Protein 3AAG (pdb70)

Structure (mmCIF, N/CA/C/O backbone):
data_3AAG
#
_entry.id   3AAG
#
_cell.length_a   115.258
_cell.length_b   115.258
_cell.length_c   88.883
_cell.angle_alpha   90.00
_cell.angle_beta   90.00
_cell.angle_gamma   120.00
#
_symmetry.space_group_name_H-M   'P 64'
#
loop_
_entity.id
_entity.type
_entity.pdbx_description
1 polymer 'General glycosylation pathway protein'
2 non-polymer 'CALCIUM ION'
#
loop_
_atom_site.group_PDB
_atom_site.id
_atom_site.type_symbol
_atom_site.label_atom_id
_atom_site.label_alt_id
_atom_site.label_comp_id
_atom_site.label_asym_id
_atom_site.label_entity_id
_atom_site.label_seq_id
_atom_site.pdbx_PDB_ins_code
_atom_site.Cartn_x
_atom_site.Cartn_y
_atom_site.Cartn_z
_atom_site.occupancy
_atom_site.B_iso_or_equiv
_atom_site.auth_seq_id
_atom_site.auth_comp_id
_atom_site.auth_asym_id
_atom_site.auth_atom_id
_atom_site.pdbx_PDB_model_num
ATOM 1 N N . ASN A 1 14 ? -37.520 37.565 20.096 1.00 14.20 436 ASN A N 1
ATOM 2 C CA . ASN A 1 14 ? -38.791 37.102 20.721 1.00 14.14 436 ASN A CA 1
ATOM 3 C C . ASN A 1 14 ? -39.630 36.273 19.753 1.00 14.00 436 ASN A C 1
ATOM 4 O O . ASN A 1 14 ? -40.040 36.758 18.699 1.00 13.84 436 ASN A O 1
ATOM 9 N N . GLU A 1 15 ? -39.879 35.020 20.123 1.00 13.86 437 GLU A N 1
ATOM 10 C CA . GLU A 1 15 ? -40.504 34.055 19.224 1.00 13.68 437 GLU A CA 1
ATOM 11 C C . GLU A 1 15 ? -41.891 34.518 18.790 1.00 13.33 437 GLU A C 1
ATOM 12 O O . GLU A 1 15 ? -42.199 34.559 17.598 1.00 13.31 437 GLU A O 1
ATOM 18 N N . ALA A 1 16 ? -42.726 34.864 19.764 1.00 12.89 438 ALA A N 1
ATOM 19 C CA . ALA A 1 16 ? -44.078 35.325 19.482 1.00 12.51 438 ALA A CA 1
ATOM 20 C C . ALA A 1 16 ? -44.076 36.380 18.379 1.00 12.25 438 ALA A C 1
ATOM 21 O O . ALA A 1 16 ? -44.918 36.356 17.480 1.00 12.28 438 ALA A O 1
ATOM 23 N N . SER A 1 17 ? -43.126 37.303 18.448 1.00 11.85 439 SER A N 1
ATOM 24 C CA . SER A 1 17 ? -43.051 38.382 17.474 1.00 11.54 439 SER A CA 1
ATOM 25 C C . SER A 1 17 ? -42.754 37.838 16.081 1.00 11.26 439 SER A C 1
ATOM 26 O O . SER A 1 17 ? -43.409 38.207 15.106 1.00 11.35 439 SER A O 1
ATOM 29 N N . LEU A 1 18 ? -41.765 36.955 15.995 1.00 10.81 440 LEU A N 1
ATOM 30 C CA . LEU A 1 18 ? -41.351 36.400 14.716 1.00 10.42 440 LEU A CA 1
ATOM 31 C C . LEU A 1 18 ? -42.453 35.543 14.093 1.00 10.24 440 LEU A C 1
ATOM 32 O O . LEU A 1 18 ? -42.682 35.590 12.884 1.00 10.15 440 LEU A O 1
ATOM 37 N N . LEU A 1 19 ? -43.137 34.764 14.925 1.00 9.98 441 LEU A N 1
ATOM 38 C CA . LEU A 1 19 ? -44.216 33.908 14.451 1.00 9.75 441 LEU A CA 1
ATOM 39 C C . LEU A 1 19 ? -45.503 34.696 14.216 1.00 9.81 441 LEU A C 1
ATOM 40 O O . LEU A 1 19 ? -46.377 34.265 13.463 1.00 9.79 441 LEU A O 1
ATOM 45 N N . ASN A 1 20 ? -45.614 35.852 14.863 1.00 9.83 442 ASN A N 1
ATOM 46 C CA . ASN A 1 20 ? -46.685 36.795 14.561 1.00 9.77 442 ASN A CA 1
ATOM 47 C C . ASN A 1 20 ? -46.422 37.524 13.249 1.00 9.69 442 ASN A C 1
ATOM 48 O O . ASN A 1 20 ? -47.348 37.873 12.516 1.00 9.84 442 ASN A O 1
ATOM 53 N N . GLN A 1 21 ? -45.147 37.754 12.963 1.00 9.46 443 GLN A N 1
ATOM 54 C CA . GLN A 1 21 ? -44.729 38.186 11.640 1.00 9.17 443 GLN A CA 1
ATOM 55 C C . GLN A 1 21 ? -45.119 37.136 10.606 1.00 8.91 443 GLN A C 1
ATOM 56 O O . GLN A 1 21 ? -45.517 37.464 9.488 1.00 8.92 443 GLN A O 1
ATOM 62 N N . LEU A 1 22 ? -45.004 35.870 10.989 1.00 8.64 444 LEU A N 1
ATOM 63 C CA . LEU A 1 22 ? -45.325 34.777 10.083 1.00 8.41 444 LEU A CA 1
ATOM 64 C C . LEU A 1 22 ? -46.804 34.794 9.728 1.00 8.24 444 LEU A C 1
ATOM 65 O O . LEU A 1 22 ? -47.179 34.516 8.590 1.00 8.31 444 LEU A O 1
ATOM 81 N N . ASN A 1 24 ? -48.836 37.259 9.301 1.00 7.05 446 ASN A N 1
ATOM 82 C CA . ASN A 1 24 ? -49.167 38.248 8.287 1.00 6.73 446 ASN A CA 1
ATOM 83 C C . ASN A 1 24 ? -48.571 37.907 6.928 1.00 6.40 446 ASN A C 1
ATOM 84 O O . ASN A 1 24 ? -49.195 38.137 5.892 1.00 6.72 446 ASN A O 1
ATOM 89 N N . ILE A 1 25 ? -47.362 37.356 6.935 1.00 5.76 447 ILE A N 1
ATOM 90 C CA . ILE A 1 25 ? -46.684 36.998 5.695 1.00 5.12 447 ILE A CA 1
ATOM 91 C C . ILE A 1 25 ? -47.412 35.860 4.986 1.00 4.72 447 ILE A C 1
ATOM 92 O O . ILE A 1 25 ? -47.580 35.888 3.766 1.00 4.86 447 ILE A O 1
ATOM 97 N N . ALA A 1 26 ? -47.853 34.870 5.758 1.00 4.08 448 ALA A N 1
ATOM 98 C CA . ALA A 1 26 ? -48.372 33.622 5.204 1.00 3.49 448 ALA A CA 1
ATOM 99 C C . ALA A 1 26 ? -49.897 33.530 5.284 1.00 3.17 448 ALA A C 1
ATOM 100 O O . ALA A 1 26 ? -50.568 34.491 5.656 1.00 3.15 448 ALA A O 1
ATOM 102 N N . ASN A 1 27 ? -50.432 32.363 4.934 1.00 2.78 449 ASN A N 1
ATOM 103 C CA . ASN A 1 27 ? -51.877 32.162 4.828 1.00 2.31 449 ASN A CA 1
ATOM 104 C C . ASN A 1 27 ? -52.370 31.033 5.732 1.00 2.12 449 ASN A C 1
ATOM 105 O O . ASN A 1 27 ? -51.612 30.125 6.074 1.00 2.00 449 ASN A O 1
ATOM 110 N N . ARG A 1 28 ? -53.647 31.088 6.099 1.00 2.00 450 ARG A N 1
ATOM 111 C CA . ARG A 1 28 ? -54.234 30.095 6.994 1.00 2.00 450 ARG A CA 1
ATOM 112 C C . ARG A 1 28 ? -54.095 28.675 6.454 1.00 2.00 450 ARG A C 1
ATOM 113 O O . ARG A 1 28 ? -54.072 27.716 7.221 1.00 2.02 450 ARG A O 1
ATOM 121 N N . GLU A 1 29 ? -54.007 28.543 5.135 1.00 2.00 451 GLU A N 1
ATOM 122 C CA . GLU A 1 29 ? -53.951 27.229 4.496 1.00 2.00 451 GLU A CA 1
ATOM 123 C C . GLU A 1 29 ? -52.519 26.702 4.435 1.00 2.00 451 GLU A C 1
ATOM 124 O O . GLU A 1 29 ? -52.291 25.504 4.251 1.00 2.00 451 GLU A O 1
ATOM 130 N N . ASP A 1 30 ? -51.556 27.603 4.587 1.00 2.00 452 ASP A N 1
ATOM 131 C CA . ASP A 1 30 ? -50.154 27.244 4.441 1.00 2.00 452 ASP A CA 1
ATOM 132 C C . ASP A 1 30 ? -49.709 26.304 5.555 1.00 2.00 452 ASP A C 1
ATOM 133 O O . ASP A 1 30 ? -50.310 26.266 6.628 1.00 2.00 452 ASP A O 1
ATOM 138 N N . TYR A 1 31 ? -48.655 25.542 5.286 1.00 2.00 453 TYR A N 1
ATOM 139 C CA . TYR A 1 31 ? -48.009 24.737 6.309 1.00 2.00 453 TYR A CA 1
ATOM 140 C C . TYR A 1 31 ? -46.717 25.400 6.754 1.00 2.00 453 TYR A C 1
ATOM 141 O O . TYR A 1 31 ? -46.047 26.069 5.968 1.00 2.00 453 TYR A O 1
ATOM 150 N N . VAL A 1 32 ? -46.373 25.207 8.021 1.00 2.00 454 VAL A N 1
ATOM 151 C CA . VAL A 1 32 ? -45.012 25.407 8.475 1.00 2.00 454 VAL A CA 1
ATOM 152 C C . VAL A 1 32 ? -44.407 24.049 8.787 1.00 2.00 454 VAL A C 1
ATOM 153 O O . VAL A 1 32 ? -44.936 23.303 9.608 1.00 2.00 454 VAL A O 1
ATOM 157 N N . VAL A 1 33 ? -43.309 23.723 8.116 1.00 2.00 455 VAL A N 1
ATOM 158 C CA . VAL A 1 33 ? -42.571 22.505 8.417 1.00 2.00 455 VAL A CA 1
ATOM 159 C C . VAL A 1 33 ? -41.536 22.770 9.500 1.00 2.00 455 VAL A C 1
ATOM 160 O O . VAL A 1 33 ? -40.718 23.680 9.378 1.00 2.00 455 VAL A O 1
ATOM 164 N N . THR A 1 34 ? -41.581 21.974 10.562 1.00 2.00 456 THR A N 1
ATOM 165 C CA . THR A 1 34 ? -40.696 22.170 11.702 1.00 2.00 456 THR A CA 1
ATOM 166 C C . THR A 1 34 ? -40.844 21.032 12.705 1.00 2.00 456 THR A C 1
ATOM 167 O O . THR A 1 34 ? -41.702 20.168 12.553 1.00 2.00 456 THR A O 1
ATOM 171 N N . TRP A 1 35 ? -40.002 21.037 13.731 1.00 2.00 457 TRP A N 1
ATOM 172 C CA . TRP A 1 35 ? -40.028 19.988 14.740 1.00 2.00 457 TRP A CA 1
ATOM 173 C C . TRP A 1 35 ? -41.250 20.140 15.640 1.00 2.00 457 TRP A C 1
ATOM 174 O O . TRP A 1 35 ? -41.766 21.243 15.810 1.00 2.00 457 TRP A O 1
ATOM 185 N N . TRP A 1 36 ? -41.714 19.035 16.216 1.00 2.00 458 TRP A N 1
ATOM 186 C CA . TRP A 1 36 ? -43.005 19.026 16.906 1.00 2.00 458 TRP A CA 1
ATOM 187 C C . TRP A 1 36 ? -43.017 19.853 18.190 1.00 2.08 458 TRP A C 1
ATOM 188 O O . TRP A 1 36 ? -44.071 20.311 18.628 1.00 2.14 458 TRP A O 1
ATOM 199 N N . ASP A 1 37 ? -41.845 20.041 18.789 1.00 2.29 459 ASP A N 1
ATOM 200 C CA . ASP A 1 37 ? -41.723 20.864 19.990 1.00 2.58 459 ASP A CA 1
ATOM 201 C C . ASP A 1 37 ? -42.220 22.286 19.754 1.00 2.38 459 ASP A C 1
ATOM 202 O O . ASP A 1 37 ? -42.520 23.011 20.699 1.00 2.42 459 ASP A O 1
ATOM 207 N N . TYR A 1 38 ? -42.304 22.684 18.490 1.00 2.18 460 TYR A N 1
ATOM 208 C CA . TYR A 1 38 ? -42.728 24.036 18.153 1.00 2.07 460 TYR A CA 1
ATOM 209 C C . TYR A 1 38 ? -44.071 24.013 17.436 1.00 2.00 460 TYR A C 1
ATOM 210 O O . TYR A 1 38 ? -44.597 25.054 17.043 1.00 2.00 460 TYR A O 1
ATOM 219 N N . GLY A 1 39 ? -44.623 22.816 17.274 1.00 2.00 461 GLY A N 1
ATOM 220 C CA . GLY A 1 39 ? -45.909 22.653 16.610 1.00 2.00 461 GLY A CA 1
ATOM 221 C C . GLY A 1 39 ? -46.970 23.593 17.150 1.00 2.00 461 GLY A C 1
ATOM 222 O O . GLY A 1 39 ? -47.621 24.310 16.392 1.00 2.00 461 GLY A O 1
ATOM 223 N N . TYR A 1 40 ? -47.149 23.593 18.466 1.00 2.00 462 TYR A N 1
ATOM 224 C CA . TYR A 1 40 ? -48.202 24.393 19.076 1.00 2.00 462 TYR A CA 1
ATOM 225 C C . TYR A 1 40 ? -47.933 25.893 18.988 1.00 2.00 462 TYR A C 1
ATOM 226 O O . TYR A 1 40 ? -48.783 26.649 18.517 1.00 2.00 462 TYR A O 1
ATOM 235 N N . PRO A 1 41 ? -46.746 26.332 19.432 1.00 2.00 463 PRO A N 1
ATOM 236 C CA . PRO A 1 41 ? -46.411 27.744 19.306 1.00 2.00 463 PRO A CA 1
ATOM 237 C C . PRO A 1 41 ? -46.703 28.267 17.903 1.00 2.00 463 PRO A C 1
ATOM 238 O O . PRO A 1 41 ? -47.331 29.316 17.751 1.00 2.00 463 PRO A O 1
ATOM 242 N N . VAL A 1 42 ? -46.255 27.538 16.887 1.00 2.00 464 VAL A N 1
ATOM 243 C CA . VAL A 1 42 ? -46.408 27.994 15.508 1.00 2.00 464 VAL A CA 1
ATOM 244 C C . VAL A 1 42 ? -47.877 28.107 15.104 1.00 2.00 464 VAL A C 1
ATOM 245 O O . VAL A 1 42 ? -48.287 29.094 14.491 1.00 2.00 464 VAL A O 1
ATOM 249 N N . ARG A 1 43 ? -48.668 27.097 15.450 1.00 2.00 465 ARG A N 1
ATOM 250 C CA . ARG A 1 43 ? -50.083 27.103 15.105 1.00 2.00 465 ARG A CA 1
ATOM 251 C C . ARG A 1 43 ? -50.811 28.228 15.820 1.00 2.00 465 ARG A C 1
ATOM 252 O O . ARG A 1 43 ? -51.756 28.804 15.282 1.00 2.00 465 ARG A O 1
ATOM 260 N N . TYR A 1 44 ? -50.370 28.544 17.034 1.00 2.00 466 TYR A N 1
ATOM 261 C CA . TYR A 1 44 ? -51.008 29.600 17.804 1.00 2.00 466 TYR A CA 1
ATOM 262 C C . TYR A 1 44 ? -50.648 30.984 17.282 1.00 2.00 466 TYR A C 1
ATOM 263 O O . TYR A 1 44 ? -51.523 31.822 17.081 1.00 2.00 466 TYR A O 1
ATOM 272 N N . TYR A 1 45 ? -49.358 31.219 17.068 1.00 2.00 467 TYR A N 1
ATOM 273 C CA . TYR A 1 45 ? -48.873 32.546 16.697 1.00 2.04 467 TYR A CA 1
ATOM 274 C C . TYR A 1 45 ? -49.108 32.849 15.219 1.00 2.00 467 TYR A C 1
ATOM 275 O O . TYR A 1 45 ? -49.364 33.992 14.848 1.00 2.03 467 TYR A O 1
ATOM 284 N N . SER A 1 46 ? -49.013 31.824 14.379 1.00 2.00 468 SER A N 1
ATOM 285 C CA . SER A 1 46 ? -49.021 32.023 12.934 1.00 2.00 468 SER A CA 1
ATOM 286 C C . SER A 1 46 ? -50.374 31.681 12.320 1.00 2.13 468 SER A C 1
ATOM 287 O O . SER A 1 46 ? -50.715 32.165 11.241 1.00 2.14 468 SER A O 1
ATOM 290 N N . ASP A 1 47 ? -51.141 30.842 13.010 1.00 2.23 469 ASP A N 1
ATOM 291 C CA . ASP A 1 47 ? -52.426 30.386 12.500 1.00 2.25 469 ASP A CA 1
ATOM 292 C C . ASP A 1 47 ? -52.252 29.666 11.164 1.00 2.18 469 ASP A C 1
ATOM 293 O O . ASP A 1 47 ? -52.924 29.987 10.182 1.00 2.22 469 ASP A O 1
ATOM 298 N N . VAL A 1 48 ? -51.343 28.694 11.135 1.00 2.00 470 VAL A N 1
ATOM 299 C CA . VAL A 1 48 ? -51.142 27.856 9.953 1.00 2.00 470 VAL A CA 1
ATOM 300 C C . VAL A 1 48 ? -51.129 26.378 10.335 1.00 2.00 470 VAL A C 1
ATOM 301 O O . VAL A 1 48 ? -51.085 26.037 11.517 1.00 2.00 470 VAL A O 1
ATOM 316 N N . THR A 1 50 ? -49.572 22.448 10.478 1.00 2.00 472 THR A N 1
ATOM 317 C CA . THR A 1 50 ? -48.258 21.856 10.713 1.00 2.16 472 THR A CA 1
ATOM 318 C C . THR A 1 50 ? -48.279 20.347 10.489 1.00 2.36 472 THR A C 1
ATOM 319 O O . THR A 1 50 ? -49.343 19.748 10.367 1.00 2.28 472 THR A O 1
ATOM 323 N N . LEU A 1 51 ? -47.096 19.741 10.432 1.00 2.96 473 LEU A N 1
ATOM 324 C CA . LEU A 1 51 ? -46.978 18.298 10.226 1.00 3.39 473 LEU A CA 1
ATOM 325 C C . LEU A 1 51 ? -47.012 17.539 11.549 1.00 3.87 473 LEU A C 1
ATOM 326 O O . LEU A 1 51 ? -47.425 16.381 11.598 1.00 3.87 473 LEU A O 1
ATOM 331 N N . VAL A 1 52 ? -46.575 18.196 12.618 1.00 4.54 474 VAL A N 1
ATOM 332 C CA . VAL A 1 52 ? -46.511 17.562 13.930 1.00 5.27 474 VAL A CA 1
ATOM 333 C C . VAL A 1 52 ? -46.657 18.567 15.067 1.00 5.83 474 VAL A C 1
ATOM 334 O O . VAL A 1 52 ? -46.639 19.781 14.853 1.00 5.97 474 VAL A O 1
ATOM 338 N N . ASP A 1 53 ? -46.794 18.046 16.281 1.00 6.40 475 ASP A N 1
ATOM 339 C CA . ASP A 1 53 ? -46.963 18.877 17.464 1.00 6.90 475 ASP A CA 1
ATOM 340 C C . ASP A 1 53 ? -47.128 17.982 18.686 1.00 7.19 475 ASP A C 1
ATOM 341 O O . ASP A 1 53 ? -47.186 16.759 18.562 1.00 7.22 475 ASP A O 1
ATOM 346 N N . GLY A 1 54 ? -47.201 18.592 19.864 1.00 7.53 476 GLY A N 1
ATOM 347 C CA . GLY A 1 54 ? -47.348 17.839 21.104 1.00 7.98 476 GLY A CA 1
ATOM 348 C C . GLY A 1 54 ? -48.313 16.675 20.975 1.00 8.35 476 GLY A C 1
ATOM 349 O O . GLY A 1 54 ? -48.099 15.612 21.560 1.00 8.39 476 GLY A O 1
ATOM 350 N N . GLY A 1 55 ? -49.379 16.874 20.206 1.00 8.67 477 GLY A N 1
ATOM 351 C CA . GLY A 1 55 ? -50.456 15.893 20.117 1.00 9.14 477 GLY A CA 1
ATOM 352 C C . GLY A 1 55 ? -50.273 14.895 18.988 1.00 9.49 477 GLY A C 1
ATOM 353 O O . GLY A 1 55 ? -51.009 13.910 18.893 1.00 9.49 477 GLY A O 1
ATOM 365 N N . HIS A 1 57 ? -46.899 13.348 17.242 1.00 10.25 479 HIS A N 1
ATOM 366 C CA . HIS A 1 57 ? -45.483 13.147 16.954 1.00 10.43 479 HIS A CA 1
ATOM 367 C C . HIS A 1 57 ? -45.039 11.713 17.234 1.00 10.54 479 HIS A C 1
ATOM 368 O O . HIS A 1 57 ? -44.071 11.478 17.959 1.00 10.61 479 HIS A O 1
ATOM 375 N N . LEU A 1 58 ? -45.755 10.756 16.652 1.00 10.61 480 LEU A N 1
ATOM 376 C CA . LEU A 1 58 ? -45.280 9.380 16.581 1.00 10.61 480 LEU A CA 1
ATOM 377 C C . LEU A 1 58 ? -44.144 9.252 15.573 1.00 10.67 480 LEU A C 1
ATOM 378 O O . LEU A 1 58 ? -43.955 10.121 14.722 1.00 10.70 480 LEU A O 1
ATOM 383 N N . GLY A 1 59 ? -43.387 8.165 15.671 1.00 10.74 481 GLY A N 1
ATOM 384 C CA . GLY A 1 59 ? -42.306 7.903 14.728 1.00 10.63 481 GLY A CA 1
ATOM 385 C C . GLY A 1 59 ? -42.698 8.224 13.299 1.00 10.61 481 GLY A C 1
ATOM 386 O O . GLY A 1 59 ? -42.063 9.049 12.641 1.00 10.65 481 GLY A O 1
ATOM 396 N N . ASP A 1 61 ? -44.919 9.976 12.190 1.00 9.88 483 ASP A N 1
ATOM 397 C CA . ASP A 1 61 ? -45.160 11.410 12.060 1.00 9.41 483 ASP A CA 1
ATOM 398 C C . ASP A 1 61 ? -43.851 12.180 11.919 1.00 9.04 483 ASP A C 1
ATOM 399 O O . ASP A 1 61 ? -43.686 12.982 10.999 1.00 9.05 483 ASP A O 1
ATOM 404 N N . ASN A 1 62 ? -42.924 11.932 12.838 1.00 8.50 484 ASN A N 1
ATOM 405 C CA . ASN A 1 62 ? -41.700 12.719 12.923 1.00 7.90 484 ASN A CA 1
ATOM 406 C C . ASN A 1 62 ? -40.868 12.650 11.649 1.00 7.52 484 ASN A C 1
ATOM 407 O O . ASN A 1 62 ? -40.135 13.585 11.326 1.00 7.53 484 ASN A O 1
ATOM 412 N N . PHE A 1 63 ? -40.992 11.543 10.924 1.00 7.03 485 PHE A N 1
ATOM 413 C CA . PHE A 1 63 ? -40.109 11.268 9.797 1.00 6.42 485 PHE A CA 1
ATOM 414 C C . PHE A 1 63 ? -40.014 12.442 8.828 1.00 6.05 485 PHE A C 1
ATOM 415 O O . PHE A 1 63 ? -38.940 12.740 8.311 1.00 6.04 485 PHE A O 1
ATOM 423 N N . PHE A 1 64 ? -41.141 13.102 8.580 1.00 5.62 486 PHE A N 1
ATOM 424 C CA . PHE A 1 64 ? -41.247 14.038 7.465 1.00 5.21 486 PHE A CA 1
ATOM 425 C C . PHE A 1 64 ? -40.631 15.393 7.781 1.00 5.01 486 PHE A C 1
ATOM 426 O O . PHE A 1 64 ? -39.846 15.920 6.991 1.00 4.92 486 PHE A O 1
ATOM 434 N N . PRO A 1 65 ? -40.982 15.967 8.941 1.00 4.80 487 PRO A N 1
ATOM 435 C CA . PRO A 1 65 ? -40.307 17.185 9.382 1.00 4.56 487 PRO A CA 1
ATOM 436 C C . PRO A 1 65 ? -38.811 16.926 9.490 1.00 4.25 487 PRO A C 1
ATOM 437 O O . PRO A 1 65 ? -38.002 17.749 9.060 1.00 4.04 487 PRO A O 1
ATOM 441 N N . SER A 1 66 ? -38.460 15.776 10.056 1.00 4.01 488 SER A N 1
ATOM 442 C CA . SER A 1 66 ? -37.069 15.426 10.300 1.00 3.99 488 SER A CA 1
ATOM 443 C C . SER A 1 66 ? -36.291 15.331 8.993 1.00 4.02 488 SER A C 1
ATOM 444 O O . SER A 1 66 ? -35.178 15.843 8.886 1.00 3.99 488 SER A O 1
ATOM 447 N N . PHE A 1 67 ? -36.886 14.676 8.001 1.00 4.05 489 PHE A N 1
ATOM 448 C CA . PHE A 1 67 ? -36.248 14.519 6.701 1.00 4.09 489 PHE A CA 1
ATOM 449 C C . PHE A 1 67 ? -35.943 15.872 6.073 1.00 4.22 489 PHE A C 1
ATOM 450 O O . PHE A 1 67 ? -34.809 16.141 5.685 1.00 4.32 489 PHE A O 1
ATOM 458 N N . ALA A 1 68 ? -36.959 16.722 5.975 1.00 4.39 490 ALA A N 1
ATOM 459 C CA . ALA A 1 68 ? -36.798 18.028 5.344 1.00 4.73 490 ALA A CA 1
ATOM 460 C C . ALA A 1 68 ? -36.016 18.998 6.232 1.00 4.92 490 ALA A C 1
ATOM 461 O O . ALA A 1 68 ? -35.939 20.195 5.943 1.00 4.91 490 ALA A O 1
ATOM 463 N N . LEU A 1 69 ? -35.436 18.474 7.309 1.00 5.17 491 LEU A N 1
ATOM 464 C CA . LEU A 1 69 ? -34.584 19.265 8.197 1.00 5.37 491 LEU A CA 1
ATOM 465 C C . LEU A 1 69 ? -33.179 18.676 8.311 1.00 5.64 491 LEU A C 1
ATOM 466 O O . LEU A 1 69 ? -32.235 19.370 8.682 1.00 5.61 491 LEU A O 1
ATOM 471 N N . SER A 1 70 ? -33.048 17.391 7.999 1.00 6.07 492 SER A N 1
ATOM 472 C CA . SER A 1 70 ? -31.796 16.676 8.212 1.00 6.53 492 SER A CA 1
ATOM 473 C C . SER A 1 70 ? -31.080 16.407 6.895 1.00 6.91 492 SER A C 1
ATOM 474 O O . SER A 1 70 ? -29.851 16.430 6.831 1.00 7.10 492 SER A O 1
ATOM 488 N N . ASP A 1 72 ? -30.187 16.871 2.674 1.00 8.19 494 ASP A N 1
ATOM 489 C CA . ASP A 1 72 ? -29.665 17.984 1.898 1.00 8.47 494 ASP A CA 1
ATOM 490 C C . ASP A 1 72 ? -30.792 18.908 1.458 1.00 8.54 494 ASP A C 1
ATOM 491 O O . ASP A 1 72 ? -31.952 18.502 1.407 1.00 8.53 494 ASP A O 1
ATOM 496 N N . GLU A 1 73 ? -30.442 20.150 1.142 1.00 8.74 495 GLU A N 1
ATOM 497 C CA . GLU A 1 73 ? -31.425 21.174 0.814 1.00 8.97 495 GLU A CA 1
ATOM 498 C C . GLU A 1 73 ? -32.431 20.692 -0.229 1.00 9.06 495 GLU A C 1
ATOM 499 O O . GLU A 1 73 ? -33.641 20.779 -0.024 1.00 9.06 495 GLU A O 1
ATOM 505 N N . GLN A 1 74 ? -31.922 20.186 -1.348 1.00 9.19 496 GLN A N 1
ATOM 506 C CA . GLN A 1 74 ? -32.771 19.789 -2.463 1.00 9.39 496 GLN A CA 1
ATOM 507 C C . GLN A 1 74 ? -33.707 18.656 -2.059 1.00 9.42 496 GLN A C 1
ATOM 508 O O . GLN A 1 74 ? -34.891 18.666 -2.395 1.00 9.50 496 GLN A O 1
ATOM 514 N N . ALA A 1 75 ? -33.171 17.681 -1.335 1.00 9.46 497 ALA A N 1
ATOM 515 C CA . ALA A 1 75 ? -33.980 16.585 -0.817 1.00 9.58 497 ALA A CA 1
ATOM 516 C C . ALA A 1 75 ? -35.063 17.100 0.128 1.00 9.69 497 ALA A C 1
ATOM 517 O O . ALA A 1 75 ? -36.179 16.574 0.160 1.00 9.86 497 ALA A O 1
ATOM 519 N N . ALA A 1 76 ? -34.729 18.130 0.898 1.00 9.61 498 ALA A N 1
ATOM 520 C CA . ALA A 1 76 ? -35.660 18.681 1.871 1.00 9.59 498 ALA A CA 1
ATOM 521 C C . ALA A 1 76 ? -36.708 19.544 1.184 1.00 9.58 498 ALA A C 1
ATOM 522 O O . ALA A 1 76 ? -37.867 19.571 1.593 1.00 9.60 498 ALA A O 1
ATOM 524 N N . ALA A 1 77 ? -36.295 20.247 0.135 1.00 9.63 499 ALA A N 1
ATOM 525 C CA . ALA A 1 77 ? -37.224 21.042 -0.655 1.00 9.85 499 ALA A CA 1
ATOM 526 C C . ALA A 1 77 ? -38.337 20.162 -1.211 1.00 10.01 499 ALA A C 1
ATOM 527 O O . ALA A 1 77 ? -39.511 20.529 -1.174 1.00 10.02 499 ALA A O 1
ATOM 529 N N . ASN A 1 78 ? -37.960 18.994 -1.721 1.00 10.21 500 ASN A N 1
ATOM 530 C CA . ASN A 1 78 ? -38.915 18.089 -2.346 1.00 10.45 500 ASN A CA 1
ATOM 531 C C . ASN A 1 78 ? -39.849 17.415 -1.345 1.00 10.63 500 ASN A C 1
ATOM 532 O O . ASN A 1 78 ? -41.064 17.381 -1.547 1.00 10.63 500 ASN A O 1
ATOM 545 N N . ALA A 1 80 ? -40.599 18.466 1.632 1.00 10.44 502 ALA A N 1
ATOM 546 C CA . ALA A 1 80 ? -41.466 19.525 2.121 1.00 10.17 502 ALA A CA 1
ATOM 547 C C . ALA A 1 80 ? -42.745 19.561 1.295 1.00 9.99 502 ALA A C 1
ATOM 548 O O . ALA A 1 80 ? -43.850 19.535 1.839 1.00 10.01 502 ALA A O 1
ATOM 550 N N . ARG A 1 81 ? -42.587 19.609 -0.024 1.00 9.66 503 ARG A N 1
ATOM 551 C CA . ARG A 1 81 ? -43.727 19.657 -0.927 1.00 9.43 503 ARG A CA 1
ATOM 552 C C . ARG A 1 81 ? -44.526 18.360 -0.893 1.00 9.52 503 ARG A C 1
ATOM 553 O O . ARG A 1 81 ? -45.754 18.381 -0.830 1.00 9.66 503 ARG A O 1
ATOM 561 N N . LEU A 1 82 ? -43.827 17.231 -0.935 1.00 9.47 504 LEU A N 1
ATOM 562 C CA . LEU A 1 82 ? -44.492 15.935 -0.976 1.00 9.45 504 LEU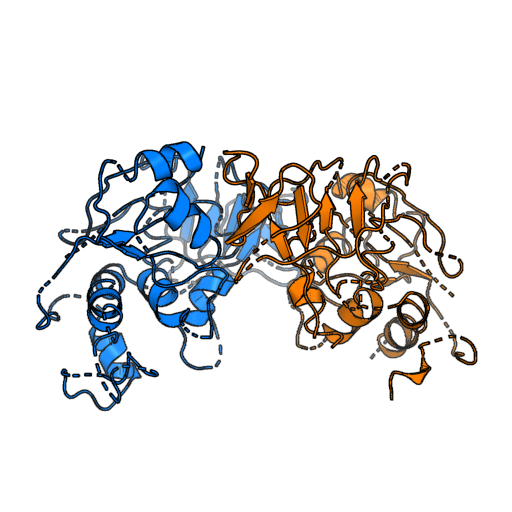 A CA 1
ATOM 563 C C . LEU A 1 82 ? -45.273 15.663 0.305 1.00 9.53 504 LEU A C 1
ATOM 564 O O . LEU A 1 82 ? -46.464 15.357 0.260 1.00 9.55 504 LEU A O 1
ATOM 569 N N . SER A 1 83 ? -44.602 15.778 1.446 1.00 9.62 505 SER A N 1
ATOM 570 C CA . SER A 1 83 ? -45.226 15.451 2.722 1.00 9.83 505 SER A CA 1
ATOM 571 C C . SER A 1 83 ? -46.437 16.339 2.995 1.00 10.03 505 SER A C 1
ATOM 572 O O . SER A 1 83 ? -47.477 15.864 3.454 1.00 9.94 505 SER A O 1
ATOM 575 N N . VAL A 1 84 ? -46.298 17.630 2.707 1.00 10.33 506 VAL A N 1
ATOM 576 C CA . VAL A 1 84 ? -47.396 18.571 2.882 1.00 10.65 506 VAL A CA 1
ATOM 577 C C . VAL A 1 84 ? -48.577 18.207 1.993 1.00 11.10 506 VAL A C 1
ATOM 578 O O . VAL A 1 84 ? -49.720 18.173 2.446 1.00 11.06 506 VAL A O 1
ATOM 582 N N . GLU A 1 85 ? -48.297 17.934 0.723 1.00 11.70 507 GLU A N 1
ATOM 583 C CA . GLU A 1 85 ? -49.354 17.683 -0.247 1.00 12.37 507 GLU A CA 1
ATOM 584 C C . GLU A 1 85 ? -50.074 16.368 0.034 1.00 13.02 507 GLU A C 1
ATOM 585 O O . GLU A 1 85 ? -51.278 16.246 -0.201 1.00 13.08 507 GLU A O 1
ATOM 591 N N . TYR A 1 86 ? -49.334 15.388 0.542 1.00 13.80 508 TYR A N 1
ATOM 592 C CA . TYR A 1 86 ? -49.879 14.055 0.758 1.00 14.67 508 TYR A CA 1
ATOM 593 C C . TYR A 1 86 ? -50.578 13.935 2.104 1.00 15.41 508 TYR A C 1
ATOM 594 O O . TYR A 1 86 ? -51.514 13.152 2.256 1.00 15.52 508 TYR A O 1
ATOM 603 N N . THR A 1 87 ? -50.121 14.710 3.081 1.00 16.47 509 THR A N 1
ATOM 604 C CA . THR A 1 87 ? -50.821 14.802 4.356 1.00 17.52 509 THR A CA 1
ATOM 605 C C . THR A 1 87 ? -52.173 15.482 4.169 1.00 18.31 509 THR A C 1
ATOM 606 O O . THR A 1 87 ? -53.203 14.968 4.600 1.00 18.36 509 THR A O 1
ATOM 610 N N . GLU A 1 88 ? -52.160 16.638 3.516 1.00 19.36 510 GLU A N 1
ATOM 611 C CA . GLU A 1 88 ? -53.391 17.330 3.167 1.00 20.44 510 GLU A CA 1
ATOM 612 C C . GLU A 1 88 ? -54.371 16.374 2.496 1.00 21.24 510 GLU A C 1
ATOM 613 O O . GLU A 1 88 ? -55.507 16.216 2.945 1.00 21.45 510 GLU A O 1
ATOM 630 N N . SER A 1 90 ? -54.392 13.291 2.525 1.00 24.42 512 SER A N 1
ATOM 631 C CA . SER A 1 90 ? -54.659 12.126 3.360 1.00 25.06 512 SER A CA 1
ATOM 632 C C . SER A 1 90 ? -55.867 12.352 4.259 1.00 25.56 512 SER A C 1
ATOM 633 O O . SER A 1 90 ? -56.048 11.654 5.258 1.00 25.63 512 SER A O 1
ATOM 636 N N . PHE A 1 91 ? -56.692 13.332 3.901 1.00 26.20 513 PHE A N 1
ATOM 637 C CA . PHE A 1 91 ? -57.890 13.644 4.675 1.00 26.81 513 PHE A CA 1
ATOM 638 C C . PHE A 1 91 ? -59.155 13.549 3.825 1.00 27.11 513 PHE A C 1
ATOM 639 O O . PHE A 1 91 ? -60.184 14.130 4.169 1.00 27.10 513 PHE A O 1
ATOM 647 N N . TYR A 1 92 ? -59.071 12.822 2.715 1.00 27.51 514 TYR A N 1
ATOM 648 C CA . TYR A 1 92 ? -60.230 12.612 1.851 1.00 27.89 514 TYR A CA 1
ATOM 649 C C . TYR A 1 92 ? -60.425 11.132 1.531 1.00 27.89 514 TYR A C 1
ATOM 650 O O . TYR A 1 92 ? -59.907 10.261 2.231 1.00 27.94 514 TYR A O 1
ATOM 659 N N . ASP A 1 97 ? -57.808 5.199 2.285 1.00 38.42 519 ASP A N 1
ATOM 660 C CA . ASP A 1 97 ? -57.172 3.912 2.027 1.00 38.44 519 ASP A CA 1
ATOM 661 C C . ASP A 1 97 ? -55.725 3.900 2.513 1.00 38.34 519 ASP A C 1
ATOM 662 O O . ASP A 1 97 ? -55.452 4.162 3.685 1.00 38.30 519 ASP A O 1
ATOM 667 N N . ILE A 1 98 ? -54.802 3.590 1.607 1.00 38.21 520 ILE A N 1
ATOM 668 C CA . ILE A 1 98 ? -53.379 3.630 1.921 1.00 38.09 520 ILE A CA 1
ATOM 669 C C . ILE A 1 98 ? -52.971 5.029 2.365 1.00 38.04 520 ILE A C 1
ATOM 670 O O . ILE A 1 98 ? -52.290 5.197 3.378 1.00 37.99 520 ILE A O 1
ATOM 675 N N . LEU A 1 99 ? -53.397 6.029 1.601 1.00 37.95 521 LEU A N 1
ATOM 676 C CA . LEU A 1 99 ? -53.082 7.423 1.899 1.00 37.85 521 LEU A CA 1
ATOM 677 C C . LEU A 1 99 ? -53.318 7.747 3.371 1.00 37.74 521 LEU A C 1
ATOM 678 O O . LEU A 1 99 ? -52.665 8.623 3.938 1.00 37.73 521 LEU A O 1
ATOM 692 N N . SER A 1 101 ? -52.712 6.527 7.049 1.00 37.10 523 SER A N 1
ATOM 693 C CA . SER A 1 101 ? -51.771 5.656 7.745 1.00 36.83 523 SER A CA 1
ATOM 694 C C . SER A 1 101 ? -50.777 5.024 6.774 1.00 36.57 523 SER A C 1
ATOM 695 O O . SER A 1 101 ? -51.054 3.988 6.169 1.00 36.52 523 SER A O 1
ATOM 698 N N . ASP A 1 102 ? -49.619 5.661 6.635 1.00 36.23 524 ASP A N 1
ATOM 699 C CA . ASP A 1 102 ? -48.584 5.219 5.705 1.00 35.87 524 ASP A CA 1
ATOM 700 C C . ASP A 1 102 ? -48.550 6.084 4.448 1.00 35.56 524 ASP A C 1
ATOM 701 O O . ASP A 1 102 ? -48.850 5.619 3.349 1.00 35.45 524 ASP A O 1
ATOM 706 N N . ILE A 1 103 ? -48.172 7.345 4.626 1.00 35.21 525 ILE A N 1
ATOM 707 C CA . ILE A 1 103 ? -48.231 8.330 3.556 1.00 34.79 525 ILE A CA 1
ATOM 708 C C . ILE A 1 103 ? -47.018 8.222 2.637 1.00 34.52 525 ILE A C 1
ATOM 709 O O . ILE A 1 103 ? -47.049 8.684 1.496 1.00 34.38 525 ILE A O 1
ATOM 714 N N . LEU A 1 104 ? -45.951 7.607 3.138 1.00 34.22 526 LEU A N 1
ATOM 715 C CA . LEU A 1 104 ? -44.732 7.442 2.354 1.00 33.96 526 LEU A CA 1
ATOM 716 C C . LEU A 1 104 ? -44.909 6.384 1.269 1.00 33.81 526 LEU A C 1
ATOM 717 O O . LEU A 1 104 ? -44.385 6.520 0.165 1.00 33.69 526 LEU A O 1
ATOM 722 N N . GLN A 1 105 ? -45.651 5.330 1.591 1.00 33.73 527 GLN A N 1
ATOM 723 C CA . GLN A 1 105 ? -45.981 4.303 0.613 1.00 33.69 527 GLN A CA 1
ATOM 724 C C . GLN A 1 105 ? -46.827 4.882 -0.516 1.00 33.57 527 GLN A C 1
ATOM 725 O O . GLN A 1 105 ? -46.558 4.644 -1.691 1.00 33.54 527 GLN A O 1
ATOM 731 N N . ALA A 1 106 ? -47.849 5.648 -0.150 1.00 33.50 528 ALA A N 1
ATOM 732 C CA . ALA A 1 106 ? -48.697 6.306 -1.135 1.00 33.54 528 ALA A CA 1
ATOM 733 C C . ALA A 1 106 ? -47.869 7.015 -2.202 1.00 33.57 528 ALA A C 1
ATOM 734 O O . ALA A 1 106 ? -48.043 6.775 -3.395 1.00 33.68 528 ALA A O 1
ATOM 761 N N . ASP A 1 110 ? -47.181 6.395 -6.513 1.00 31.54 532 ASP A N 1
ATOM 762 C CA . ASP A 1 110 ? -47.321 7.454 -7.505 1.00 31.11 532 ASP A CA 1
ATOM 763 C C . ASP A 1 110 ? -45.970 7.812 -8.116 1.00 30.82 532 ASP A C 1
ATOM 764 O O . ASP A 1 110 ? -45.858 8.772 -8.879 1.00 30.84 532 ASP A O 1
ATOM 769 N N . TYR A 1 111 ? -44.947 7.039 -7.770 1.00 30.40 533 TYR A N 1
ATOM 770 C CA . TYR A 1 111 ? -43.639 7.170 -8.399 1.00 29.97 533 TYR A CA 1
ATOM 771 C C . TYR A 1 111 ? -43.079 5.795 -8.745 1.00 29.73 533 TYR A C 1
ATOM 772 O O . TYR A 1 111 ? -41.904 5.657 -9.083 1.00 29.74 533 TYR A O 1
ATOM 781 N N . ASN A 1 112 ? -43.936 4.781 -8.657 1.00 29.39 534 ASN A N 1
ATOM 782 C CA . ASN A 1 112 ? -43.572 3.420 -9.038 1.00 29.02 534 ASN A CA 1
ATOM 783 C C . ASN A 1 112 ? -42.203 3.002 -8.517 1.00 28.73 534 ASN A C 1
ATOM 784 O O . ASN A 1 112 ? -41.451 2.312 -9.205 1.00 28.75 534 ASN A O 1
ATOM 789 N N . GLN A 1 113 ? -41.885 3.424 -7.299 1.00 28.31 535 GLN A N 1
ATOM 790 C CA . GLN A 1 113 ? -40.667 2.988 -6.634 1.00 27.92 535 GLN A CA 1
ATOM 791 C C . GLN A 1 113 ? -40.991 1.937 -5.578 1.00 27.74 535 GLN A C 1
ATOM 792 O O . GLN A 1 113 ? -41.808 2.170 -4.687 1.00 27.86 535 GLN A O 1
ATOM 798 N N . SER A 1 114 ? -40.351 0.778 -5.685 1.00 27.42 536 SER A N 1
ATOM 799 C CA . SER A 1 114 ? -40.636 -0.336 -4.789 1.00 27.05 536 SER A CA 1
ATOM 800 C C . SER A 1 114 ? -39.672 -0.354 -3.609 1.00 26.85 536 SER A C 1
ATOM 801 O O . SER A 1 114 ? -39.931 -1.001 -2.595 1.00 26.80 536 SER A O 1
ATOM 804 N N . ASN A 1 115 ? -38.558 0.360 -3.750 1.00 26.59 537 ASN A N 1
ATOM 805 C CA . ASN A 1 115 ? -37.514 0.359 -2.732 1.00 26.35 537 ASN A CA 1
ATOM 806 C C . ASN A 1 115 ? -37.430 1.686 -1.981 1.00 26.12 537 ASN A C 1
ATOM 807 O O . ASN A 1 115 ? -37.054 2.711 -2.549 1.00 26.08 537 ASN A O 1
ATOM 812 N N . VAL A 1 116 ? -37.783 1.656 -0.700 1.00 25.82 538 VAL A N 1
ATOM 813 C CA . VAL A 1 116 ? -37.853 2.872 0.105 1.00 25.60 538 VAL A CA 1
ATOM 814 C C . VAL A 1 116 ? -36.559 3.677 0.034 1.00 25.40 538 VAL A C 1
ATOM 815 O O . VAL A 1 116 ? -36.586 4.904 -0.060 1.00 25.39 538 VAL A O 1
ATOM 819 N N . ASP A 1 117 ? -35.429 2.978 0.082 1.00 25.10 539 ASP A N 1
ATOM 820 C CA . ASP A 1 117 ? -34.130 3.625 0.225 1.00 24.85 539 ASP A CA 1
ATOM 821 C C . ASP A 1 117 ? -33.734 4.386 -1.039 1.00 24.57 539 ASP A C 1
ATOM 822 O O . ASP A 1 117 ? -33.034 5.395 -0.973 1.00 24.60 539 ASP A O 1
ATOM 827 N N . LEU A 1 118 ? -34.184 3.898 -2.190 1.00 24.22 540 LEU A N 1
ATOM 828 C CA . LEU A 1 118 ? -33.766 4.462 -3.469 1.00 23.89 540 LEU A CA 1
ATOM 829 C C . LEU A 1 118 ? -34.635 5.647 -3.878 1.00 23.59 540 LEU A C 1
ATOM 830 O O . LEU A 1 118 ? -34.148 6.619 -4.455 1.00 23.48 540 LEU A O 1
ATOM 835 N N . PHE A 1 119 ? -35.926 5.559 -3.576 1.00 23.27 541 PHE A N 1
ATOM 836 C CA . PHE A 1 119 ? -36.820 6.696 -3.742 1.00 22.94 541 PHE A CA 1
ATOM 837 C C . PHE A 1 119 ? -36.348 7.872 -2.896 1.00 22.77 541 PHE A C 1
ATOM 838 O O . PHE A 1 119 ? -36.294 9.008 -3.368 1.00 22.72 541 PHE A O 1
ATOM 846 N N . LEU A 1 120 ? -36.002 7.591 -1.644 1.00 22.53 542 LEU A N 1
ATOM 847 C CA . LEU A 1 120 ? -35.549 8.630 -0.730 1.00 22.42 542 LEU A CA 1
ATOM 848 C C . LEU A 1 120 ? -34.235 9.250 -1.188 1.00 22.49 542 LEU A C 1
ATOM 849 O O . LEU A 1 120 ? -34.070 10.469 -1.147 1.00 22.50 542 LEU A O 1
ATOM 854 N N . ALA A 1 121 ? -33.304 8.410 -1.626 1.00 22.64 543 ALA A N 1
ATOM 855 C CA . ALA A 1 121 ? -32.109 8.890 -2.311 1.00 22.82 543 ALA A CA 1
ATOM 856 C C . ALA A 1 121 ? -32.494 9.591 -3.607 1.00 22.97 543 ALA A C 1
ATOM 857 O O . ALA A 1 121 ? -31.800 10.496 -4.071 1.00 22.85 543 ALA A O 1
ATOM 859 N N . SER A 1 122 ? -33.611 9.163 -4.184 1.00 23.31 544 SER A N 1
ATOM 860 C CA . SER A 1 122 ? -34.129 9.764 -5.404 1.00 23.72 544 SER A CA 1
ATOM 861 C C . SER A 1 122 ? -34.287 11.274 -5.256 1.00 23.89 544 SER A C 1
ATOM 862 O O . SER A 1 122 ? -34.103 12.024 -6.214 1.00 23.87 544 SER A O 1
ATOM 865 N N . LEU A 1 123 ? -34.623 11.711 -4.047 1.00 24.24 545 LEU A N 1
ATOM 866 C CA . LEU A 1 123 ? -35.108 13.071 -3.827 1.00 24.55 545 LEU A CA 1
ATOM 867 C C . LEU A 1 123 ? -33.992 14.106 -3.916 1.00 24.84 545 LEU A C 1
ATOM 868 O O . LEU A 1 123 ? -34.243 15.280 -4.190 1.00 24.79 545 LEU A O 1
ATOM 873 N N . SER A 1 124 ? -32.760 13.667 -3.683 1.00 25.23 546 SER A N 1
ATOM 874 C CA . SER A 1 124 ? -31.623 14.578 -3.656 1.00 25.68 546 SER A CA 1
ATOM 875 C C . SER A 1 124 ? -31.268 15.073 -5.053 1.00 26.12 546 SER A C 1
ATOM 876 O O . SER A 1 124 ? -30.566 16.072 -5.205 1.00 26.15 546 SER A O 1
ATOM 888 N N . PRO A 1 126 ? -31.470 16.881 -8.554 1.00 28.04 548 PRO A N 1
ATOM 889 C CA . PRO A 1 126 ? -32.070 18.051 -9.190 1.00 28.35 548 PRO A CA 1
ATOM 890 C C . PRO A 1 126 ? -33.066 17.663 -10.277 1.00 28.65 548 PRO A C 1
ATOM 891 O O . PRO A 1 126 ? -33.903 18.478 -10.668 1.00 28.76 548 PRO A O 1
ATOM 895 N N . ASP A 1 127 ? -32.973 16.426 -10.756 1.00 28.93 549 ASP A N 1
ATOM 896 C CA . ASP A 1 127 ? -33.907 15.913 -11.754 1.00 29.17 549 ASP A CA 1
ATOM 897 C C . ASP A 1 127 ? -34.990 15.044 -11.118 1.00 29.23 549 ASP A C 1
ATOM 898 O O . ASP A 1 127 ? -35.101 13.856 -11.424 1.00 29.32 549 ASP A O 1
ATOM 903 N N . PHE A 1 128 ? -35.788 15.639 -10.236 1.00 29.21 550 PHE A N 1
ATOM 904 C CA . PHE A 1 128 ? -36.923 14.936 -9.649 1.00 29.17 550 PHE A CA 1
ATOM 905 C C . PHE A 1 128 ? -38.239 15.647 -9.940 1.00 29.16 550 PHE A C 1
ATOM 906 O O . PHE A 1 128 ? -38.411 16.819 -9.605 1.00 29.13 550 PHE A O 1
ATOM 919 N N . ILE A 1 130 ? -41.952 16.756 -9.583 1.00 28.82 552 ILE A N 1
ATOM 920 C CA . ILE A 1 130 ? -43.107 16.911 -8.709 1.00 28.69 552 ILE A CA 1
ATOM 921 C C . ILE A 1 130 ? -44.399 16.873 -9.518 1.00 28.55 552 ILE A C 1
ATOM 922 O O . ILE A 1 130 ? -44.833 17.891 -10.059 1.00 28.59 552 ILE A O 1
ATOM 927 N N . ASP A 1 131 ? -45.008 15.694 -9.602 1.00 28.30 553 ASP A N 1
ATOM 928 C CA . ASP A 1 131 ? -46.273 15.531 -10.313 1.00 27.96 553 ASP A CA 1
ATOM 929 C C . ASP A 1 131 ? -47.408 16.225 -9.569 1.00 27.61 553 ASP A C 1
ATOM 930 O O . ASP A 1 131 ? -48.115 17.061 -10.131 1.00 27.61 553 ASP A O 1
ATOM 935 N N . THR A 1 132 ? -47.574 15.871 -8.300 1.00 27.11 554 THR A N 1
ATOM 936 C CA . THR A 1 132 ? -48.631 16.440 -7.474 1.00 26.56 554 THR A CA 1
ATOM 937 C C . THR A 1 132 ? -48.640 17.963 -7.561 1.00 26.00 554 THR A C 1
ATOM 938 O O . THR A 1 132 ? -47.599 18.606 -7.415 1.00 26.04 554 THR A O 1
ATOM 942 N N . PRO A 1 133 ? -49.825 18.543 -7.803 1.00 25.35 555 PRO A N 1
ATOM 943 C CA . PRO A 1 133 ? -50.019 19.986 -7.938 1.00 24.75 555 PRO A CA 1
ATOM 944 C C . PRO A 1 133 ? -49.710 20.734 -6.645 1.00 24.09 555 PRO A C 1
ATOM 945 O O . PRO A 1 133 ? -49.813 20.162 -5.559 1.00 24.08 555 PRO A O 1
ATOM 960 N N . THR A 1 135 ? -50.764 23.303 -3.881 1.00 20.30 557 THR A N 1
ATOM 961 C CA . THR A 1 135 ? -52.089 23.639 -3.374 1.00 19.15 557 THR A CA 1
ATOM 962 C C . THR A 1 135 ? -52.030 24.678 -2.258 1.00 18.25 557 THR A C 1
ATOM 963 O O . THR A 1 135 ? -53.064 25.121 -1.758 1.00 18.11 557 THR A O 1
ATOM 967 N N . ARG A 1 136 ? -50.818 25.064 -1.874 1.00 17.12 558 ARG A N 1
ATOM 968 C CA . ARG A 1 136 ? -50.625 25.951 -0.734 1.00 16.05 558 ARG A CA 1
ATOM 969 C C . ARG A 1 136 ? -49.159 26.332 -0.578 1.00 15.31 558 ARG A C 1
ATOM 970 O O . ARG A 1 136 ? -48.276 25.670 -1.121 1.00 15.27 558 ARG A O 1
ATOM 978 N N . ASP A 1 137 ? -48.904 27.399 0.171 1.00 14.35 559 ASP A N 1
ATOM 979 C CA . ASP A 1 137 ? -47.538 27.800 0.481 1.00 13.54 559 ASP A CA 1
ATOM 980 C C . ASP A 1 137 ? -46.956 26.967 1.619 1.00 12.88 559 ASP A C 1
ATOM 981 O O . ASP A 1 137 ? -47.691 26.423 2.442 1.00 12.74 559 ASP A O 1
ATOM 986 N N . ILE A 1 138 ? -45.630 26.871 1.654 1.00 12.11 560 ILE A N 1
ATOM 987 C CA . ILE A 1 138 ? -44.933 26.123 2.693 1.00 11.38 560 ILE A CA 1
ATOM 988 C C . ILE A 1 138 ? -43.753 26.930 3.223 1.00 11.00 560 ILE A C 1
ATOM 989 O O . ILE A 1 138 ? -43.044 27.585 2.458 1.00 10.88 560 ILE A O 1
ATOM 994 N N . TYR A 1 139 ? -43.545 26.877 4.535 1.00 10.51 561 TYR A N 1
ATOM 995 C CA . TYR A 1 139 ? -42.423 27.568 5.158 1.00 9.98 561 TYR A CA 1
ATOM 996 C C . TYR A 1 139 ? -41.625 26.627 6.052 1.00 9.91 561 TYR A C 1
ATOM 997 O O . TYR A 1 139 ? -42.193 25.779 6.739 1.00 9.83 561 TYR A O 1
ATOM 1006 N N . LEU A 1 140 ? -40.305 26.784 6.038 1.00 9.81 562 LEU A N 1
ATOM 1007 C CA . LEU A 1 140 ? -39.446 26.126 7.011 1.00 9.73 562 LEU A CA 1
ATOM 1008 C C . LEU A 1 140 ? -39.162 27.051 8.184 1.00 9.69 562 LEU A C 1
ATOM 1009 O O . LEU A 1 140 ? -38.798 28.213 7.997 1.00 9.73 562 LEU A O 1
ATOM 1014 N N . TYR A 1 141 ? -39.328 26.527 9.392 1.00 9.69 563 TYR A N 1
ATOM 1015 C CA . TYR A 1 141 ? -38.966 27.252 10.603 1.00 9.64 563 TYR A CA 1
ATOM 1016 C C . TYR A 1 141 ? -37.798 26.557 11.292 1.00 9.69 563 TYR A C 1
ATOM 1017 O O . TYR A 1 141 ? -37.895 25.393 11.669 1.00 9.61 563 TYR A O 1
ATOM 1034 N N . PRO A 1 143 ? -35.281 27.397 14.376 1.00 9.88 565 PRO A N 1
ATOM 1035 C CA . PRO A 1 143 ? -34.775 28.191 15.490 1.00 9.84 565 PRO A CA 1
ATOM 1036 C C . PRO A 1 143 ? -33.379 27.753 15.920 1.00 9.73 565 PRO A C 1
ATOM 1037 O O . PRO A 1 143 ? -33.032 26.581 15.798 1.00 9.75 565 PRO A O 1
ATOM 1041 N N . ALA A 1 144 ? -32.587 28.693 16.422 1.00 9.75 566 ALA A N 1
ATOM 1042 C CA . ALA A 1 144 ? -31.298 28.365 17.018 1.00 9.73 566 ALA A CA 1
ATOM 1043 C C . ALA A 1 144 ? -31.429 27.235 18.039 1.00 9.79 566 ALA A C 1
ATOM 1044 O O . ALA A 1 144 ? -30.722 26.231 17.961 1.00 9.90 566 ALA A O 1
ATOM 1046 N N . ARG A 1 145 ? -32.339 27.402 18.992 1.00 9.83 567 ARG A N 1
ATOM 1047 C CA . ARG A 1 145 ? -32.416 26.507 20.141 1.00 9.95 567 ARG A CA 1
ATOM 1048 C C . ARG A 1 145 ? -32.561 25.041 19.747 1.00 10.00 567 ARG A C 1
ATOM 1049 O O . ARG A 1 145 ? -32.386 24.152 20.580 1.00 10.04 567 ARG A O 1
ATOM 1065 N N . SER A 1 147 ? -30.677 23.313 17.795 1.00 9.34 569 SER A N 1
ATOM 1066 C CA . SER A 1 147 ? -29.364 22.681 17.884 1.00 9.06 569 SER A CA 1
ATOM 1067 C C . SER A 1 147 ? -29.265 21.741 19.087 1.00 8.83 569 SER A C 1
ATOM 1068 O O . SER A 1 147 ? -28.711 20.648 18.986 1.00 8.85 569 SER A O 1
ATOM 1071 N N . LEU A 1 148 ? -29.806 22.169 20.224 1.00 8.50 570 LEU A N 1
ATOM 1072 C CA . LEU A 1 148 ? -29.690 21.394 21.455 1.00 8.24 570 LEU A CA 1
ATOM 1073 C C . LEU A 1 148 ? -30.433 20.066 21.372 1.00 8.16 570 LEU A C 1
ATOM 1074 O O . LEU A 1 148 ? -30.235 19.188 22.210 1.00 8.21 570 LEU A O 1
ATOM 1079 N N . ILE A 1 149 ? -31.292 19.925 20.367 1.00 8.07 571 ILE A N 1
ATOM 1080 C CA . ILE A 1 149 ? -32.122 18.729 20.238 1.00 7.87 571 ILE A CA 1
ATOM 1081 C C . ILE A 1 149 ? -32.011 18.107 18.852 1.00 7.89 571 ILE A C 1
ATOM 1082 O O . ILE A 1 149 ? -32.628 17.079 18.576 1.00 7.88 571 ILE A O 1
ATOM 1087 N N . PHE A 1 150 ? -31.223 18.733 17.984 1.00 7.99 572 PHE A N 1
ATOM 1088 C CA . PHE A 1 150 ? -31.170 18.339 16.580 1.00 8.22 572 PHE A CA 1
ATOM 1089 C C . PHE A 1 150 ? -30.746 16.884 16.407 1.00 8.32 572 PHE A C 1
ATOM 1090 O O . PHE A 1 150 ? -31.172 16.210 15.468 1.00 8.35 572 PHE A O 1
ATOM 1098 N N . SER A 1 151 ? -29.906 16.402 17.314 1.00 8.51 573 SER A N 1
ATOM 1099 C CA . SER A 1 151 ? -29.510 15.002 17.312 1.00 8.77 573 SER A CA 1
ATOM 1100 C C . SER A 1 151 ? -30.737 14.100 17.303 1.00 8.97 573 SER A C 1
ATOM 1101 O O . SER A 1 151 ? -30.813 13.141 16.533 1.00 9.08 573 SER A O 1
ATOM 1104 N N . THR A 1 152 ? -31.697 14.413 18.167 1.00 9.16 574 THR A N 1
ATOM 1105 C CA . THR A 1 152 ? -32.932 13.648 18.245 1.00 9.34 574 THR A CA 1
ATOM 1106 C C . THR A 1 152 ? -33.804 13.889 17.022 1.00 9.61 574 THR A C 1
ATOM 1107 O O . THR A 1 152 ? -34.466 12.974 16.533 1.00 9.72 574 THR A O 1
ATOM 1111 N N . VAL A 1 153 ? -33.802 15.122 16.528 1.00 9.90 575 VAL A N 1
ATOM 1112 C CA . VAL A 1 153 ? -34.560 15.459 15.330 1.00 10.22 575 VAL A CA 1
ATOM 1113 C C . VAL A 1 153 ? -34.130 14.585 14.156 1.00 10.58 575 VAL A C 1
ATOM 1114 O O . VAL A 1 153 ? -34.957 13.935 13.517 1.00 10.55 575 VAL A O 1
ATOM 1118 N N . ALA A 1 154 ? -32.829 14.569 13.883 1.00 11.11 576 ALA A N 1
ATOM 1119 C CA . ALA A 1 154 ? -32.296 13.874 12.717 1.00 11.71 576 ALA A CA 1
ATOM 1120 C C . ALA A 1 154 ? -32.447 12.361 12.828 1.00 12.12 576 ALA A C 1
ATOM 1121 O O . ALA A 1 154 ? -32.533 11.664 11.819 1.00 12.15 576 ALA A O 1
ATOM 1123 N N . SER A 1 155 ? -32.472 11.855 14.057 1.00 12.68 577 SER A N 1
ATOM 1124 C CA . SER A 1 155 ? -32.602 10.420 14.279 1.00 13.24 577 SER A CA 1
ATOM 1125 C C . SER A 1 155 ? -33.863 9.874 13.612 1.00 13.75 577 SER A C 1
ATOM 1126 O O . SER A 1 155 ? -33.923 8.703 13.239 1.00 13.92 577 SER A O 1
ATOM 1129 N N . PHE A 1 156 ? -34.866 10.729 13.453 1.00 14.37 578 PHE A N 1
ATOM 1130 C CA . PHE A 1 156 ? -36.153 10.293 12.926 1.00 15.01 578 PHE A CA 1
ATOM 1131 C C . PHE A 1 156 ? -36.193 10.294 11.402 1.00 15.66 578 PHE A C 1
ATOM 1132 O O . PHE A 1 156 ? -37.151 9.809 10.800 1.00 15.75 578 PHE A O 1
ATOM 1140 N N . SER A 1 157 ? -35.153 10.840 10.780 1.00 16.46 579 SER A N 1
ATOM 1141 C CA . SER A 1 157 ? -35.030 10.782 9.330 1.00 17.35 579 SER A CA 1
ATOM 1142 C C . SER A 1 157 ? -34.419 9.456 8.896 1.00 17.90 579 SER A C 1
ATOM 1143 O O . SER A 1 157 ? -34.280 9.186 7.703 1.00 18.02 579 SER A O 1
ATOM 1146 N N . PHE A 1 158 ? -34.062 8.628 9.874 1.00 18.61 580 PHE A N 1
ATOM 1147 C CA . PHE A 1 158 ? -33.640 7.254 9.608 1.00 19.28 580 PHE A CA 1
ATOM 1148 C C . PHE A 1 158 ? -34.776 6.261 9.844 1.00 19.66 580 PHE A C 1
ATOM 1149 O O . PHE A 1 158 ? -35.365 6.219 10.925 1.00 19.77 580 PHE A O 1
ATOM 1157 N N . ILE A 1 159 ? -35.076 5.456 8.831 1.00 20.14 581 ILE A N 1
ATOM 1158 C CA . ILE A 1 159 ? -36.046 4.378 8.976 1.00 20.59 581 ILE A CA 1
ATOM 1159 C C . ILE A 1 159 ? -35.570 3.337 9.987 1.00 20.90 581 ILE A C 1
ATOM 1160 O O . ILE A 1 159 ? -34.487 2.767 9.845 1.00 20.95 581 ILE A O 1
ATOM 1165 N N . ASN A 1 160 ? -36.387 3.098 11.008 1.00 21.23 582 ASN A N 1
ATOM 1166 C CA . ASN A 1 160 ? -36.050 2.138 12.055 1.00 21.45 582 ASN A CA 1
ATOM 1167 C C . ASN A 1 160 ? -37.307 1.487 12.627 1.00 21.55 582 ASN A C 1
ATOM 1168 O O . ASN A 1 160 ? -38.001 2.079 13.455 1.00 21.71 582 ASN A O 1
ATOM 1175 N N . PRO A 1 169 ? -25.195 5.216 12.347 1.00 35.14 591 PRO A N 1
ATOM 1176 C CA . PRO A 1 169 ? -25.304 6.364 13.240 1.00 34.96 591 PRO A CA 1
ATOM 1177 C C . PRO A 1 169 ? -24.856 7.668 12.586 1.00 34.70 591 PRO A C 1
ATOM 1178 O O . PRO A 1 169 ? -24.162 7.651 11.570 1.00 34.70 591 PRO A O 1
ATOM 1182 N N . PHE A 1 170 ? -25.260 8.787 13.177 1.00 34.38 592 PHE A N 1
ATOM 1183 C CA . PHE A 1 170 ? -24.743 10.098 12.803 1.00 34.01 592 PHE A CA 1
ATOM 1184 C C . PHE A 1 170 ? -24.076 10.733 14.019 1.00 33.70 592 PHE A C 1
ATOM 1185 O O . PHE A 1 170 ? -23.948 10.096 15.063 1.00 33.69 592 PHE A O 1
ATOM 1193 N N . THR A 1 171 ? -23.656 11.986 13.887 1.00 33.30 593 THR A N 1
ATOM 1194 C CA . THR A 1 171 ? -23.080 12.707 15.017 1.00 32.90 593 THR A CA 1
ATOM 1195 C C . THR A 1 171 ? -23.414 14.194 14.997 1.00 32.63 593 THR A C 1
ATOM 1196 O O . THR A 1 171 ? -23.027 14.920 14.080 1.00 32.62 593 THR A O 1
ATOM 1200 N N . PHE A 1 172 ? -24.136 14.638 16.020 1.00 32.21 594 PHE A N 1
ATOM 1201 C CA . PHE A 1 172 ? -24.400 16.055 16.226 1.00 31.86 594 PHE A CA 1
ATOM 1202 C C . PHE A 1 172 ? -24.376 16.353 17.719 1.00 31.99 594 PHE A C 1
ATOM 1203 O O . PHE A 1 172 ? -25.422 16.429 18.363 1.00 31.97 594 PHE A O 1
ATOM 1211 N N . SER A 1 173 ? -23.175 16.508 18.266 1.00 32.10 595 SER A N 1
ATOM 1212 C CA . SER A 1 173 ? -23.016 16.735 19.696 1.00 32.23 595 SER A CA 1
ATOM 1213 C C . SER A 1 173 ? -22.663 18.189 19.976 1.00 32.42 595 SER A C 1
ATOM 1214 O O . SER A 1 173 ? -21.620 18.679 19.543 1.00 32.48 595 SER A O 1
ATOM 1217 N N . THR A 1 174 ? -23.540 18.877 20.697 1.00 32.66 596 THR A N 1
ATOM 1218 C CA . THR A 1 174 ? -23.269 20.243 21.121 1.00 32.97 596 THR A CA 1
ATOM 1219 C C . THR A 1 174 ? -22.795 20.266 22.568 1.00 33.20 596 THR A C 1
ATOM 1220 O O . THR A 1 174 ? -23.118 19.372 23.349 1.00 33.17 596 THR A O 1
ATOM 1224 N N . ALA A 1 175 ? -22.023 21.289 22.922 1.00 33.59 597 ALA A N 1
ATOM 1225 C CA . ALA A 1 175 ? -21.391 21.341 24.234 1.00 33.97 597 ALA A CA 1
ATOM 1226 C C . ALA A 1 175 ? -20.924 22.745 24.598 1.00 34.28 597 ALA A C 1
ATOM 1227 O O . ALA A 1 175 ? -20.653 23.571 23.725 1.00 34.28 597 ALA A O 1
ATOM 1229 N N . TYR A 1 176 ? -20.835 23.003 25.899 1.00 34.71 598 TYR A N 1
ATOM 1230 C CA . TYR A 1 176 ? -20.251 24.235 26.413 1.00 35.15 598 TYR A CA 1
ATOM 1231 C C . TYR A 1 176 ? -18.974 23.912 27.181 1.00 35.55 598 TYR A C 1
ATOM 1232 O O . TYR A 1 176 ? -18.818 22.803 27.691 1.00 35.61 598 TYR A O 1
ATOM 1241 N N . PRO A 1 177 ? -18.051 24.882 27.263 1.00 35.98 599 PRO A N 1
ATOM 1242 C CA . PRO A 1 177 ? -16.800 24.695 27.995 1.00 36.31 599 PRO A CA 1
ATOM 1243 C C . PRO A 1 177 ? -17.033 24.530 29.494 1.00 36.71 599 PRO A C 1
ATOM 1244 O O . PRO A 1 177 ? -17.749 25.328 30.103 1.00 36.75 599 PRO A O 1
ATOM 1248 N N . LEU A 1 178 ? -16.431 23.499 30.079 1.00 37.16 600 LEU A N 1
ATOM 1249 C CA . LEU A 1 178 ? -16.383 23.358 31.530 1.00 37.64 600 LEU A CA 1
ATOM 1250 C C . LEU A 1 178 ? -15.188 24.114 32.106 1.00 37.94 600 LEU A C 1
ATOM 1251 O O . LEU A 1 178 ? -15.322 24.875 33.066 1.00 37.94 600 LEU A O 1
ATOM 1256 N N . ASP A 1 179 ? -14.019 23.894 31.512 1.00 38.33 601 ASP A N 1
ATOM 1257 C CA . ASP A 1 179 ? -12.820 24.654 31.845 1.00 38.77 601 ASP A CA 1
ATOM 1258 C C . ASP A 1 179 ? -11.957 24.825 30.600 1.00 39.02 601 ASP A C 1
ATOM 1259 O O . ASP A 1 179 ? -12.225 24.217 29.565 1.00 39.01 601 A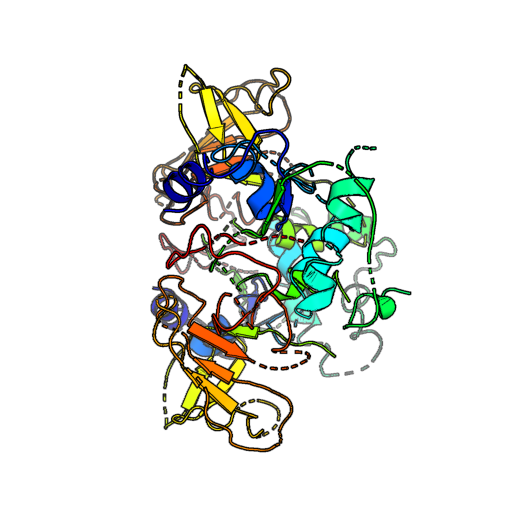SP A O 1
ATOM 1264 N N . VAL A 1 180 ? -10.920 25.650 30.705 1.00 39.38 602 VAL A N 1
ATOM 1265 C CA . VAL A 1 180 ? -10.010 25.871 29.587 1.00 39.71 602 VAL A CA 1
ATOM 1266 C C . VAL A 1 180 ? -8.550 25.688 29.994 1.00 39.97 602 VAL A C 1
ATOM 1267 O O . VAL A 1 180 ? -7.654 26.298 29.412 1.00 40.06 602 VAL A O 1
ATOM 1282 N N . ASN A 1 182 ? -4.853 24.728 30.400 1.00 40.72 604 ASN A N 1
ATOM 1283 C CA . ASN A 1 182 ? -3.847 24.336 29.418 1.00 40.83 604 ASN A CA 1
ATOM 1284 C C . ASN A 1 182 ? -4.207 24.794 28.009 1.00 40.89 604 ASN A C 1
ATOM 1285 O O . ASN A 1 182 ? -4.998 25.721 27.831 1.00 40.89 604 ASN A O 1
ATOM 1290 N N . GLY A 1 183 ? -3.621 24.139 27.012 1.00 40.92 605 GLY A N 1
ATOM 1291 C CA . GLY A 1 183 ? -3.924 24.438 25.618 1.00 40.93 605 GLY A CA 1
ATOM 1292 C C . GLY A 1 183 ? -5.103 23.643 25.092 1.00 40.89 605 GLY A C 1
ATOM 1293 O O . GLY A 1 183 ? -5.204 23.386 23.892 1.00 40.84 605 GLY A O 1
ATOM 1294 N N . GLU A 1 184 ? -5.998 23.251 25.994 1.00 40.86 606 GLU A N 1
ATOM 1295 C CA . GLU A 1 184 ? -7.161 22.455 25.618 1.00 40.91 606 GLU A CA 1
ATOM 1296 C C . GLU A 1 184 ? -8.450 22.994 26.238 1.00 40.82 606 GLU A C 1
ATOM 1297 O O . GLU A 1 184 ? -8.413 23.838 27.136 1.00 40.86 606 GLU A O 1
ATOM 1303 N N . ILE A 1 185 ? -9.586 22.501 25.752 1.00 40.60 607 ILE A N 1
ATOM 1304 C CA . ILE A 1 185 ? -10.887 22.934 26.251 1.00 40.36 607 ILE A CA 1
ATOM 1305 C C . ILE A 1 185 ? -11.723 21.750 26.730 1.00 40.26 607 ILE A C 1
ATOM 1306 O O . ILE A 1 185 ? -12.040 20.848 25.954 1.00 40.26 607 ILE A O 1
ATOM 1311 N N . TYR A 1 186 ? -12.078 21.761 28.010 1.00 40.13 608 TYR A N 1
ATOM 1312 C CA . TYR A 1 186 ? -12.906 20.708 28.587 1.00 40.03 608 TYR A CA 1
ATOM 1313 C C . TYR A 1 186 ? -14.372 20.895 28.210 1.00 39.99 608 TYR A C 1
ATOM 1314 O O . TYR A 1 186 ? -15.136 21.522 28.945 1.00 39.97 608 TYR A O 1
ATOM 1317 N N . LEU A 1 187 ? -14.757 20.348 27.061 1.00 39.89 609 LEU A N 1
ATOM 1318 C CA . LEU A 1 187 ? -16.124 20.483 26.569 1.00 39.80 609 LEU A CA 1
ATOM 1319 C C . LEU A 1 187 ? -17.104 19.669 27.407 1.00 39.87 609 LEU A C 1
ATOM 1320 O O . LEU A 1 187 ? -16.729 18.677 28.033 1.00 39.87 609 LEU A O 1
ATOM 1325 N N . SER A 1 188 ? -18.363 20.095 27.413 1.00 39.93 610 SER A N 1
ATOM 1326 C CA . SER A 1 188 ? -19.366 19.519 28.302 1.00 40.04 610 SER A CA 1
ATOM 1327 C C . SER A 1 188 ? -19.792 18.124 27.855 1.00 40.21 610 SER A C 1
ATOM 1328 O O . SER A 1 188 ? -20.403 17.380 28.620 1.00 40.21 610 SER A O 1
ATOM 1331 N N . ASN A 1 189 ? -19.471 17.778 26.613 1.00 40.46 611 ASN A N 1
ATOM 1332 C CA . ASN A 1 189 ? -19.835 16.475 26.064 1.00 40.71 611 ASN A CA 1
ATOM 1333 C C . ASN A 1 189 ? -18.743 15.432 26.277 1.00 40.93 611 ASN A C 1
ATOM 1334 O O . ASN A 1 189 ? -18.654 14.454 25.536 1.00 40.91 611 ASN A O 1
ATOM 1339 N N . GLY A 1 190 ? -17.914 15.648 27.293 1.00 41.21 612 GLY A N 1
ATOM 1340 C CA . GLY A 1 190 ? -16.852 14.707 27.631 1.00 41.53 612 GLY A CA 1
ATOM 1341 C C . GLY A 1 190 ? -15.684 14.783 26.668 1.00 41.78 612 GLY A C 1
ATOM 1342 O O . GLY A 1 190 ? -14.755 13.976 26.737 1.00 41.81 612 GLY A O 1
ATOM 1343 N N . VAL A 1 191 ? -15.731 15.759 25.767 1.00 42.02 613 VAL A N 1
ATOM 1344 C CA . VAL A 1 191 ? -14.693 15.923 24.757 1.00 42.31 613 VAL A CA 1
ATOM 1345 C C . VAL A 1 191 ? -13.641 16.931 25.204 1.00 42.60 613 VAL A C 1
ATOM 1346 O O . VAL A 1 191 ? -13.951 17.899 25.898 1.00 42.65 613 VAL A O 1
ATOM 1350 N N . VAL A 1 192 ? -12.396 16.698 24.801 1.00 42.98 614 VAL A N 1
ATOM 1351 C CA . VAL A 1 192 ? -11.327 17.662 25.027 1.00 43.34 614 VAL A CA 1
ATOM 1352 C C . VAL A 1 192 ? -10.797 18.213 23.709 1.00 43.67 614 VAL A C 1
ATOM 1353 O O . VAL A 1 192 ? -10.160 17.497 22.936 1.00 43.66 614 VAL A O 1
ATOM 1357 N N . LEU A 1 193 ? -11.066 19.491 23.460 1.00 44.16 615 LEU A N 1
ATOM 1358 C CA . LEU A 1 193 ? -10.722 20.118 22.189 1.00 44.70 615 LEU A CA 1
ATOM 1359 C C . LEU A 1 193 ? -9.461 20.967 22.317 1.00 45.20 615 LEU A C 1
ATOM 1360 O O . LEU A 1 193 ? -9.239 21.618 23.339 1.00 45.17 615 LEU A O 1
ATOM 1365 N N . SER A 1 194 ? -8.636 20.953 21.276 1.00 45.85 616 SER A N 1
ATOM 1366 C CA . SER A 1 194 ? -7.463 21.816 21.218 1.00 46.53 616 SER A CA 1
ATOM 1367 C C . SER A 1 194 ? -7.860 23.245 20.860 1.00 47.07 616 SER A C 1
ATOM 1368 O O . SER A 1 194 ? -8.866 23.468 20.186 1.00 47.11 616 SER A O 1
ATOM 1371 N N . ASP A 1 195 ? -7.065 24.208 21.315 1.00 47.75 617 ASP A N 1
ATOM 1372 C CA . ASP A 1 195 ? -7.401 25.618 21.157 1.00 48.45 617 ASP A CA 1
ATOM 1373 C C . ASP A 1 195 ? -7.252 26.083 19.712 1.00 48.96 617 ASP A C 1
ATOM 1374 O O . ASP A 1 195 ? -7.847 27.083 19.308 1.00 49.02 617 ASP A O 1
ATOM 1379 N N . ASP A 1 196 ? -6.455 25.355 18.935 1.00 49.62 618 ASP A N 1
ATOM 1380 C CA . ASP A 1 196 ? -6.345 25.615 17.505 1.00 50.26 618 ASP A CA 1
ATOM 1381 C C . ASP A 1 196 ? -7.485 24.954 16.736 1.00 50.70 618 ASP A C 1
ATOM 1382 O O . ASP A 1 196 ? -7.626 25.146 15.529 1.00 50.77 618 ASP A O 1
ATOM 1387 N N . PHE A 1 197 ? -8.296 24.175 17.447 1.00 51.25 619 PHE A N 1
ATOM 1388 C CA . PHE A 1 197 ? -9.505 23.591 16.875 1.00 51.80 619 PHE A CA 1
ATOM 1389 C C . PHE A 1 197 ? -9.186 22.601 15.760 1.00 52.24 619 PHE A C 1
ATOM 1390 O O . PHE A 1 197 ? -9.796 22.644 14.691 1.00 52.25 619 PHE A O 1
ATOM 1398 N N . ARG A 1 198 ? -8.233 21.710 16.014 1.00 52.79 620 ARG A N 1
ATOM 1399 C CA . ARG A 1 198 ? -7.767 20.788 14.986 1.00 53.32 620 ARG A CA 1
ATOM 1400 C C . ARG A 1 198 ? -7.689 19.349 15.484 1.00 53.71 620 ARG A C 1
ATOM 1401 O O . ARG A 1 198 ? -7.301 18.449 14.740 1.00 53.73 620 ARG A O 1
ATOM 1409 N N . SER A 1 199 ? -8.062 19.133 16.741 1.00 54.24 621 SER A N 1
ATOM 1410 C CA . SER A 1 199 ? -8.071 17.786 17.298 1.00 54.81 621 SER A CA 1
ATOM 1411 C C . SER A 1 199 ? -8.835 17.681 18.613 1.00 55.21 621 SER A C 1
ATOM 1412 O O . SER A 1 199 ? -9.090 18.682 19.282 1.00 55.23 621 SER A O 1
ATOM 1415 N N . PHE A 1 200 ? -9.194 16.452 18.968 1.00 55.75 622 PHE A N 1
ATOM 1416 C CA . PHE A 1 200 ? -9.806 16.152 20.257 1.00 56.30 622 PHE A CA 1
ATOM 1417 C C . PHE A 1 200 ? -9.539 14.688 20.593 1.00 56.70 622 PHE A C 1
ATOM 1418 O O . PHE A 1 200 ? -9.059 13.932 19.748 1.00 56.75 622 PHE A O 1
ATOM 1435 N N . ILE A 1 202 ? -11.316 13.113 23.905 1.00 58.30 624 ILE A N 1
ATOM 1436 C CA . ILE A 1 202 ? -12.331 12.604 24.820 1.00 58.58 624 ILE A CA 1
ATOM 1437 C C . ILE A 1 202 ? -11.699 11.742 25.909 1.00 58.74 624 ILE A C 1
ATOM 1438 O O . ILE A 1 202 ? -12.283 10.749 26.346 1.00 58.76 624 ILE A O 1
ATOM 1443 N N . GLY A 1 203 ? -10.502 12.127 26.341 1.00 58.91 625 GLY A N 1
ATOM 1444 C CA . GLY A 1 203 ? -9.791 11.395 27.382 1.00 59.05 625 GLY A CA 1
ATOM 1445 C C . GLY A 1 203 ? -9.021 10.206 26.840 1.00 59.15 625 GLY A C 1
ATOM 1446 O O . GLY A 1 203 ? -8.718 9.264 27.573 1.00 59.15 625 GLY A O 1
ATOM 1447 N N . ASP A 1 204 ? -8.702 10.250 25.550 1.00 59.21 626 ASP A N 1
ATOM 1448 C CA . ASP A 1 204 ? -7.973 9.163 24.906 1.00 59.22 626 ASP A CA 1
ATOM 1449 C C . ASP A 1 204 ? -6.837 9.678 24.028 1.00 59.15 626 ASP A C 1
ATOM 1450 O O . ASP A 1 204 ? -5.717 9.879 24.501 1.00 59.14 626 ASP A O 1
ATOM 1455 N N . ASN A 1 205 ? -7.129 9.886 22.747 1.00 59.02 627 ASN A N 1
ATOM 1456 C CA . ASN A 1 205 ? -6.087 10.176 21.767 1.00 58.84 627 ASN A CA 1
ATOM 1457 C C . ASN A 1 205 ? -6.549 11.085 20.632 1.00 58.64 627 ASN A C 1
ATOM 1458 O O . ASN A 1 205 ? -7.747 11.262 20.411 1.00 58.60 627 ASN A O 1
ATOM 1463 N N . VAL A 1 206 ? -5.584 11.652 19.914 1.00 58.38 628 VAL A N 1
ATOM 1464 C CA . VAL A 1 206 ? -5.848 12.740 18.978 1.00 58.07 628 VAL A CA 1
ATOM 1465 C C . VAL A 1 206 ? -6.533 12.244 17.709 1.00 57.78 628 VAL A C 1
ATOM 1466 O O . VAL A 1 206 ? -6.164 11.206 17.157 1.00 57.76 628 VAL A O 1
ATOM 1470 N N . VAL A 1 207 ? -7.528 12.995 17.251 1.00 57.37 629 VAL A N 1
ATOM 1471 C CA . VAL A 1 207 ? -8.174 12.720 15.973 1.00 56.95 629 VAL A CA 1
ATOM 1472 C C . VAL A 1 207 ? -8.517 14.018 15.248 1.00 56.61 629 VAL A C 1
ATOM 1473 O O . VAL A 1 207 ? -9.455 14.720 15.624 1.00 56.62 629 VAL A O 1
ATOM 1477 N N . SER A 1 208 ? -7.750 14.332 14.210 1.00 56.12 630 SER A N 1
ATOM 1478 C CA . SER A 1 208 ? -7.906 15.594 13.498 1.00 55.62 630 SER A CA 1
ATOM 1479 C C . SER A 1 208 ? -9.348 15.808 13.053 1.00 55.23 630 SER A C 1
ATOM 1480 O O . SER A 1 208 ? -9.970 14.912 12.481 1.00 55.22 630 SER A O 1
ATOM 1483 N N . VAL A 1 209 ? -9.874 16.998 13.320 1.00 54.68 631 VAL A N 1
ATOM 1484 C CA . VAL A 1 209 ? -11.169 17.403 12.787 1.00 54.10 631 VAL A CA 1
ATOM 1485 C C . VAL A 1 209 ? -11.055 17.717 11.300 1.00 53.66 631 VAL A C 1
ATOM 1486 O O . VAL A 1 209 ? -10.019 18.193 10.837 1.00 53.64 631 VAL A O 1
ATOM 1490 N N . ASN A 1 210 ? -12.122 17.450 10.555 1.00 53.08 632 ASN A N 1
ATOM 1491 C CA . ASN A 1 210 ? -12.117 17.68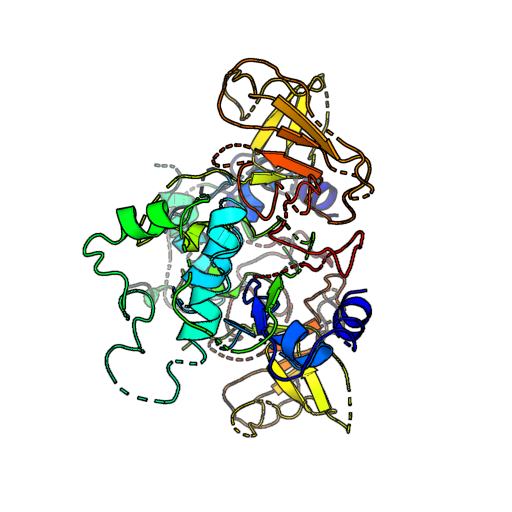1 9.115 1.00 52.51 632 ASN A CA 1
ATOM 1492 C C . ASN A 1 210 ? -11.853 19.140 8.760 1.00 52.13 632 ASN A C 1
ATOM 1493 O O . ASN A 1 210 ? -10.941 19.445 7.990 1.00 52.11 632 ASN A O 1
ATOM 1498 N N . SER A 1 211 ? -12.655 20.037 9.325 1.00 51.59 633 SER A N 1
ATOM 1499 C CA . SER A 1 211 ? -12.458 21.470 9.137 1.00 51.04 633 SER A CA 1
ATOM 1500 C C . SER A 1 211 ? -12.861 22.248 10.386 1.00 50.65 633 SER A C 1
ATOM 1501 O O . SER A 1 211 ? -13.501 21.705 11.287 1.00 50.61 633 SER A O 1
ATOM 1504 N N . ILE A 1 212 ? -12.484 23.522 10.435 1.00 50.12 634 ILE A N 1
ATOM 1505 C CA . ILE A 1 212 ? -12.895 24.397 11.526 1.00 49.59 634 ILE A CA 1
ATOM 1506 C C . ILE A 1 212 ? -13.908 25.433 11.050 1.00 49.19 634 ILE A C 1
ATOM 1507 O O . ILE A 1 212 ? -13.738 26.044 9.996 1.00 49.14 634 ILE A O 1
ATOM 1512 N N . VAL A 1 213 ? -14.965 25.623 11.834 1.00 48.71 635 VAL A N 1
ATOM 1513 C CA . VAL A 1 213 ? -16.051 26.517 11.454 1.00 48.22 635 VAL A CA 1
ATOM 1514 C C . VAL A 1 213 ? -16.531 27.335 12.648 1.00 47.95 635 VAL A C 1
ATOM 1515 O O . VAL A 1 213 ? -17.051 26.786 13.619 1.00 47.89 635 VAL A O 1
ATOM 1519 N N . GLU A 1 214 ? -16.357 28.650 12.566 1.00 47.60 636 GLU A N 1
ATOM 1520 C CA . GLU A 1 214 ? -16.759 29.544 13.647 1.00 47.29 636 GLU A CA 1
ATOM 1521 C C . GLU A 1 214 ? -17.824 30.534 13.186 1.00 47.01 636 GLU A C 1
ATOM 1522 O O . GLU A 1 214 ? -17.681 31.176 12.146 1.00 46.92 636 GLU A O 1
ATOM 1525 N N . ILE A 1 215 ? -18.891 30.653 13.970 1.00 46.73 637 ILE A N 1
ATOM 1526 C CA . ILE A 1 215 ? -20.006 31.528 13.625 1.00 46.46 637 ILE A CA 1
ATOM 1527 C C . ILE A 1 215 ? -19.900 32.867 14.346 1.00 46.28 637 ILE A C 1
ATOM 1528 O O . ILE A 1 215 ? -20.299 32.990 15.504 1.00 46.25 637 ILE A O 1
ATOM 1533 N N . ASN A 1 216 ? -19.361 33.866 13.654 1.00 46.08 638 ASN A N 1
ATOM 1534 C CA . ASN A 1 216 ? -19.228 35.207 14.215 1.00 45.89 638 ASN A CA 1
ATOM 1535 C C . ASN A 1 216 ? -20.571 35.927 14.299 1.00 45.82 638 ASN A C 1
ATOM 1536 O O . ASN A 1 216 ? -20.843 36.648 15.260 1.00 45.78 638 ASN A O 1
ATOM 1541 N N . SER A 1 217 ? -21.404 35.729 13.284 1.00 45.72 639 SER A N 1
ATOM 1542 C CA . SER A 1 217 ? -22.766 36.248 13.295 1.00 45.65 639 SER A CA 1
ATOM 1543 C C . SER A 1 217 ? -23.672 35.412 12.398 1.00 45.61 639 SER A C 1
ATOM 1544 O O . SER A 1 217 ? -23.380 35.213 11.218 1.00 45.64 639 SER A O 1
ATOM 1547 N N . ILE A 1 218 ? -24.771 34.923 12.962 1.00 45.50 640 ILE A N 1
ATOM 1548 C CA . ILE A 1 218 ? -25.733 34.142 12.196 1.00 45.42 640 ILE A CA 1
ATOM 1549 C C . ILE A 1 218 ? -26.556 35.037 11.275 1.00 45.43 640 ILE A C 1
ATOM 1550 O O . ILE A 1 218 ? -26.461 34.937 10.051 1.00 45.42 640 ILE A O 1
ATOM 1566 N N . GLN A 1 220 ? -26.052 37.683 10.173 1.00 45.61 642 GLN A N 1
ATOM 1567 C CA . GLN A 1 220 ? -25.100 37.969 9.108 1.00 45.67 642 GLN A CA 1
ATOM 1568 C C . GLN A 1 220 ? -24.440 36.681 8.627 1.00 45.77 642 GLN A C 1
ATOM 1569 O O . GLN A 1 220 ? -24.457 35.666 9.325 1.00 45.71 642 GLN A O 1
ATOM 1575 N N . GLY A 1 221 ? -23.863 36.725 7.431 1.00 45.91 643 GLY A N 1
ATOM 1576 C CA . GLY A 1 221 ? -23.101 35.597 6.909 1.00 46.08 643 GLY A CA 1
ATOM 1577 C C . GLY A 1 221 ? -21.684 35.562 7.451 1.00 46.18 643 GLY A C 1
ATOM 1578 O O . GLY A 1 221 ? -20.732 35.303 6.714 1.00 46.21 643 GLY A O 1
ATOM 1579 N N . GLU A 1 222 ? -21.546 35.827 8.746 1.00 46.24 644 GLU A N 1
ATOM 1580 C CA . GLU A 1 222 ? -20.233 35.939 9.367 1.00 46.28 644 GLU A CA 1
ATOM 1581 C C . GLU A 1 222 ? -19.717 34.583 9.838 1.00 46.29 644 GLU A C 1
ATOM 1582 O O . GLU A 1 222 ? -20.022 34.139 10.944 1.00 46.25 644 GLU A O 1
ATOM 1588 N N . TYR A 1 223 ? -18.933 33.931 8.984 1.00 46.33 645 TYR A N 1
ATOM 1589 C CA . TYR A 1 223 ? -18.314 32.655 9.321 1.00 46.38 645 TYR A CA 1
ATOM 1590 C C . TYR A 1 223 ? -17.131 32.373 8.400 1.00 46.43 645 TYR A C 1
ATOM 1591 O O . TYR A 1 223 ? -16.875 33.125 7.459 1.00 46.44 645 TYR A O 1
ATOM 1606 N N . ILE A 1 225 ? -14.623 28.666 7.089 1.00 46.58 647 ILE A N 1
ATOM 1607 C CA . ILE A 1 225 ? -14.197 27.281 7.245 1.00 46.62 647 ILE A CA 1
ATOM 1608 C C . ILE A 1 225 ? -12.747 27.102 6.809 1.00 46.63 647 ILE A C 1
ATOM 1609 O O . ILE A 1 225 ? -12.345 27.575 5.746 1.00 46.64 647 ILE A O 1
ATOM 1614 N N . THR A 1 226 ? -11.965 26.418 7.637 1.00 46.61 648 THR A N 1
ATOM 1615 C CA . THR A 1 226 ? -10.569 26.147 7.319 1.00 46.57 648 THR A CA 1
ATOM 1616 C C . THR A 1 226 ? -10.331 24.653 7.120 1.00 46.47 648 THR A C 1
ATOM 1617 O O . THR A 1 226 ? -10.318 23.887 8.084 1.00 46.47 648 THR A O 1
ATOM 1621 N N . PRO A 1 227 ? -10.146 24.236 5.859 1.00 46.36 649 PRO A N 1
ATOM 1622 C CA . PRO A 1 227 ? -9.859 22.844 5.523 1.00 46.23 649 PRO A CA 1
ATOM 1623 C C . PRO A 1 227 ? -8.616 22.334 6.245 1.00 46.05 649 PRO A C 1
ATOM 1624 O O . PRO A 1 227 ? -7.554 22.950 6.160 1.00 46.04 649 PRO A O 1
ATOM 1628 N N . ILE A 1 228 ? -8.754 21.214 6.948 1.00 45.81 650 ILE A N 1
ATOM 1629 C CA . ILE A 1 228 ? -7.677 20.696 7.784 1.00 45.53 650 ILE A CA 1
ATOM 1630 C C . ILE A 1 228 ? -7.668 19.171 7.807 1.00 45.28 650 ILE A C 1
ATOM 1631 O O . ILE A 1 228 ? -7.970 18.555 8.829 1.00 45.28 650 ILE A O 1
ATOM 1636 N N . ASP A 1 229 ? -7.316 18.568 6.676 1.00 44.92 651 ASP A N 1
ATOM 1637 C CA . ASP A 1 229 ? -7.278 17.115 6.564 1.00 44.53 651 ASP A CA 1
ATOM 1638 C C . ASP A 1 229 ? -8.609 16.564 6.062 1.00 44.17 651 ASP A C 1
ATOM 1639 O O . ASP A 1 229 ? -9.644 16.729 6.707 1.00 44.07 651 ASP A O 1
ATOM 1644 N N . ASP A 1 230 ? -8.572 15.907 4.907 1.00 43.74 652 ASP A N 1
ATOM 1645 C CA . ASP A 1 230 ? -9.785 15.459 4.234 1.00 43.32 652 ASP A CA 1
ATOM 1646 C C . ASP A 1 230 ? -10.325 14.161 4.827 1.00 42.96 652 ASP A C 1
ATOM 1647 O O . ASP A 1 230 ? -11.525 14.030 5.064 1.00 43.00 652 ASP A O 1
ATOM 1658 N N . ALA A 1 232 ? -10.529 13.124 7.472 1.00 40.90 654 ALA A N 1
ATOM 1659 C CA . ALA A 1 232 ? -11.108 13.311 8.798 1.00 40.27 654 ALA A CA 1
ATOM 1660 C C . ALA A 1 232 ? -12.623 13.485 8.723 1.00 39.78 654 ALA A C 1
ATOM 1661 O O . ALA A 1 232 ? -13.146 14.071 7.775 1.00 39.68 654 ALA A O 1
ATOM 1663 N N . GLN A 1 233 ? -13.324 12.973 9.730 1.00 39.11 655 GLN A N 1
ATOM 1664 C CA . GLN A 1 233 ? -14.781 12.918 9.696 1.00 38.42 655 GLN A CA 1
ATOM 1665 C C . GLN A 1 233 ? -15.425 14.116 10.387 1.00 37.80 655 GLN A C 1
ATOM 1666 O O . GLN A 1 233 ? -16.008 14.980 9.732 1.00 37.78 655 GLN A O 1
ATOM 1672 N N . PHE A 1 234 ? -15.320 14.164 11.711 1.00 36.97 656 PHE A N 1
ATOM 1673 C CA . PHE A 1 234 ? -16.031 15.166 12.498 1.00 36.17 656 PHE A CA 1
ATOM 1674 C C . PHE A 1 234 ? -15.634 16.586 12.102 1.00 35.50 656 PHE A C 1
ATOM 1675 O O . PHE A 1 234 ? -14.450 16.902 11.993 1.00 35.45 656 PHE A O 1
ATOM 1683 N N . TYR A 1 235 ? -16.632 17.437 11.889 1.00 34.70 657 TYR A N 1
ATOM 1684 C CA . TYR A 1 235 ? -16.413 18.878 11.822 1.00 33.86 657 TYR A CA 1
ATOM 1685 C C . TYR A 1 235 ? -16.481 19.489 13.217 1.00 33.39 657 TYR A C 1
ATOM 1686 O O . TYR A 1 235 ? -17.006 18.878 14.147 1.00 33.35 657 TYR A O 1
ATOM 1695 N N . ILE A 1 236 ? -15.954 20.700 13.355 1.00 32.77 658 ILE A N 1
ATOM 1696 C CA . ILE A 1 236 ? -16.016 21.419 14.621 1.00 32.17 658 ILE A CA 1
ATOM 1697 C C . ILE A 1 236 ? -16.603 22.814 14.430 1.00 31.73 658 ILE A C 1
ATOM 1698 O O . ILE A 1 236 ? -16.169 23.568 13.560 1.00 31.68 658 ILE A O 1
ATOM 1703 N N . PHE A 1 237 ? -17.596 23.148 15.247 1.00 31.19 659 PHE A N 1
ATOM 1704 C CA . PHE A 1 237 ? -18.277 24.432 15.143 1.00 30.68 659 PHE A CA 1
ATOM 1705 C C . PHE A 1 237 ? -18.042 25.271 16.393 1.00 30.40 659 PHE A C 1
ATOM 1706 O O . PHE A 1 237 ? -18.218 24.794 17.514 1.00 30.33 659 PHE A O 1
ATOM 1714 N N . TYR A 1 238 ? -17.645 26.523 16.194 1.00 30.07 660 TYR A N 1
ATOM 1715 C CA . TYR A 1 238 ? -17.480 27.458 17.300 1.00 29.84 660 TYR A CA 1
ATOM 1716 C C . TYR A 1 238 ? -18.511 28.578 17.224 1.00 29.69 660 TYR A C 1
ATOM 1717 O O . TYR A 1 238 ? -18.494 29.387 16.296 1.00 29.63 660 TYR A O 1
ATOM 1726 N N . LEU A 1 239 ? -19.409 28.619 18.203 1.00 29.56 661 LEU A N 1
ATOM 1727 C CA . LEU A 1 239 ? -20.491 29.599 18.212 1.00 29.43 661 LEU A CA 1
ATOM 1728 C C . LEU A 1 239 ? -20.125 30.824 19.046 1.00 29.36 661 LEU A C 1
ATOM 1729 O O . LEU A 1 239 ? -20.636 31.013 20.150 1.00 29.25 661 LEU A O 1
ATOM 1745 N N . ASP A 1 241 ? -20.866 33.586 19.535 1.00 29.17 663 ASP A N 1
ATOM 1746 C CA . ASP A 1 241 ? -21.884 34.453 20.115 1.00 29.13 663 ASP A CA 1
ATOM 1747 C C . ASP A 1 241 ? -23.204 33.730 20.358 1.00 29.05 663 ASP A C 1
ATOM 1748 O O . ASP A 1 241 ? -24.275 34.320 20.226 1.00 29.08 663 ASP A O 1
ATOM 1753 N N . SER A 1 242 ? -23.123 32.454 20.718 1.00 28.97 664 SER A N 1
ATOM 1754 C CA . SER A 1 242 ? -24.311 31.684 21.065 1.00 28.86 664 SER A CA 1
ATOM 1755 C C . SER A 1 242 ? -25.142 32.399 22.122 1.00 28.81 664 SER A C 1
ATOM 1756 O O . SER A 1 242 ? -24.730 32.513 23.276 1.00 28.79 664 SER A O 1
ATOM 1759 N N . ALA A 1 243 ? -26.316 32.878 21.720 1.00 28.78 665 ALA A N 1
ATOM 1760 C CA . ALA A 1 243 ? -27.311 33.360 22.671 1.00 28.69 665 ALA A CA 1
ATOM 1761 C C . ALA A 1 243 ? -28.041 32.189 23.322 1.00 28.69 665 ALA A C 1
ATOM 1762 O O . ALA A 1 243 ? -28.991 32.381 24.081 1.00 28.67 665 ALA A O 1
ATOM 1764 N N . ILE A 1 244 ? -27.589 30.977 23.018 1.00 28.72 666 ILE A N 1
ATOM 1765 C CA . ILE A 1 244 ? -28.194 29.767 23.562 1.00 28.73 666 ILE A CA 1
ATOM 1766 C C . ILE A 1 244 ? -27.286 29.128 24.605 1.00 28.77 666 ILE A C 1
ATOM 1767 O O . ILE A 1 244 ? -26.205 28.640 24.276 1.00 28.79 666 ILE A O 1
ATOM 1772 N N . PRO A 1 245 ? -27.727 29.130 25.872 1.00 28.82 667 PRO A N 1
ATOM 1773 C CA . PRO A 1 245 ? -26.973 28.530 26.972 1.00 28.82 667 PRO A CA 1
ATOM 1774 C C . PRO A 1 245 ? -26.796 27.024 26.788 1.00 28.75 667 PRO A C 1
ATOM 1775 O O . PRO A 1 245 ? -27.780 26.288 26.697 1.00 28.78 667 PRO A O 1
ATOM 1779 N N . TYR A 1 246 ? -25.544 26.578 26.733 1.00 28.58 668 TYR A N 1
ATOM 1780 C CA . TYR A 1 246 ? -25.235 25.157 26.628 1.00 28.41 668 TYR A CA 1
ATOM 1781 C C . TYR A 1 246 ? -24.860 24.771 25.203 1.00 28.23 668 TYR A C 1
ATOM 1782 O O . TYR A 1 246 ? -24.501 23.623 24.934 1.00 28.28 668 TYR A O 1
ATOM 1791 N N . ALA A 1 247 ? -24.942 25.737 24.294 1.00 27.93 669 ALA A N 1
ATOM 1792 C CA . ALA A 1 247 ? -24.620 25.496 22.894 1.00 27.62 669 ALA A CA 1
ATOM 1793 C C . ALA A 1 247 ? -23.558 26.469 22.399 1.00 27.38 669 ALA A C 1
ATOM 1794 O O . ALA A 1 247 ? -23.857 27.409 21.665 1.00 27.39 669 ALA A O 1
ATOM 1796 N N . GLN A 1 248 ? -22.316 26.236 22.806 1.00 27.08 670 GLN A N 1
ATOM 1797 C CA . GLN A 1 248 ? -21.200 27.065 22.373 1.00 26.82 670 GLN A CA 1
ATOM 1798 C C . GLN A 1 248 ? -20.411 26.382 21.262 1.00 26.60 670 GLN A C 1
ATOM 1799 O O . GLN A 1 248 ? -19.795 27.044 20.426 1.00 26.48 670 GLN A O 1
ATOM 1805 N N . PHE A 1 249 ? -20.436 25.053 21.260 1.00 26.40 671 PHE A N 1
ATOM 1806 C CA . PHE A 1 249 ? -19.708 24.272 20.267 1.00 26.21 671 PHE A CA 1
ATOM 1807 C C . PHE A 1 249 ? -20.578 23.161 19.686 1.00 26.14 671 PHE A C 1
ATOM 1808 O O . PHE A 1 249 ? -21.516 22.694 20.330 1.00 26.09 671 PHE A O 1
ATOM 1816 N N . ILE A 1 250 ? -20.263 22.744 18.464 1.00 26.07 672 ILE A N 1
ATOM 1817 C CA . ILE A 1 250 ? -20.952 21.617 17.842 1.00 26.06 672 ILE A CA 1
ATOM 1818 C C . ILE A 1 250 ? -19.981 20.698 17.107 1.00 26.10 672 ILE A C 1
ATOM 1819 O O . ILE A 1 250 ? -19.276 21.127 16.193 1.00 26.06 672 ILE A O 1
ATOM 1824 N N . LEU A 1 251 ? -19.958 19.432 17.509 1.00 26.13 673 LEU A N 1
ATOM 1825 C CA . LEU A 1 251 ? -19.180 18.417 16.810 1.00 26.19 673 LEU A CA 1
ATOM 1826 C C . LEU A 1 251 ? -20.089 17.525 15.970 1.00 26.27 673 LEU A C 1
ATOM 1827 O O . LEU A 1 251 ? -20.973 16.851 16.500 1.00 26.23 673 LEU A O 1
ATOM 1840 N N . ASP A 1 253 ? -20.653 15.134 12.029 1.00 26.36 675 ASP A N 1
ATOM 1841 C CA . ASP A 1 253 ? -20.066 14.412 10.908 1.00 26.35 675 ASP A CA 1
ATOM 1842 C C . ASP A 1 253 ? -20.436 15.060 9.577 1.00 26.29 675 ASP A C 1
ATOM 1843 O O . ASP A 1 253 ? -21.159 16.057 9.540 1.00 26.34 675 ASP A O 1
ATOM 1859 N N . THR A 1 255 ? -22.350 14.229 7.306 1.00 25.38 677 THR A N 1
ATOM 1860 C CA . THR A 1 255 ? -23.770 14.160 6.979 1.00 24.99 677 THR A CA 1
ATOM 1861 C C . THR A 1 255 ? -24.532 15.330 7.588 1.00 24.76 677 THR A C 1
ATOM 1862 O O . THR A 1 255 ? -25.232 16.059 6.887 1.00 24.73 677 THR A O 1
ATOM 1874 N N . PHE A 1 257 ? -23.299 17.998 8.600 1.00 22.85 679 PHE A N 1
ATOM 1875 C CA . PHE A 1 257 ? -22.776 19.180 7.931 1.00 22.18 679 PHE A CA 1
ATOM 1876 C C . PHE A 1 257 ? -23.553 19.471 6.650 1.00 21.72 679 PHE A C 1
ATOM 1877 O O . PHE A 1 257 ? -23.644 20.618 6.213 1.00 21.58 679 PHE A O 1
ATOM 1885 N N . ASN A 1 258 ? -24.113 18.423 6.056 1.00 21.19 680 ASN A N 1
ATOM 1886 C CA . ASN A 1 258 ? -24.842 18.550 4.799 1.00 20.69 680 ASN A CA 1
ATOM 1887 C C . ASN A 1 258 ? -26.288 18.981 5.007 1.00 20.13 680 ASN A C 1
ATOM 1888 O O . ASN A 1 258 ? -26.896 19.588 4.127 1.00 20.14 680 ASN A O 1
ATOM 1893 N N . SER A 1 259 ? -26.833 18.660 6.175 1.00 19.47 681 SER A N 1
ATOM 1894 C CA . SER A 1 259 ? -28.240 18.913 6.463 1.00 18.77 681 SER A CA 1
ATOM 1895 C C . SER A 1 259 ? -28.665 20.303 6.003 1.00 18.35 681 SER A C 1
ATOM 1896 O O . SER A 1 259 ? -27.847 21.220 5.924 1.00 18.27 681 SER A O 1
ATOM 1899 N N . ALA A 1 260 ? -29.950 20.451 5.700 1.00 17.76 682 ALA A N 1
ATOM 1900 C CA . ALA A 1 260 ? -30.506 21.750 5.348 1.00 17.27 682 ALA A CA 1
ATOM 1901 C C . ALA A 1 260 ? -30.468 22.700 6.541 1.00 16.96 682 ALA A C 1
ATOM 1902 O O . ALA A 1 260 ? -30.379 23.917 6.376 1.00 16.85 682 ALA A O 1
ATOM 1904 N N . TYR A 1 261 ? -30.533 22.137 7.743 1.00 16.55 683 TYR A N 1
ATOM 1905 C CA . TYR A 1 261 ? -30.542 22.937 8.961 1.00 16.28 683 TYR A CA 1
ATOM 1906 C C . TYR A 1 261 ? -29.215 23.659 9.163 1.00 16.30 683 TYR A C 1
ATOM 1907 O O . TYR A 1 261 ? -29.164 24.888 9.215 1.00 16.32 683 TYR A O 1
ATOM 1916 N N . VAL A 1 262 ? -28.141 22.886 9.279 1.00 16.31 684 VAL A N 1
ATOM 1917 C CA . VAL A 1 262 ? -26.805 23.452 9.406 1.00 16.27 684 VAL A CA 1
ATOM 1918 C C . VAL A 1 262 ? -26.503 24.387 8.242 1.00 16.38 684 VAL A C 1
ATOM 1919 O O . VAL A 1 262 ? -26.205 25.564 8.438 1.00 16.47 684 VAL A O 1
ATOM 1923 N N . GLN A 1 263 ? -26.584 23.855 7.027 1.00 16.50 685 GLN A N 1
ATOM 1924 C CA . GLN A 1 263 ? -26.201 24.606 5.838 1.00 16.62 685 GLN A CA 1
ATOM 1925 C C . GLN A 1 263 ? -27.006 25.895 5.704 1.00 16.69 685 GLN A C 1
ATOM 1926 O O . GLN A 1 263 ? -26.480 26.927 5.289 1.00 16.71 685 GLN A O 1
ATOM 1940 N N . PHE A 1 265 ? -29.469 27.397 8.113 1.00 16.28 687 PHE A N 1
ATOM 1941 C CA . PHE A 1 265 ? -29.524 28.273 9.274 1.00 15.96 687 PHE A CA 1
ATOM 1942 C C . PHE A 1 265 ? -28.147 28.798 9.654 1.00 15.87 687 PHE A C 1
ATOM 1943 O O . PHE A 1 265 ? -27.888 29.997 9.566 1.00 15.99 687 PHE A O 1
ATOM 1951 N N . PHE A 1 266 ? -27.269 27.897 10.080 1.00 15.69 688 PHE A N 1
ATOM 1952 C CA . PHE A 1 266 ? -25.958 28.289 10.577 1.00 15.61 688 PHE A CA 1
ATOM 1953 C C . PHE A 1 266 ? -25.097 28.939 9.496 1.00 15.80 688 PHE A C 1
ATOM 1954 O O . PHE A 1 266 ? -24.595 30.048 9.676 1.00 15.81 688 PHE A O 1
ATOM 1962 N N . LEU A 1 267 ? -24.932 28.248 8.373 1.00 16.03 689 LEU A N 1
ATOM 1963 C CA . LEU A 1 267 ? -24.071 28.735 7.299 1.00 16.27 689 LEU A CA 1
ATOM 1964 C C . LEU A 1 267 ? -24.815 29.685 6.367 1.00 16.36 689 LEU A C 1
ATOM 1965 O O . LEU A 1 267 ? -24.224 30.263 5.455 1.00 16.42 689 LEU A O 1
ATOM 1970 N N . GLY A 1 268 ? -26.114 29.840 6.598 1.00 16.44 690 GLY A N 1
ATOM 1971 C CA . GLY A 1 268 ? -26.943 30.685 5.749 1.00 16.58 690 GLY A CA 1
ATOM 1972 C C . GLY A 1 268 ? -26.689 30.461 4.270 1.00 16.70 690 GLY A C 1
ATOM 1973 O O . GLY A 1 268 ? -26.885 31.364 3.457 1.00 16.70 690 GLY A O 1
ATOM 1974 N N . ASN A 1 269 ? -26.250 29.256 3.920 1.00 16.80 691 ASN A N 1
ATOM 1975 C CA . ASN A 1 269 ? -26.094 28.873 2.520 1.00 16.96 691 ASN A CA 1
ATOM 1976 C C . ASN A 1 269 ? -27.309 28.118 1.998 1.00 16.85 691 ASN A C 1
ATOM 1977 O O . ASN A 1 269 ? -27.611 27.016 2.457 1.00 16.89 691 ASN A O 1
ATOM 1982 N N . TYR A 1 270 ? -28.004 28.712 1.034 1.00 16.66 692 TYR A N 1
ATOM 1983 C CA . TYR A 1 270 ? -29.200 28.098 0.478 1.00 16.42 692 TYR A CA 1
ATOM 1984 C C . TYR A 1 270 ? -29.391 28.439 -0.993 1.00 16.45 692 TYR A C 1
ATOM 1985 O O . TYR A 1 270 ? -28.953 29.488 -1.464 1.00 16.40 692 TYR A O 1
ATOM 1994 N N . ASP A 1 271 ? -30.052 27.538 -1.711 1.00 16.43 693 ASP A N 1
ATOM 1995 C CA . ASP A 1 271 ? -30.377 27.752 -3.111 1.00 16.48 693 ASP A CA 1
ATOM 1996 C C . ASP A 1 271 ? -31.598 28.653 -3.233 1.00 16.59 693 ASP A C 1
ATOM 1997 O O . ASP A 1 271 ? -32.658 28.354 -2.684 1.00 16.54 693 ASP A O 1
ATOM 2013 N N . ASN A 1 273 ? -33.248 29.116 -5.755 1.00 16.88 695 ASN A N 1
ATOM 2014 C CA . ASN A 1 273 ? -34.220 28.463 -6.622 1.00 16.82 695 ASN A CA 1
ATOM 2015 C C . ASN A 1 273 ? -34.991 27.392 -5.870 1.00 16.72 695 ASN A C 1
ATOM 2016 O O . ASN A 1 273 ? -35.840 26.706 -6.439 1.00 16.82 695 ASN A O 1
ATOM 2021 N N . LEU A 1 274 ? -34.685 27.251 -4.586 1.00 16.53 696 LEU A N 1
ATOM 2022 C CA . LEU A 1 274 ? -35.385 26.298 -3.738 1.00 16.39 696 LEU A CA 1
ATOM 2023 C C . LEU A 1 274 ? -36.068 26.998 -2.569 1.00 16.34 696 LEU A C 1
ATOM 2024 O O . LEU A 1 274 ? -37.136 26.579 -2.124 1.00 16.36 696 LEU A O 1
ATOM 2029 N N . PHE A 1 275 ? -35.453 28.067 -2.076 1.00 16.27 697 PHE A N 1
ATOM 2030 C CA . PHE A 1 275 ? -35.928 28.719 -0.862 1.00 16.23 697 PHE A CA 1
ATOM 2031 C C . PHE A 1 275 ? -35.823 30.237 -0.926 1.00 16.18 697 PHE A C 1
ATOM 2032 O O . PHE A 1 275 ? -34.927 30.785 -1.564 1.00 16.13 697 PHE A O 1
ATOM 2040 N N . ASP A 1 276 ? -36.752 30.905 -0.251 1.00 16.24 698 ASP A N 1
ATOM 2041 C CA . ASP A 1 276 ? -36.717 32.352 -0.087 1.00 16.24 698 ASP A CA 1
ATOM 2042 C C . ASP A 1 276 ? -36.649 32.683 1.400 1.00 16.07 698 ASP A C 1
ATOM 2043 O O . ASP A 1 276 ? -37.431 32.161 2.194 1.00 16.27 698 ASP A O 1
ATOM 2048 N N . LEU A 1 277 ? -35.709 33.542 1.779 1.00 15.78 699 LEU A N 1
ATOM 2049 C CA . LEU A 1 277 ? -35.560 33.934 3.177 1.00 15.54 699 LEU A CA 1
ATOM 2050 C C . LEU A 1 277 ? -36.531 35.057 3.522 1.00 15.41 699 LEU A C 1
ATOM 2051 O O . LEU A 1 277 ? -36.294 36.213 3.181 1.00 15.52 699 LEU A O 1
ATOM 2056 N N . VAL A 1 278 ? -37.621 34.715 4.201 1.00 15.31 700 VAL A N 1
ATOM 2057 C CA . VAL A 1 278 ? -38.675 35.684 4.477 1.00 15.27 700 VAL A CA 1
ATOM 2058 C C . VAL A 1 278 ? -38.610 36.213 5.906 1.00 15.27 700 VAL A C 1
ATOM 2059 O O . VAL A 1 278 ? -39.307 37.164 6.257 1.00 15.27 700 VAL A O 1
ATOM 2063 N N . ILE A 1 279 ? -37.771 35.594 6.729 1.00 15.28 701 ILE A N 1
ATOM 2064 C CA . ILE A 1 279 ? -37.556 36.066 8.090 1.00 15.45 701 ILE A CA 1
ATOM 2065 C C . ILE A 1 279 ? -36.165 35.696 8.588 1.00 15.67 701 ILE A C 1
ATOM 2066 O O . ILE A 1 279 ? -35.878 34.526 8.838 1.00 15.81 701 ILE A O 1
ATOM 2071 N N . ASN A 1 280 ? -35.303 36.695 8.731 1.00 15.94 702 ASN A N 1
ATOM 2072 C CA . ASN A 1 280 ? -33.983 36.477 9.307 1.00 16.21 702 ASN A CA 1
ATOM 2073 C C . ASN A 1 280 ? -33.899 36.995 10.736 1.00 16.35 702 ASN A C 1
ATOM 2074 O O . ASN A 1 280 ? -34.312 38.116 11.026 1.00 16.48 702 ASN A O 1
ATOM 2079 N N . SER A 1 281 ? -33.366 36.171 11.629 1.00 16.51 703 SER A N 1
ATOM 2080 C CA . SER A 1 281 ? -33.248 36.547 13.030 1.00 16.75 703 SER A CA 1
ATOM 2081 C C . SER A 1 281 ? -32.057 35.858 13.687 1.00 16.91 703 SER A C 1
ATOM 2082 O O . SER A 1 281 ? -31.579 34.831 13.205 1.00 16.98 703 SER A O 1
ATOM 2085 N N . ARG A 1 282 ? -31.576 36.432 14.785 1.00 17.05 704 ARG A N 1
ATOM 2086 C CA . ARG A 1 282 ? -30.562 35.777 15.601 1.00 17.24 704 ARG A CA 1
ATOM 2087 C C . ARG A 1 282 ? -31.095 34.461 16.157 1.00 17.13 704 ARG A C 1
ATOM 2088 O O . ARG A 1 282 ? -30.344 33.504 16.346 1.00 17.14 704 ARG A O 1
ATOM 2096 N N . ASP A 1 283 ? -32.398 34.418 16.413 1.00 16.99 705 ASP A N 1
ATOM 2097 C CA . ASP A 1 283 ? -32.983 33.339 17.197 1.00 16.92 705 ASP A CA 1
ATOM 2098 C C . ASP A 1 283 ? -33.672 32.294 16.327 1.00 16.62 705 ASP A C 1
ATOM 2099 O O . ASP A 1 283 ? -33.954 31.185 16.780 1.00 16.52 705 ASP A O 1
ATOM 2104 N N . ALA A 1 284 ? -33.943 32.649 15.075 1.00 16.31 706 ALA A N 1
ATOM 2105 C CA . ALA A 1 284 ? -34.683 31.762 14.189 1.00 15.94 706 ALA A CA 1
ATOM 2106 C C . ALA A 1 284 ? -34.690 32.258 12.747 1.00 15.66 706 ALA A C 1
ATOM 2107 O O . ALA A 1 284 ? -34.511 33.448 12.486 1.00 15.61 706 ALA A O 1
ATOM 2120 N N . VAL A 1 286 ? -36.887 31.688 8.881 1.00 13.92 708 VAL A N 1
ATOM 2121 C CA . VAL A 1 286 ? -38.029 31.127 8.173 1.00 13.51 708 VAL A CA 1
ATOM 2122 C C . VAL A 1 286 ? -37.821 31.200 6.666 1.00 13.41 708 VAL A C 1
ATOM 2123 O O . VAL A 1 286 ? -37.558 32.271 6.118 1.00 13.32 708 VAL A O 1
ATOM 2127 N N . PHE A 1 287 ? -37.942 30.056 6.000 1.00 13.27 709 PHE A N 1
ATOM 2128 C CA . PHE A 1 287 ? -37.779 29.993 4.552 1.00 13.25 709 PHE A CA 1
ATOM 2129 C C . PHE A 1 287 ? -39.086 29.616 3.861 1.00 13.35 709 PHE A C 1
ATOM 2130 O O . PHE A 1 287 ? -39.845 28.785 4.357 1.00 13.26 709 PHE A O 1
ATOM 2149 N N . LEU A 1 289 ? -40.534 27.662 0.869 1.00 14.65 711 LEU A N 1
ATOM 2150 C CA . LEU A 1 289 ? -40.422 26.742 -0.252 1.00 15.06 711 LEU A CA 1
ATOM 2151 C C . LEU A 1 289 ? -40.933 27.432 -1.514 1.00 15.42 711 LEU A C 1
ATOM 2152 O O . LEU A 1 289 ? -42.000 28.049 -1.510 1.00 15.60 711 LEU A O 1
ATOM 2168 N N . ILE A 1 291 ? -41.315 25.801 -4.394 1.00 16.51 713 ILE A N 1
ATOM 2169 C CA . ILE A 1 291 ? -41.570 24.676 -5.285 1.00 16.66 713 ILE A CA 1
ATOM 2170 C C . ILE A 1 291 ? -42.740 23.827 -4.793 1.00 16.72 713 ILE A C 1
ATOM 2171 O O . ILE A 1 291 ? -43.523 24.256 -3.945 1.00 16.78 713 ILE A O 1
ATOM 2177 N N . ASN B 1 14 ? -24.353 28.880 40.226 1.00 60.85 436 ASN B N 1
ATOM 2178 C CA . ASN B 1 14 ? -24.436 27.887 39.117 1.00 60.89 436 ASN B CA 1
ATOM 2179 C C . ASN B 1 14 ? -24.336 26.451 39.621 1.00 60.88 436 ASN B C 1
ATOM 2180 O O . ASN B 1 14 ? -24.254 26.209 40.825 1.00 60.85 436 ASN B O 1
ATOM 2185 N N . GLU B 1 15 ? -24.345 25.502 38.690 1.00 60.88 437 GLU B N 1
ATOM 2186 C CA . GLU B 1 15 ? -24.116 24.101 39.021 1.00 60.88 437 GLU B CA 1
ATOM 2187 C C . GLU B 1 15 ? -22.625 23.814 39.155 1.00 60.86 437 GLU B C 1
ATOM 2188 O O . GLU B 1 15 ? -22.217 22.951 39.932 1.00 60.89 437 GLU B O 1
ATOM 2190 N N . ALA B 1 16 ? -21.817 24.543 38.393 1.00 60.83 438 ALA B N 1
ATOM 2191 C CA . ALA B 1 16 ? -20.368 24.402 38.460 1.00 60.79 438 ALA B CA 1
ATOM 2192 C C . ALA B 1 16 ? -19.875 24.529 39.897 1.00 60.75 438 ALA B C 1
ATOM 2193 O O . ALA B 1 16 ? -19.304 23.591 40.453 1.00 60.73 438 ALA B O 1
ATOM 2195 N N . SER B 1 17 ? -20.102 25.695 40.491 1.00 60.71 439 SER B N 1
ATOM 2196 C CA . SER B 1 17 ? -19.716 25.937 41.875 1.00 60.67 439 SER B CA 1
ATOM 2197 C C . SER B 1 17 ? -20.454 24.993 42.817 1.00 60.62 439 SER B C 1
ATOM 2198 O O . SER B 1 17 ? -19.876 24.477 43.773 1.00 60.62 439 SER B O 1
ATOM 2201 N N . LEU B 1 18 ? -21.734 24.771 42.540 1.00 60.58 440 LEU B N 1
ATOM 2202 C CA . LEU B 1 18 ? -22.561 23.909 43.375 1.00 60.57 440 LEU B CA 1
ATOM 2203 C C . LEU B 1 18 ? -22.001 22.490 43.436 1.00 60.57 440 LEU B C 1
ATOM 2204 O O . LEU B 1 18 ? -22.111 21.814 44.459 1.00 60.60 440 LEU B O 1
ATOM 2209 N N . LEU B 1 19 ? -21.400 22.046 42.337 1.00 60.52 441 LEU B N 1
ATOM 2210 C CA . LEU B 1 19 ? -20.861 20.693 42.254 1.00 60.47 441 LEU B CA 1
ATOM 2211 C C . LEU B 1 19 ? -19.444 20.613 42.813 1.00 60.47 441 LEU B C 1
ATOM 2212 O O . LEU B 1 19 ? -18.834 19.545 42.829 1.00 60.49 441 LEU B O 1
ATOM 2217 N N . ASN B 1 20 ? -18.926 21.749 43.270 1.00 60.46 442 ASN B N 1
ATOM 2218 C CA . ASN B 1 20 ? -17.668 21.772 44.006 1.00 60.44 442 ASN B CA 1
ATOM 2219 C C . ASN B 1 20 ? -17.881 21.478 45.485 1.00 60.42 442 ASN B C 1
ATOM 2220 O O . ASN B 1 20 ? -17.166 20.672 46.077 1.00 60.42 442 ASN B O 1
ATOM 2225 N N . GLN B 1 21 ? -18.872 22.139 46.074 1.00 60.43 443 GLN B N 1
ATOM 2226 C CA . GLN B 1 21 ? -19.283 21.845 47.440 1.00 60.47 443 GLN B CA 1
ATOM 2227 C C . GLN B 1 21 ? -19.523 20.351 47.616 1.00 60.40 443 GLN B C 1
ATOM 2228 O O . GLN B 1 21 ? -19.189 19.774 48.651 1.00 60.41 443 GLN B O 1
ATOM 2234 N N . LEU B 1 22 ? -20.106 19.731 46.595 1.00 60.34 444 LEU B N 1
ATOM 2235 C CA . LEU B 1 22 ? -20.342 18.293 46.601 1.00 60.23 444 LEU B CA 1
ATOM 2236 C C . LEU B 1 22 ? -19.028 17.524 46.518 1.00 60.16 444 LEU B C 1
ATOM 2237 O O . LEU B 1 22 ? -18.822 16.547 47.239 1.00 60.15 444 LEU B O 1
ATOM 2247 N N . ASN B 1 24 ? -16.578 17.961 47.873 1.00 59.80 446 ASN B N 1
ATOM 2248 C CA . ASN B 1 24 ? -16.074 17.831 49.235 1.00 59.68 446 ASN B CA 1
ATOM 2249 C C . ASN B 1 24 ? -16.916 16.874 50.073 1.00 59.56 446 ASN B C 1
ATOM 2250 O O . ASN B 1 24 ? -16.456 15.798 50.455 1.00 59.60 446 ASN B O 1
ATOM 2255 N N . ILE B 1 25 ? -18.151 17.276 50.354 1.00 59.36 447 ILE B N 1
ATOM 2256 C CA . ILE B 1 25 ? -19.035 16.498 51.215 1.00 59.15 447 ILE B CA 1
ATOM 2257 C C . ILE B 1 25 ? -19.040 15.020 50.831 1.00 58.93 447 ILE B C 1
ATOM 2258 O O . ILE B 1 25 ? -19.380 14.160 51.643 1.00 58.92 447 ILE B O 1
ATOM 2263 N N . ALA B 1 26 ? -18.662 14.732 49.590 1.00 58.62 448 ALA B N 1
ATOM 2264 C CA . ALA B 1 26 ? -18.590 13.356 49.111 1.00 58.30 448 ALA B CA 1
ATOM 2265 C C . ALA B 1 26 ? -17.151 12.960 48.803 1.00 58.06 448 ALA B C 1
ATOM 2266 O O . ALA B 1 26 ? -16.266 13.812 48.723 1.00 58.04 448 ALA B O 1
ATOM 2268 N N . ASN B 1 27 ? -16.923 11.662 48.630 1.00 57.74 449 ASN B N 1
ATOM 2269 C CA . ASN B 1 27 ? -15.586 11.153 48.347 1.00 57.43 449 ASN B CA 1
ATOM 2270 C C . ASN B 1 27 ? -15.510 10.423 47.008 1.00 57.23 449 ASN B C 1
ATOM 2271 O O . ASN B 1 27 ? -16.534 10.062 46.427 1.00 57.21 449 ASN B O 1
ATOM 2276 N N . ARG B 1 28 ? -14.290 10.211 46.523 1.00 56.94 450 ARG B N 1
ATOM 2277 C CA . ARG B 1 28 ? -14.076 9.661 45.188 1.00 56.65 450 ARG B CA 1
ATOM 2278 C C . ARG B 1 28 ? -14.663 8.260 45.045 1.00 56.47 450 ARG B C 1
ATOM 2279 O O . ARG B 1 28 ? -14.783 7.738 43.937 1.00 56.45 450 ARG B O 1
ATOM 2287 N N . GLU B 1 29 ? -15.028 7.656 46.171 1.00 56.21 451 GLU B N 1
ATOM 2288 C CA . GLU B 1 29 ? -15.639 6.331 46.167 1.00 55.92 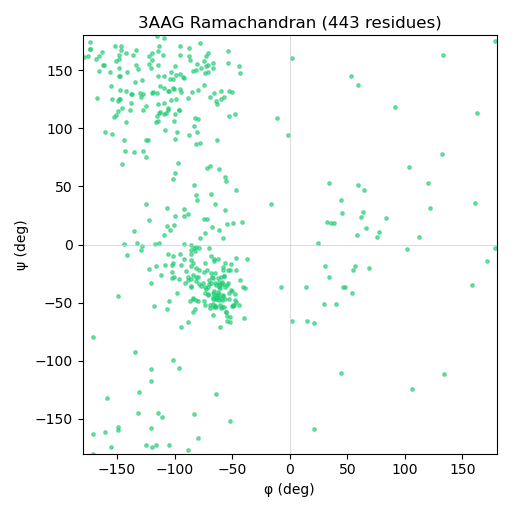451 GLU B CA 1
ATOM 2289 C C . GLU B 1 29 ? -17.153 6.424 46.327 1.00 55.67 451 GLU B C 1
ATOM 2290 O O . GLU B 1 29 ? -17.815 5.438 46.650 1.00 55.63 451 GLU B O 1
ATOM 2292 N N . ASP B 1 30 ? -17.694 7.616 46.096 1.00 55.38 452 ASP B N 1
ATOM 2293 C CA . ASP B 1 30 ? -19.111 7.874 46.334 1.00 55.05 452 ASP B CA 1
ATOM 2294 C C . ASP B 1 30 ? -19.879 8.046 45.027 1.00 54.79 452 ASP B C 1
ATOM 2295 O O . ASP B 1 30 ? -19.353 8.582 44.051 1.00 54.72 452 ASP B O 1
ATOM 2300 N N . TYR B 1 31 ? -21.127 7.587 45.018 1.00 54.47 453 TYR B N 1
ATOM 2301 C CA . TYR B 1 31 ? -21.967 7.665 43.829 1.00 54.14 453 TYR B CA 1
ATOM 2302 C C . TYR B 1 31 ? -22.918 8.852 43.904 1.00 53.84 453 TYR B C 1
ATOM 2303 O O . TYR B 1 31 ? -23.394 9.211 44.981 1.00 53.80 453 TYR B O 1
ATOM 2312 N N . VAL B 1 32 ? -23.189 9.457 42.752 1.00 53.49 454 VAL B N 1
ATOM 2313 C CA . VAL B 1 32 ? -24.222 10.481 42.645 1.00 53.10 454 VAL B CA 1
ATOM 2314 C C . VAL B 1 32 ? -25.196 10.140 41.525 1.00 52.78 454 VAL B C 1
ATOM 2315 O O . VAL B 1 32 ? -25.097 10.677 40.423 1.00 52.80 454 VAL B O 1
ATOM 2319 N N . VAL B 1 33 ? -26.135 9.244 41.813 1.00 52.38 455 VAL B N 1
ATOM 2320 C CA . VAL B 1 33 ? -27.063 8.757 40.799 1.00 52.01 455 VAL B CA 1
ATOM 2321 C C . VAL B 1 33 ? -27.882 9.890 40.186 1.00 51.66 455 VAL B C 1
ATOM 2322 O O . VAL B 1 33 ? -28.537 10.653 40.897 1.00 51.55 455 VAL B O 1
ATOM 2326 N N . THR B 1 34 ? -27.838 9.991 38.862 1.00 51.26 456 THR B N 1
ATOM 2327 C CA . THR B 1 34 ? -28.599 11.005 38.144 1.00 50.87 456 THR B CA 1
ATOM 2328 C C . THR B 1 34 ? -28.489 10.809 36.637 1.00 50.62 456 THR B C 1
ATOM 2329 O O . THR B 1 34 ? -27.656 10.037 36.160 1.00 50.63 456 THR B O 1
ATOM 2333 N N . TRP B 1 35 ? -29.333 11.520 35.896 1.00 50.26 457 TRP B N 1
ATOM 2334 C CA . TRP B 1 35 ? -29.446 11.337 34.452 1.00 49.93 457 TRP B CA 1
ATOM 2335 C C . TRP B 1 35 ? -28.094 11.463 33.753 1.00 49.80 457 TRP B C 1
ATOM 2336 O O . TRP B 1 35 ? -27.174 12.098 34.268 1.00 49.75 457 TRP B O 1
ATOM 2347 N N . TRP B 1 36 ? -27.986 10.859 32.574 1.00 49.66 458 TRP B N 1
ATOM 2348 C CA . TRP B 1 36 ? -26.719 10.795 31.852 1.00 49.59 458 TRP B CA 1
ATOM 2349 C C . TRP B 1 36 ? -26.301 12.161 31.321 1.00 49.58 458 TRP B C 1
ATOM 2350 O O . TRP B 1 36 ? -25.112 12.472 31.254 1.00 49.47 458 TRP B O 1
ATOM 2361 N N . ASP B 1 37 ? -27.284 12.967 30.934 1.00 49.68 459 ASP B N 1
ATOM 2362 C CA . ASP B 1 37 ? -27.027 14.342 30.520 1.00 49.77 459 ASP B CA 1
ATOM 2363 C C . ASP B 1 37 ? -26.252 15.088 31.599 1.00 49.80 459 ASP B C 1
ATOM 2364 O O . ASP B 1 37 ? -25.589 16.087 31.322 1.00 49.76 459 ASP B O 1
ATOM 2369 N N . TYR B 1 38 ? -26.342 14.592 32.829 1.00 49.90 460 TYR B N 1
ATOM 2370 C CA . TYR B 1 38 ? -25.693 15.233 33.967 1.00 50.04 460 TYR B CA 1
ATOM 2371 C C . TYR B 1 38 ? -24.459 14.459 34.421 1.00 50.19 460 TYR B C 1
ATOM 2372 O O . TYR B 1 38 ? -23.700 14.928 35.267 1.00 50.23 460 TYR B O 1
ATOM 2381 N N . GLY B 1 39 ? -24.264 13.274 33.854 1.00 50.37 461 GLY B N 1
ATOM 2382 C CA . GLY B 1 39 ? -23.149 12.418 34.240 1.00 50.59 461 GLY B CA 1
ATOM 2383 C C . GLY B 1 39 ? -21.808 13.120 34.148 1.00 50.79 461 GLY B C 1
ATOM 2384 O O . GLY B 1 39 ? -21.145 13.348 35.160 1.00 50.75 461 GLY B O 1
ATOM 2385 N N . TYR B 1 40 ? -21.409 13.466 32.928 1.00 51.02 462 TYR B N 1
ATOM 2386 C CA . TYR B 1 40 ? -20.044 13.911 32.665 1.00 51.26 462 TYR B CA 1
ATOM 2387 C C . TYR B 1 40 ? -19.651 15.110 33.522 1.00 51.42 462 TYR B C 1
ATOM 2388 O O . TYR B 1 40 ? -18.505 15.216 33.955 1.00 51.46 462 TYR B O 1
ATOM 2397 N N . PRO B 1 41 ? -20.606 16.020 33.767 1.00 51.59 463 PRO B N 1
ATOM 2398 C CA . PRO B 1 41 ? -20.360 17.208 34.581 1.00 51.71 463 PRO B CA 1
ATOM 2399 C C . PRO B 1 41 ? -20.258 16.885 36.069 1.00 51.82 463 PRO B C 1
ATOM 2400 O O . PRO B 1 41 ? -19.290 17.276 36.720 1.00 51.81 463 PRO B O 1
ATOM 2404 N N . VAL B 1 42 ? -21.252 16.179 36.600 1.00 51.99 464 VAL B N 1
ATOM 2405 C CA . VAL B 1 42 ? -21.186 15.686 37.971 1.00 52.19 464 VAL B CA 1
ATOM 2406 C C . VAL B 1 42 ? -19.965 14.795 38.149 1.00 52.37 464 VAL B C 1
ATOM 2407 O O . VAL B 1 42 ? -19.352 14.766 39.217 1.00 52.36 464 VAL B O 1
ATOM 2411 N N . ARG B 1 43 ? -19.619 14.069 37.090 1.00 52.59 465 ARG B N 1
ATOM 2412 C CA . ARG B 1 43 ? -18.422 13.237 37.077 1.00 52.78 465 ARG B CA 1
ATOM 2413 C C . ARG B 1 43 ? -17.195 14.071 36.724 1.00 52.89 465 ARG B C 1
ATOM 2414 O O . ARG B 1 43 ? -16.428 13.716 35.829 1.00 52.94 465 ARG B O 1
ATOM 2422 N N . TYR B 1 44 ? -17.017 15.182 37.432 1.00 53.02 466 TYR B N 1
ATOM 2423 C CA . TYR B 1 44 ? -16.004 16.165 37.072 1.00 53.19 466 TYR B CA 1
ATOM 2424 C C . TYR B 1 44 ? -15.870 17.223 38.164 1.00 53.39 466 TYR B C 1
ATOM 2425 O O . TYR B 1 44 ? -14.949 17.174 38.979 1.00 53.41 466 TYR B O 1
ATOM 2434 N N . TYR B 1 45 ? -16.796 18.176 38.175 1.00 53.66 467 TYR B N 1
ATOM 2435 C CA . TYR B 1 45 ? -16.861 19.164 39.245 1.00 53.89 467 TYR B CA 1
ATOM 2436 C C . TYR B 1 45 ? -16.951 18.478 40.603 1.00 54.16 467 TYR B C 1
ATOM 2437 O O . TYR B 1 45 ? -16.407 18.965 41.594 1.00 54.17 467 TYR B O 1
ATOM 2446 N N . SER B 1 46 ? -17.640 17.342 40.639 1.00 54.54 468 SER B N 1
ATOM 2447 C CA . SER B 1 46 ? -17.721 16.528 41.847 1.00 54.93 468 SER B CA 1
ATOM 2448 C C . SER B 1 46 ? -16.786 15.325 41.761 1.00 55.18 468 SER B C 1
ATOM 2449 O O . SER B 1 46 ? -16.458 14.705 42.773 1.00 55.20 468 SER B O 1
ATOM 2452 N N . ASP B 1 47 ? -16.361 15.003 40.543 1.00 55.50 469 ASP B N 1
ATOM 2453 C CA . ASP B 1 47 ? -15.486 13.861 40.301 1.00 55.81 469 ASP B CA 1
ATOM 2454 C C . ASP B 1 47 ? -15.780 12.700 41.246 1.00 56.03 469 ASP B C 1
ATOM 2455 O O . ASP B 1 47 ? -14.880 12.182 41.908 1.00 56.04 469 ASP B O 1
ATOM 2460 N N . VAL B 1 48 ? -17.045 12.295 41.301 1.00 56.34 470 VAL B N 1
ATOM 2461 C CA . VAL B 1 48 ? -17.429 11.068 41.990 1.00 56.62 470 VAL B CA 1
ATOM 2462 C C . VAL B 1 48 ? -17.650 9.940 40.989 1.00 56.82 470 VAL B C 1
ATOM 2463 O O . VAL B 1 48 ? -17.268 10.048 39.824 1.00 56.80 470 VAL B O 1
ATOM 2476 N N . THR B 1 50 ? -20.274 7.695 38.791 1.00 57.96 472 THR B N 1
ATOM 2477 C CA . THR B 1 50 ? -21.604 7.791 38.203 1.00 58.29 472 THR B CA 1
ATOM 2478 C C . THR B 1 50 ? -22.068 6.437 37.681 1.00 58.53 472 THR B C 1
ATOM 2479 O O . THR B 1 50 ? -21.350 5.442 37.785 1.00 58.56 472 THR B O 1
ATOM 2483 N N . LEU B 1 51 ? -23.271 6.407 37.119 1.00 58.85 473 LEU B N 1
ATOM 2484 C CA . LEU B 1 51 ? -23.787 5.205 36.477 1.00 59.19 473 LEU B CA 1
ATOM 2485 C C . LEU B 1 51 ? -23.893 5.406 34.971 1.00 59.47 473 LEU B C 1
ATOM 2486 O O . LEU B 1 51 ? -23.832 4.448 34.199 1.00 59.49 473 LEU B O 1
ATOM 2491 N N . VAL B 1 52 ? -24.051 6.661 34.560 1.00 59.83 474 VAL B N 1
ATOM 2492 C CA . VAL B 1 52 ? -24.265 6.990 33.155 1.00 60.18 474 VAL B CA 1
ATOM 2493 C C . VAL B 1 52 ? -23.548 8.280 32.768 1.00 60.41 474 VAL B C 1
ATOM 2494 O O . VAL B 1 52 ? -23.644 9.290 33.465 1.00 60.39 474 VAL B O 1
ATOM 2498 N N . ASP B 1 53 ? -22.830 8.238 31.650 1.00 60.75 475 ASP B N 1
ATOM 2499 C CA . ASP B 1 53 ? -22.109 9.404 31.155 1.00 61.05 475 ASP B CA 1
ATOM 2500 C C . ASP B 1 53 ? -22.675 9.858 29.814 1.00 61.21 475 ASP B C 1
ATOM 2501 O O . ASP B 1 53 ? -23.605 9.249 29.284 1.00 61.22 475 ASP B O 1
ATOM 2506 N N . GLY B 1 54 ? -22.108 10.929 29.270 1.00 61.40 476 GLY B N 1
ATOM 2507 C CA . GLY B 1 54 ? -22.434 11.362 27.916 1.00 61.58 476 GLY B CA 1
ATOM 2508 C C . GLY B 1 54 ? -22.190 10.266 26.897 1.00 61.68 476 GLY B C 1
ATOM 2509 O O . GLY B 1 54 ? -23.032 10.002 26.039 1.00 61.73 476 GLY B O 1
ATOM 2510 N N . GLY B 1 55 ? -21.031 9.623 26.994 1.00 61.75 477 GLY B N 1
ATOM 2511 C CA . GLY B 1 55 ? -20.728 8.459 26.170 1.00 61.77 477 GLY B CA 1
ATOM 2512 C C . GLY B 1 55 ? -21.005 7.158 26.896 1.00 61.77 477 GLY B C 1
ATOM 2513 O O . GLY B 1 55 ? -20.170 6.253 26.910 1.00 61.76 477 GLY B O 1
ATOM 2519 N N . HIS B 1 57 ? -24.995 5.621 27.936 1.00 61.33 479 HIS B N 1
ATOM 2520 C CA . HIS B 1 57 ? -26.393 5.672 28.349 1.00 61.14 479 HIS B CA 1
ATOM 2521 C C . HIS B 1 57 ? -27.287 4.823 27.449 1.00 60.93 479 HIS B C 1
ATOM 2522 O O . HIS B 1 57 ? -27.990 5.345 26.583 1.00 60.94 479 HIS B O 1
ATOM 2529 N N . LEU B 1 58 ? -27.257 3.510 27.660 1.00 60.60 480 LEU B N 1
ATOM 2530 C CA . LEU B 1 58 ? -28.172 2.602 26.977 1.00 60.23 480 LEU B CA 1
ATOM 2531 C C . LEU B 1 58 ? -29.392 2.306 27.844 1.00 59.93 480 LEU B C 1
ATOM 2532 O O . LEU B 1 58 ? -29.434 2.670 29.019 1.00 59.87 480 LEU B O 1
ATOM 2537 N N . GLY B 1 59 ? -30.381 1.640 27.257 1.00 59.56 481 GLY B N 1
ATOM 2538 C CA . GLY B 1 59 ? -31.660 1.416 27.923 1.00 59.07 481 GLY B CA 1
ATOM 2539 C C . GLY B 1 59 ? -31.521 1.147 29.408 1.00 58.72 481 GLY B C 1
ATOM 2540 O O . GLY B 1 59 ? -31.693 2.047 30.231 1.00 58.73 481 GLY B O 1
ATOM 2547 N N . ASP B 1 61 ? -28.962 0.486 31.056 1.00 57.04 483 ASP B N 1
ATOM 2548 C CA . ASP B 1 61 ? -27.956 1.407 31.566 1.00 56.61 483 ASP B CA 1
ATOM 2549 C C . ASP B 1 61 ? -28.658 2.595 32.218 1.00 56.20 483 ASP B C 1
ATOM 2550 O O . ASP B 1 61 ? -28.204 3.120 33.235 1.00 56.16 483 ASP B O 1
ATOM 2555 N N . ASN B 1 62 ? -29.776 3.004 31.623 1.00 55.63 484 ASN B N 1
ATOM 2556 C CA . ASN B 1 62 ? -30.526 4.168 32.085 1.00 55.05 484 ASN B CA 1
ATOM 2557 C C . ASN B 1 62 ? -31.603 3.801 33.099 1.00 54.62 484 ASN B C 1
ATOM 2558 O O . ASN B 1 62 ? -31.908 4.577 34.004 1.00 54.59 484 ASN B O 1
ATOM 2563 N N . PHE B 1 63 ? -32.181 2.615 32.937 1.00 54.06 485 PHE B N 1
ATOM 2564 C CA . PHE B 1 63 ? -33.284 2.175 33.784 1.00 53.47 485 PHE B CA 1
ATOM 2565 C C . PHE B 1 63 ? -33.032 2.508 35.252 1.00 53.08 485 PHE B C 1
ATOM 2566 O O . PHE B 1 63 ? -33.969 2.748 36.013 1.00 53.03 485 PHE B O 1
ATOM 2574 N N . PHE B 1 64 ? -31.760 2.526 35.640 1.00 52.57 486 PHE B N 1
ATOM 2575 C CA . PHE B 1 64 ? -31.390 2.531 37.050 1.00 52.05 486 PHE B CA 1
ATOM 2576 C C . PHE B 1 64 ? -31.473 3.921 37.673 1.00 51.67 486 PHE B C 1
ATOM 2577 O O . PHE B 1 64 ? -32.042 4.086 38.752 1.00 51.65 486 PHE B O 1
ATOM 2585 N N . PRO B 1 65 ? -30.906 4.928 36.994 1.00 51.29 487 PRO B N 1
ATOM 2586 C CA . PRO B 1 65 ? -31.157 6.313 37.376 1.00 51.02 487 PRO B CA 1
ATOM 2587 C C . PRO B 1 65 ? -32.654 6.600 37.388 1.00 50.77 487 PRO B C 1
ATOM 2588 O O . PRO B 1 65 ? -33.203 6.996 38.417 1.00 50.72 487 PRO B O 1
ATOM 2592 N N . SER B 1 66 ? -33.301 6.392 36.247 1.00 50.48 488 SER B N 1
ATOM 2593 C CA . SER B 1 66 ? -34.738 6.599 36.125 1.00 50.24 488 SER B CA 1
ATOM 2594 C C . SER B 1 66 ? -35.484 6.114 37.362 1.00 50.21 488 SER B C 1
ATOM 2595 O O . SER B 1 66 ? -36.110 6.904 38.067 1.00 50.24 488 SER B O 1
ATOM 2598 N N . PHE B 1 67 ? -35.417 4.812 37.620 1.00 50.17 489 PHE B N 1
ATOM 2599 C CA . PHE B 1 67 ? -36.182 4.209 38.706 1.00 50.11 489 PHE B CA 1
ATOM 2600 C C . PHE B 1 67 ? -36.056 5.016 39.994 1.00 50.17 489 PHE B C 1
ATOM 2601 O O . PHE B 1 67 ? -37.056 5.342 40.633 1.00 50.13 489 PHE B O 1
ATOM 2609 N N . ALA B 1 68 ? -34.823 5.336 40.369 1.00 50.30 490 ALA B N 1
ATOM 2610 C CA . ALA B 1 68 ? -34.564 6.038 41.620 1.00 50.48 490 ALA B CA 1
ATOM 2611 C C . ALA B 1 68 ? -35.159 7.442 41.602 1.00 50.62 490 ALA B C 1
ATOM 2612 O O . ALA B 1 68 ? -35.442 8.019 42.652 1.00 50.60 490 ALA B O 1
ATOM 2614 N N . LEU B 1 69 ? -35.346 7.987 40.404 1.00 50.86 491 LEU B N 1
ATOM 2615 C CA . LEU B 1 69 ? -35.872 9.341 40.248 1.00 51.08 491 LEU B CA 1
ATOM 2616 C C . LEU B 1 69 ? -37.377 9.335 40.001 1.00 51.34 491 LEU B C 1
ATOM 2617 O O . LEU B 1 69 ? -38.078 10.277 40.370 1.00 51.35 491 LEU B O 1
ATOM 2622 N N . SER B 1 70 ? -37.867 8.269 39.377 1.00 51.74 492 SER B N 1
ATOM 2623 C CA . SER B 1 70 ? -39.243 8.227 38.897 1.00 52.21 492 SER B CA 1
ATOM 2624 C C . SER B 1 70 ? -40.194 7.642 39.936 1.00 52.58 492 SER B C 1
ATOM 2625 O O . SER B 1 70 ? -41.241 8.219 40.228 1.00 52.57 492 SER B O 1
ATOM 2637 N N . ASP B 1 72 ? -41.534 5.903 43.686 1.00 54.78 494 ASP B N 1
ATOM 2638 C CA . ASP B 1 72 ? -41.873 6.588 44.928 1.00 55.43 494 ASP B CA 1
ATOM 2639 C C . ASP B 1 72 ? -40.663 6.775 45.837 1.00 55.85 494 ASP B C 1
ATOM 2640 O O . ASP B 1 72 ? -39.541 6.415 45.481 1.00 55.85 494 ASP B O 1
ATOM 2645 N N . GLU B 1 73 ? -40.902 7.341 47.015 1.00 56.46 495 GLU B N 1
ATOM 2646 C CA . GLU B 1 73 ? -39.829 7.665 47.946 1.00 57.11 495 GLU B CA 1
ATOM 2647 C C . GLU B 1 73 ? -38.968 6.442 48.250 1.00 57.57 495 GLU B C 1
ATOM 2648 O O . GLU B 1 73 ? -37.770 6.431 47.970 1.00 57.61 495 GLU B O 1
ATOM 2654 N N . GLN B 1 74 ? -39.588 5.415 48.822 1.00 58.17 496 GLN B N 1
ATOM 2655 C CA . GLN B 1 74 ? -38.860 4.237 49.285 1.00 58.75 496 GLN B CA 1
ATOM 2656 C C . GLN B 1 74 ? -37.963 3.654 48.196 1.00 59.18 496 GLN B C 1
ATOM 2657 O O . GLN B 1 74 ? -36.736 3.674 48.312 1.00 59.24 496 GLN B O 1
ATOM 2659 N N . ALA B 1 75 ? -38.582 3.135 47.140 1.00 59.66 497 ALA B N 1
ATOM 2660 C CA . ALA B 1 75 ? -37.856 2.406 46.106 1.00 60.12 497 ALA B CA 1
ATOM 2661 C C . ALA B 1 75 ? -36.738 3.250 45.502 1.00 60.46 497 ALA B C 1
ATOM 2662 O O . ALA B 1 75 ? -35.848 2.727 44.831 1.00 60.52 497 ALA B O 1
ATOM 2664 N N . ALA B 1 76 ? -36.791 4.556 45.743 1.00 60.87 498 ALA B N 1
ATOM 2665 C CA . ALA B 1 76 ? -35.764 5.465 45.248 1.00 61.25 498 ALA B CA 1
ATOM 2666 C C . ALA B 1 76 ? -34.398 5.109 45.824 1.00 61.50 498 ALA B C 1
ATOM 2667 O O . ALA B 1 76 ? -33.376 5.243 45.151 1.00 61.50 498 ALA B O 1
ATOM 2669 N N . ALA B 1 77 ? -34.389 4.651 47.071 1.00 61.84 499 ALA B N 1
ATOM 2670 C CA . ALA B 1 77 ? -33.146 4.319 47.755 1.00 62.21 499 ALA B CA 1
ATOM 2671 C C . ALA B 1 77 ? -32.867 2.821 47.697 1.00 62.43 499 ALA B C 1
ATOM 2672 O O . ALA B 1 77 ? -31.731 2.398 47.486 1.00 62.45 499 ALA B O 1
ATOM 2674 N N . ASN B 1 78 ? -33.913 2.023 47.887 1.00 62.71 500 ASN B N 1
ATOM 2675 C CA . ASN B 1 78 ? -33.779 0.571 47.872 1.00 62.95 500 ASN B CA 1
ATOM 2676 C C . ASN B 1 78 ? -33.114 0.074 46.593 1.00 63.08 500 ASN B C 1
ATOM 2677 O O . ASN B 1 78 ? -32.314 -0.862 46.621 1.00 63.11 500 ASN B O 1
ATOM 2690 N N . ALA B 1 80 ? -31.419 2.238 44.783 1.00 63.46 502 ALA B N 1
ATOM 2691 C CA . ALA B 1 80 ? -30.250 3.103 44.688 1.00 63.52 502 ALA B CA 1
ATOM 2692 C C . ALA B 1 80 ? -28.984 2.356 45.093 1.00 63.55 502 ALA B C 1
ATOM 2693 O O . ALA B 1 80 ? -27.916 2.568 44.520 1.00 63.54 502 ALA B O 1
ATOM 2695 N N . ARG B 1 81 ? -29.112 1.480 46.086 1.00 63.58 503 ARG B N 1
ATOM 2696 C CA . ARG B 1 81 ? -28.002 0.638 46.514 1.00 63.58 503 ARG B CA 1
ATOM 2697 C C . ARG B 1 81 ? -27.872 -0.590 45.618 1.00 63.63 503 ARG B C 1
ATOM 2698 O O . ARG B 1 81 ? -26.812 -0.842 45.046 1.00 63.59 503 ARG B O 1
ATOM 2706 N N . LEU B 1 82 ? -28.958 -1.349 45.496 1.00 63.70 504 LEU B N 1
ATOM 2707 C CA . LEU B 1 82 ? -28.997 -2.490 44.588 1.00 63.79 504 LEU B CA 1
ATOM 2708 C C . LEU B 1 82 ? -28.441 -2.116 43.217 1.00 63.91 504 LEU B C 1
ATOM 2709 O O . LEU B 1 82 ? -28.190 -2.983 42.380 1.00 63.92 504 LEU B O 1
ATOM 2714 N N . SER B 1 83 ? -28.253 -0.819 42.995 1.00 64.04 505 SER B N 1
ATOM 2715 C CA . SER B 1 83 ? -27.686 -0.330 41.745 1.00 64.16 505 SER B CA 1
ATOM 2716 C C . SER B 1 83 ? -26.251 0.141 41.948 1.00 64.20 505 SER B C 1
ATOM 2717 O O . SER B 1 83 ? -25.333 -0.323 41.273 1.00 64.21 505 SER B O 1
ATOM 2720 N N . VAL B 1 84 ? -26.069 1.067 42.883 1.00 64.28 506 VAL B N 1
ATOM 2721 C CA . VAL B 1 84 ? -24.739 1.539 43.248 1.00 64.34 506 VAL B CA 1
ATOM 2722 C C . VAL B 1 84 ? -23.798 0.366 43.498 1.00 64.39 506 VAL B C 1
ATOM 2723 O O . VAL B 1 84 ? -22.708 0.298 42.929 1.00 64.38 506 VAL B O 1
ATOM 2727 N N . GLU B 1 85 ? -24.227 -0.558 44.352 1.00 64.46 507 GLU B N 1
ATOM 2728 C CA . GLU B 1 85 ? -23.414 -1.717 44.699 1.00 64.53 507 GLU B CA 1
ATOM 2729 C C . GLU B 1 85 ? -23.108 -2.568 43.470 1.00 64.56 507 GLU B C 1
ATOM 2730 O O . GLU B 1 85 ? -21.972 -2.607 42.996 1.00 64.61 507 GLU B O 1
ATOM 2736 N N . TYR B 1 86 ? -24.130 -3.247 42.960 1.00 64.54 508 TYR B N 1
ATOM 2737 C CA . TYR B 1 86 ? -23.951 -4.211 41.881 1.00 64.50 508 TYR B CA 1
ATOM 2738 C C . TYR B 1 86 ? -23.184 -3.607 40.710 1.00 64.38 508 TYR B C 1
ATOM 2739 O O . TYR B 1 86 ? -22.596 -4.329 39.904 1.00 64.38 508 TYR B O 1
ATOM 2748 N N . THR B 1 87 ? -23.189 -2.281 40.623 1.00 64.23 509 THR B N 1
ATOM 2749 C CA . THR B 1 87 ? -22.453 -1.580 39.578 1.00 64.08 509 THR B CA 1
ATOM 2750 C C . THR B 1 87 ? -20.950 -1.798 39.723 1.00 63.99 509 THR B C 1
ATOM 2751 O O . THR B 1 87 ? -20.278 -2.202 38.774 1.00 63.96 509 THR B O 1
ATOM 2755 N N . GLU B 1 88 ? -20.429 -1.526 40.915 1.00 63.89 510 GLU B N 1
ATOM 2756 C CA . GLU B 1 88 ? -19.023 -1.778 41.213 1.00 63.81 510 GLU B CA 1
ATOM 2757 C C . GLU B 1 88 ? -18.664 -3.240 40.968 1.00 63.71 510 GLU B C 1
ATOM 2758 O O . GLU B 1 88 ? -17.605 -3.545 40.419 1.00 63.67 510 GLU B O 1
ATOM 2773 N N . SER B 1 90 ? -18.780 -4.951 38.805 1.00 63.41 512 SER B N 1
ATOM 2774 C CA . SER B 1 90 ? -18.800 -5.015 37.350 1.00 63.37 512 SER B CA 1
ATOM 2775 C C . SER B 1 90 ? -17.761 -4.071 36.752 1.00 63.34 512 SER B C 1
ATOM 2776 O O . SER B 1 90 ? -16.918 -3.528 37.467 1.00 63.25 512 SER B O 1
ATOM 2779 N N . PHE B 1 119 ? -40.417 -7.911 39.601 1.00 73.01 541 PHE B N 1
ATOM 2780 C CA . PHE B 1 119 ? -40.299 -8.181 41.029 1.00 73.04 541 PHE B CA 1
ATOM 2781 C C . PHE B 1 119 ? -39.809 -6.955 41.794 1.00 73.03 541 PHE B C 1
ATOM 2782 O O . PHE B 1 119 ? -39.179 -7.077 42.845 1.00 73.01 541 PHE B O 1
ATOM 2790 N N . LEU B 1 120 ? -40.108 -5.774 41.261 1.00 73.03 542 LEU B N 1
ATOM 2791 C CA . LEU B 1 120 ? -39.586 -4.528 41.812 1.00 72.99 542 LEU B CA 1
ATOM 2792 C C . LEU B 1 120 ? -40.576 -3.879 42.773 1.00 72.97 542 LEU B C 1
ATOM 2793 O O . LEU B 1 120 ? -40.252 -2.900 43.445 1.00 72.97 542 LEU B O 1
ATOM 2798 N N . ALA B 1 121 ? -41.785 -4.429 42.833 1.00 72.95 543 ALA B N 1
ATOM 2799 C CA . ALA B 1 121 ? -42.808 -3.930 43.745 1.00 72.94 543 ALA B CA 1
ATOM 2800 C C . ALA B 1 121 ? -42.455 -4.260 45.191 1.00 72.92 543 ALA B C 1
ATOM 2801 O O . ALA B 1 121 ? -43.170 -3.880 46.119 1.00 72.90 543 ALA B O 1
ATOM 2803 N N . SER B 1 122 ? -41.346 -4.969 45.375 1.00 72.91 544 SER B N 1
ATOM 2804 C CA . SER B 1 122 ? -40.921 -5.401 46.700 1.00 72.88 544 SER B CA 1
ATOM 2805 C C . SER B 1 122 ? -40.197 -4.285 47.446 1.00 72.87 544 SER B C 1
ATOM 2806 O O . SER B 1 122 ? -40.216 -4.235 48.675 1.00 72.87 544 SER B O 1
ATOM 2809 N N . LEU B 1 123 ? -39.562 -3.391 46.694 1.00 72.85 545 LEU B N 1
ATOM 2810 C CA . LEU B 1 123 ? -38.794 -2.301 47.285 1.00 72.85 545 LEU B CA 1
ATOM 2811 C C . LEU B 1 123 ? -39.699 -1.165 47.749 1.00 72.91 545 LEU B C 1
ATOM 2812 O O . LEU B 1 123 ? -39.230 -0.181 48.322 1.00 72.91 545 LEU B O 1
ATOM 2817 N N . SER B 1 124 ? -40.997 -1.305 47.499 1.00 72.99 546 SER B N 1
ATOM 2818 C CA . SER B 1 124 ? -41.948 -0.228 47.755 1.00 73.09 546 SER B CA 1
ATOM 2819 C C . SER B 1 124 ? -42.720 -0.449 49.053 1.00 73.16 546 SER B C 1
ATOM 2820 O O . SER B 1 124 ? -43.583 0.351 49.415 1.00 73.14 546 SER B O 1
ATOM 2832 N N . PRO B 1 126 ? -42.557 -1.101 53.230 1.00 73.49 548 PRO B N 1
ATOM 2833 C CA . PRO B 1 126 ? -41.756 -0.945 54.442 1.00 73.54 548 PRO B CA 1
ATOM 2834 C C . PRO B 1 126 ? -41.540 -2.269 55.173 1.00 73.58 548 PRO B C 1
ATOM 2835 O O . PRO B 1 126 ? -41.483 -2.294 56.403 1.00 73.59 548 PRO B O 1
ATOM 2839 N N . ASP B 1 127 ? -41.419 -3.357 54.419 1.00 73.59 549 ASP B N 1
ATOM 2840 C CA . ASP B 1 127 ? -41.070 -4.652 54.996 1.00 73.61 549 ASP B CA 1
ATOM 2841 C C . ASP B 1 127 ? -39.735 -5.152 54.454 1.00 73.58 549 ASP B C 1
ATOM 2842 O O . ASP B 1 127 ? -39.271 -6.233 54.818 1.00 73.60 549 ASP B O 1
ATOM 2847 N N . PHE B 1 128 ? -39.121 -4.357 53.582 1.00 73.51 550 PHE B N 1
ATOM 2848 C CA . PHE B 1 128 ? -37.854 -4.731 52.966 1.00 73.43 550 PHE B CA 1
ATOM 2849 C C . PHE B 1 128 ? -36.712 -3.859 53.476 1.00 73.31 550 PHE B C 1
ATOM 2850 O O . PHE B 1 128 ? -36.285 -2.920 52.803 1.00 73.28 550 PHE B O 1
ATOM 2863 N N . ILE B 1 130 ? -33.945 -4.393 53.251 1.00 72.61 552 ILE B N 1
ATOM 2864 C CA . ILE B 1 130 ? -32.964 -4.417 52.175 1.00 72.36 552 ILE B CA 1
ATOM 2865 C C . ILE B 1 130 ? -31.550 -4.352 52.741 1.00 72.14 552 ILE B C 1
ATOM 2866 O O . ILE B 1 130 ? -31.150 -3.342 53.321 1.00 72.11 552 ILE B O 1
ATOM 2869 N N . ASP B 1 131 ? -30.797 -5.434 52.577 1.00 71.84 553 ASP B N 1
ATOM 2870 C CA . ASP B 1 131 ? -29.434 -5.491 53.088 1.00 71.57 553 ASP B CA 1
ATOM 2871 C C . ASP B 1 131 ? -28.411 -5.627 51.965 1.00 71.32 553 ASP B C 1
ATOM 2872 O O . ASP B 1 131 ? -28.752 -5.538 50.784 1.00 71.30 553 ASP B O 1
ATOM 2877 N N . THR B 1 132 ? -27.154 -5.841 52.345 1.00 70.97 554 THR B N 1
ATOM 2878 C CA . THR B 1 132 ? -26.034 -5.711 51.420 1.00 70.59 554 THR B CA 1
ATOM 2879 C C . THR B 1 132 ? -24.918 -4.891 52.059 1.00 70.29 554 THR B C 1
ATOM 2880 O O . THR B 1 132 ? -25.146 -4.189 53.045 1.00 70.31 554 THR B O 1
ATOM 2884 N N . PRO B 1 133 ? -23.703 -4.979 51.499 1.00 69.94 555 PRO B N 1
ATOM 2885 C CA . PRO B 1 133 ? -22.544 -4.306 52.075 1.00 69.56 555 PRO B CA 1
ATOM 2886 C C . PRO B 1 133 ? -22.460 -2.840 51.658 1.00 69.10 555 PRO B C 1
ATOM 2887 O O . PRO B 1 133 ? -22.211 -2.541 50.490 1.00 69.04 555 PRO B O 1
ATOM 2900 N N . THR B 1 135 ? -20.648 0.022 50.823 1.00 66.89 557 THR B N 1
ATOM 2901 C CA . THR B 1 135 ? -19.271 0.166 50.370 1.00 66.26 557 THR B CA 1
ATOM 2902 C C . THR B 1 135 ? -18.980 1.595 49.928 1.00 65.73 557 THR B C 1
ATOM 2903 O O . THR B 1 135 ? -17.822 1.979 49.762 1.00 65.68 557 THR B O 1
ATOM 2907 N N . ARG B 1 136 ? -20.037 2.379 49.741 1.00 65.03 558 ARG B N 1
ATOM 2908 C CA . ARG B 1 136 ? -19.908 3.707 49.153 1.00 64.29 558 ARG B CA 1
ATOM 2909 C C . ARG B 1 136 ? -20.949 4.680 49.701 1.00 63.73 558 ARG B C 1
ATOM 2910 O O . ARG B 1 136 ? -21.978 4.269 50.240 1.00 63.67 558 ARG B O 1
ATOM 2913 N N . ASP B 1 137 ? -20.670 5.971 49.558 1.00 62.97 559 ASP B N 1
ATOM 2914 C CA . ASP B 1 137 ? -21.594 7.016 49.985 1.00 62.20 559 ASP B CA 1
ATOM 2915 C C . ASP B 1 137 ? -22.378 7.557 48.791 1.00 61.49 559 ASP B C 1
ATOM 2916 O O . ASP B 1 137 ? -21.814 8.204 47.909 1.00 61.43 559 ASP B O 1
ATOM 2921 N N . ILE B 1 138 ? -23.680 7.287 48.767 1.00 60.53 560 ILE B N 1
ATOM 2922 C CA . ILE B 1 138 ? -24.492 7.551 47.585 1.00 59.54 560 ILE B CA 1
ATOM 2923 C C . ILE B 1 138 ? -25.142 8.931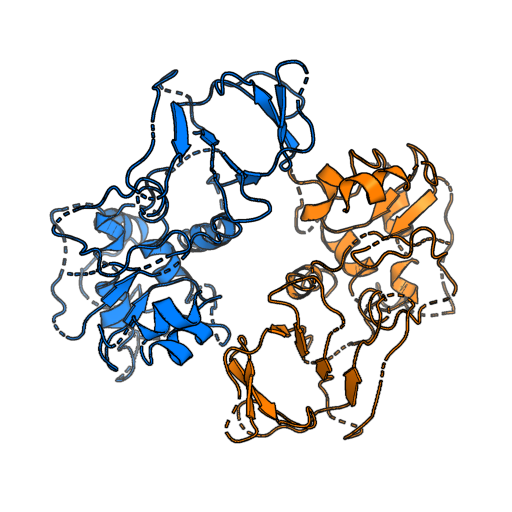 47.633 1.00 58.81 560 ILE B C 1
ATOM 2924 O O . ILE B 1 138 ? -25.535 9.406 48.699 1.00 58.69 560 ILE B O 1
ATOM 2929 N N . TYR B 1 139 ? -25.252 9.566 46.471 1.00 57.85 561 TYR B N 1
ATOM 2930 C CA . TYR B 1 139 ? -25.844 10.897 46.373 1.00 56.88 561 TY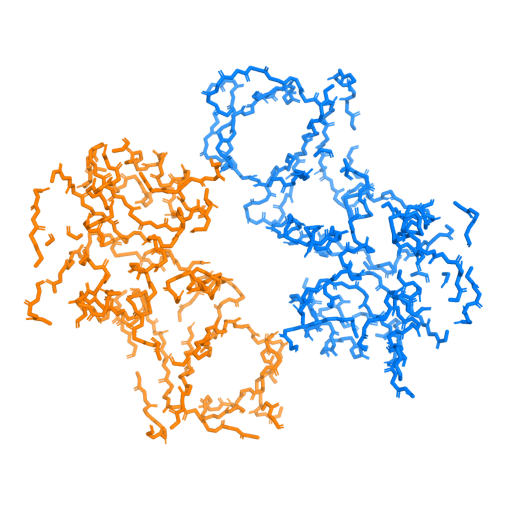R B CA 1
ATOM 2931 C C . TYR B 1 139 ? -26.876 10.976 45.251 1.00 56.10 561 TYR B C 1
ATOM 2932 O O . TYR B 1 139 ? -26.775 10.267 44.250 1.00 56.02 561 TYR B O 1
ATOM 2941 N N . LEU B 1 140 ? -27.865 11.846 45.425 1.00 55.05 562 LEU B N 1
ATOM 2942 C CA . LEU B 1 140 ? -28.985 11.931 44.495 1.00 54.01 562 LEU B CA 1
ATOM 2943 C C . LEU B 1 140 ? -29.133 13.342 43.931 1.00 53.23 562 LEU B C 1
ATOM 2944 O O . LEU B 1 140 ? -29.835 14.178 44.501 1.00 53.17 562 LEU B O 1
ATOM 2949 N N . TYR B 1 141 ? -28.468 13.600 42.809 1.00 52.15 563 TYR B N 1
ATOM 2950 C CA . TYR B 1 141 ? -28.450 14.932 42.213 1.00 51.07 563 TYR B CA 1
ATOM 2951 C C . TYR B 1 141 ? -29.743 15.223 41.457 1.00 50.35 563 TYR B C 1
ATOM 2952 O O . TYR B 1 141 ? -30.121 14.482 40.551 1.00 50.25 563 TYR B O 1
ATOM 2969 N N . PRO B 1 143 ? -31.409 18.438 39.571 1.00 46.85 565 PRO B N 1
ATOM 2970 C CA . PRO B 1 143 ? -31.441 19.801 39.056 1.00 46.15 565 PRO B CA 1
ATOM 2971 C C . PRO B 1 143 ? -32.847 20.217 38.635 1.00 45.38 565 PRO B C 1
ATOM 2972 O O . PRO B 1 143 ? -33.700 19.364 38.390 1.00 45.30 565 PRO B O 1
ATOM 2976 N N . ALA B 1 144 ? -33.081 21.522 38.553 1.00 44.49 566 ALA B N 1
ATOM 2977 C CA . ALA B 1 144 ? -34.387 22.039 38.167 1.00 43.62 566 ALA B CA 1
ATOM 2978 C C . ALA B 1 144 ? -34.664 21.785 36.689 1.00 42.98 566 ALA B C 1
ATOM 2979 O O . ALA B 1 144 ? -35.770 21.399 36.311 1.00 42.86 566 ALA B O 1
ATOM 2981 N N . ARG B 1 145 ? -33.651 21.998 35.857 1.00 42.17 567 ARG B N 1
ATOM 2982 C CA . ARG B 1 145 ? -33.834 21.970 34.414 1.00 41.42 567 ARG B CA 1
ATOM 2983 C C . ARG B 1 145 ? -34.126 20.564 33.900 1.00 40.95 567 ARG B C 1
ATOM 2984 O O . ARG B 1 145 ? -34.298 20.360 32.698 1.00 40.92 567 ARG B O 1
ATOM 3000 N N . SER B 1 147 ? -36.786 19.078 34.564 1.00 38.34 569 SER B N 1
ATOM 3001 C CA . SER B 1 147 ? -38.229 19.043 34.377 1.00 37.58 569 SER B CA 1
ATOM 3002 C C . SER B 1 147 ? -38.570 19.037 32.894 1.00 37.02 569 SER B C 1
ATOM 3003 O O . SER B 1 147 ? -39.654 18.611 32.495 1.00 36.91 569 SER B O 1
ATOM 3006 N N . LEU B 1 148 ? -37.634 19.512 32.080 1.00 36.35 570 LEU B N 1
ATOM 3007 C CA . LEU B 1 148 ? -37.866 19.658 30.650 1.00 35.72 570 LEU B CA 1
ATOM 3008 C C . LEU B 1 148 ? -37.671 18.335 29.915 1.00 35.39 570 LEU B C 1
ATOM 3009 O O . LEU B 1 148 ? -37.873 18.255 28.703 1.00 35.43 570 LEU B O 1
ATOM 3014 N N . ILE B 1 149 ? -37.281 17.301 30.655 1.00 34.94 571 ILE B N 1
ATOM 3015 C CA . ILE B 1 149 ? -36.996 15.997 30.063 1.00 34.47 571 ILE B CA 1
ATOM 3016 C C . ILE B 1 149 ? -37.417 14.853 30.982 1.00 34.22 571 ILE B C 1
ATOM 3017 O O . ILE B 1 149 ? -37.253 13.681 30.644 1.0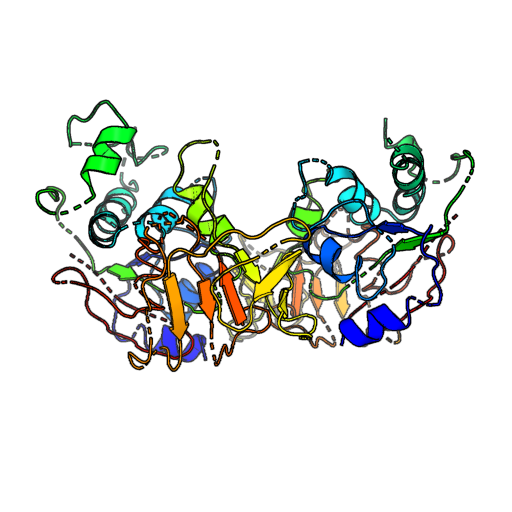0 34.13 571 ILE B O 1
ATOM 3022 N N . PHE B 1 150 ? -37.962 15.198 32.142 1.00 33.98 572 PHE B N 1
ATOM 3023 C CA . PHE B 1 150 ? -38.273 14.206 33.162 1.00 33.79 572 PHE B CA 1
ATOM 3024 C C . PHE B 1 150 ? -39.231 13.137 32.647 1.00 33.80 572 PHE B C 1
ATOM 3025 O O . PHE B 1 150 ? -39.297 12.038 33.195 1.00 33.79 572 PHE B O 1
ATOM 3033 N N . SER B 1 151 ? -39.973 13.465 31.595 1.00 33.89 573 SER B N 1
ATOM 3034 C CA . SER B 1 151 ? -40.977 12.555 31.054 1.00 34.02 573 SER B CA 1
ATOM 3035 C C . SER B 1 151 ? -40.329 11.311 30.456 1.00 34.15 573 SER B C 1
ATOM 3036 O O . SER B 1 151 ? -40.767 10.187 30.706 1.00 34.03 573 SER B O 1
ATOM 3039 N N . THR B 1 152 ? -39.286 11.521 29.662 1.00 34.38 574 THR B N 1
ATOM 3040 C CA . THR B 1 152 ? -38.491 10.420 29.137 1.00 34.70 574 THR B CA 1
ATOM 3041 C C . THR B 1 152 ? -37.661 9.782 30.245 1.00 34.93 574 THR B C 1
ATOM 3042 O O . THR B 1 152 ? -37.578 8.557 30.347 1.00 34.93 574 THR B O 1
ATOM 3046 N N . VAL B 1 153 ? -37.050 10.620 31.075 1.00 35.21 575 VAL B N 1
ATOM 3047 C CA . VAL B 1 153 ? -36.302 10.145 32.231 1.00 35.54 575 VAL B CA 1
ATOM 3048 C C . VAL B 1 153 ? -37.141 9.177 33.057 1.00 35.86 575 VAL B C 1
ATOM 3049 O O . VAL B 1 153 ? -36.614 8.437 33.886 1.00 35.95 575 VAL B O 1
ATOM 3053 N N . ALA B 1 154 ? -38.448 9.185 32.823 1.00 36.31 576 ALA B N 1
ATOM 3054 C CA . ALA B 1 154 ? -39.358 8.296 33.534 1.00 36.76 576 ALA B CA 1
ATOM 3055 C C . ALA B 1 154 ? -39.879 7.195 32.616 1.00 37.09 576 ALA B C 1
ATOM 3056 O O . ALA B 1 154 ? -40.383 6.172 33.079 1.00 37.09 576 ALA B O 1
ATOM 3058 N N . SER B 1 155 ? -39.754 7.412 31.310 1.00 37.55 577 SER B N 1
ATOM 3059 C CA . SER B 1 155 ? -40.137 6.403 30.331 1.00 37.99 577 SER B CA 1
ATOM 3060 C C . SER B 1 155 ? -39.201 5.204 30.412 1.00 38.42 577 SER B C 1
ATOM 3061 O O . SER B 1 155 ? -39.168 4.366 29.511 1.00 38.54 577 SER B O 1
ATOM 3064 N N . PHE B 1 156 ? -38.439 5.132 31.499 1.00 38.89 578 PHE B N 1
ATOM 3065 C CA . PHE B 1 156 ? -37.505 4.034 31.710 1.00 39.32 578 PHE B CA 1
ATOM 3066 C C . PHE B 1 156 ? -37.866 3.240 32.960 1.00 39.64 578 PHE B C 1
ATOM 3067 O O . PHE B 1 156 ? -38.012 2.019 32.910 1.00 39.68 578 PHE B O 1
ATOM 3075 N N . SER B 1 157 ? -38.008 3.939 34.081 1.00 40.04 579 SER B N 1
ATOM 3076 C CA . SER B 1 157 ? -38.509 3.324 35.304 1.00 40.41 579 SER B CA 1
ATOM 3077 C C . SER B 1 157 ? -39.705 2.431 34.998 1.00 40.66 579 SER B C 1
ATOM 3078 O O . SER B 1 157 ? -39.739 1.265 35.391 1.00 40.71 579 SER B O 1
ATOM 3081 N N . PHE B 1 158 ? -40.685 2.987 34.293 1.00 40.94 580 PHE B N 1
ATOM 3082 C CA . PHE B 1 158 ? -41.856 2.227 33.873 1.00 41.19 580 PHE B CA 1
ATOM 3083 C C . PHE B 1 158 ? -41.448 0.944 33.155 1.00 41.19 580 PHE B C 1
ATOM 3084 O O . PHE B 1 158 ? -40.482 0.930 32.391 1.00 41.20 580 PHE B O 1
ATOM 3092 N N . PRO B 1 169 ? -49.984 5.456 31.227 1.00 21.31 591 PRO B N 1
ATOM 3093 C CA . PRO B 1 169 ? -50.535 5.694 32.556 1.00 21.25 591 PRO B CA 1
ATOM 3094 C C . PRO B 1 169 ? -49.636 6.604 33.389 1.00 21.18 591 PRO B C 1
ATOM 3095 O O . PRO B 1 169 ? -49.688 6.568 34.621 1.00 21.21 591 PRO B O 1
ATOM 3099 N N . PHE B 1 170 ? -48.818 7.409 32.716 1.00 20.92 592 PHE B N 1
ATOM 3100 C CA . PHE B 1 170 ? -47.980 8.393 33.394 1.00 20.62 592 PHE B CA 1
ATOM 3101 C C . PHE B 1 170 ? -47.788 9.643 32.539 1.00 20.37 592 PHE B C 1
ATOM 3102 O O . PHE B 1 170 ? -47.354 9.560 31.391 1.00 20.45 592 PHE B O 1
ATOM 3110 N N . THR B 1 171 ? -48.121 10.799 33.104 1.00 19.90 593 THR B N 1
ATOM 3111 C CA . THR B 1 171 ? -48.038 12.056 32.370 1.00 19.42 593 THR B CA 1
ATOM 3112 C C . THR B 1 171 ? -47.276 13.127 33.145 1.00 18.92 593 THR B C 1
ATOM 3113 O O . THR B 1 171 ? -47.549 13.375 34.321 1.00 18.88 593 THR B O 1
ATOM 3117 N N . PHE B 1 172 ? -46.317 13.755 32.474 1.00 18.29 594 PHE B N 1
ATOM 3118 C CA . PHE B 1 172 ? -45.532 14.829 33.068 1.00 17.65 594 PHE B CA 1
ATOM 3119 C C . PHE B 1 172 ? -45.229 15.883 32.010 1.00 17.25 594 PHE B C 1
ATOM 3120 O O . PHE B 1 172 ? -44.220 15.803 31.309 1.00 17.25 594 PHE B O 1
ATOM 3128 N N . SER B 1 173 ? -46.115 16.866 31.895 1.00 16.67 595 SER B N 1
ATOM 3129 C CA . SER B 1 173 ? -46.033 17.844 30.819 1.00 16.08 595 SER B CA 1
ATOM 3130 C C . SER B 1 173 ? -45.725 19.234 31.358 1.00 15.66 595 SER B C 1
ATOM 3131 O O . SER B 1 173 ? -46.537 19.835 32.065 1.00 15.60 595 SER B O 1
ATOM 3134 N N . THR B 1 174 ? -44.544 19.737 31.021 1.00 15.06 596 THR B N 1
ATOM 3135 C CA . THR B 1 174 ? -44.163 21.093 31.383 1.00 14.48 596 THR B CA 1
ATOM 3136 C C . THR B 1 174 ? -44.341 22.025 30.194 1.00 14.06 596 THR B C 1
ATOM 3137 O O . THR B 1 174 ? -43.934 21.706 29.078 1.00 14.02 596 THR B O 1
ATOM 3141 N N . ALA B 1 175 ? -44.953 23.177 30.442 1.00 13.50 597 ALA B N 1
ATOM 3142 C CA . ALA B 1 175 ? -45.223 24.145 29.392 1.00 12.89 597 ALA B CA 1
ATOM 3143 C C . ALA B 1 175 ? -45.034 25.560 29.917 1.00 12.51 597 ALA B C 1
ATOM 3144 O O . ALA B 1 175 ? -44.964 25.781 31.126 1.00 12.59 597 ALA B O 1
ATOM 3146 N N . TYR B 1 176 ? -44.948 26.516 29.000 1.00 11.89 598 TYR B N 1
ATOM 3147 C CA . TYR B 1 176 ? -45.003 27.927 29.352 1.00 11.28 598 TYR B CA 1
ATOM 3148 C C . TYR B 1 176 ? -46.203 28.554 28.650 1.00 10.89 598 TYR B C 1
ATOM 3149 O O . TYR B 1 176 ? -46.697 28.012 27.662 1.00 10.94 598 TYR B O 1
ATOM 3158 N N . PRO B 1 177 ? -46.682 29.698 29.159 1.00 10.48 599 PRO B N 1
ATOM 3159 C CA . PRO B 1 177 ? -47.791 30.389 28.511 1.00 10.11 599 PRO B CA 1
ATOM 3160 C C . PRO B 1 177 ? -47.369 30.976 27.168 1.00 9.83 599 PRO B C 1
ATOM 3161 O O . PRO B 1 177 ? -46.375 31.697 27.095 1.00 9.82 599 PRO B O 1
ATOM 3165 N N . LEU B 1 178 ? -48.116 30.659 26.115 1.00 9.55 600 LEU B N 1
ATOM 3166 C CA . LEU B 1 178 ? -47.935 31.308 24.821 1.00 9.23 600 LEU B CA 1
ATOM 3167 C C . LEU B 1 178 ? -48.625 32.666 24.822 1.00 9.20 600 LEU B C 1
ATOM 3168 O O . LEU B 1 178 ? -48.222 33.586 24.111 1.00 9.09 600 LEU B O 1
ATOM 3173 N N . ASP B 1 179 ? -49.673 32.777 25.630 1.00 9.27 601 ASP B N 1
ATOM 3174 C CA . ASP B 1 179 ? -50.520 33.959 25.644 1.00 9.33 601 ASP B CA 1
ATOM 3175 C C . ASP B 1 179 ? -51.609 33.776 26.694 1.00 9.26 601 ASP B C 1
ATOM 3176 O O . ASP B 1 179 ? -51.885 32.655 27.122 1.00 9.13 601 ASP B O 1
ATOM 3181 N N . VAL B 1 180 ? -52.221 34.879 27.110 1.00 9.31 602 VAL B N 1
ATOM 3182 C CA . VAL B 1 180 ? -53.313 34.829 28.074 1.00 9.49 602 VAL B CA 1
ATOM 3183 C C . VAL B 1 180 ? -54.435 35.769 27.651 1.00 9.67 602 VAL B C 1
ATOM 3184 O O . VAL B 1 180 ? -54.251 36.984 27.622 1.00 9.76 602 VAL B O 1
ATOM 3199 N N . ASN B 1 182 ? -58.994 35.584 27.060 1.00 10.16 604 ASN B N 1
ATOM 3200 C CA . ASN B 1 182 ? -60.277 35.823 27.710 1.00 10.06 604 ASN B CA 1
ATOM 3201 C C . ASN B 1 182 ? -60.471 34.948 28.946 1.00 9.92 604 ASN B C 1
ATOM 3202 O O . ASN B 1 182 ? -61.357 34.092 28.983 1.00 9.81 604 ASN B O 1
ATOM 3207 N N . GLY B 1 183 ? -59.632 35.172 29.954 1.00 9.76 605 GLY B N 1
ATOM 3208 C CA . GLY B 1 183 ? -59.663 34.384 31.182 1.00 9.47 605 GLY B CA 1
ATOM 3209 C C . GLY B 1 183 ? -59.012 33.020 31.048 1.00 9.37 605 GLY B C 1
ATOM 3210 O O . GLY B 1 183 ? -59.137 32.177 31.934 1.00 9.39 605 GLY B O 1
ATOM 3211 N N . GLU B 1 184 ? -58.316 32.797 29.938 1.00 9.32 606 GLU B N 1
ATOM 3212 C CA . GLU B 1 184 ? -57.737 31.487 29.650 1.00 9.27 606 GLU B CA 1
ATOM 3213 C C . GLU B 1 184 ? -56.223 31.575 29.499 1.00 8.92 606 GLU B C 1
ATOM 3214 O O . GLU B 1 184 ? -55.686 32.616 29.115 1.00 9.00 606 GLU B O 1
ATOM 3220 N N . ILE B 1 185 ? -55.537 30.479 29.803 1.00 8.41 607 ILE B N 1
ATOM 3221 C CA . ILE B 1 185 ? -54.096 30.413 29.607 1.00 7.97 607 ILE B CA 1
ATOM 3222 C C . ILE B 1 185 ? -53.734 29.388 28.541 1.00 7.84 607 ILE B C 1
ATOM 3223 O O . ILE B 1 185 ? -54.057 28.205 28.665 1.00 7.94 607 ILE B O 1
ATOM 3228 N N . TYR B 1 186 ? -53.063 29.850 27.492 1.00 7.45 608 TYR B N 1
ATOM 3229 C CA . TYR B 1 186 ? -52.763 29.003 26.347 1.00 7.05 608 TYR B CA 1
ATOM 3230 C C . TYR B 1 186 ? -51.336 28.468 26.407 1.00 6.83 608 TYR B C 1
ATOM 3231 O O . TYR B 1 186 ? -50.399 29.099 25.918 1.00 6.84 608 TYR B O 1
ATOM 3240 N N . LEU B 1 187 ? -51.184 27.298 27.017 1.00 6.55 609 LEU B N 1
ATOM 3241 C CA . LEU B 1 187 ? -49.867 26.737 27.289 1.00 6.34 609 LEU B CA 1
ATOM 3242 C C . LEU B 1 187 ? -49.206 26.175 26.029 1.00 6.26 609 LEU B C 1
ATOM 3243 O O . LEU B 1 187 ? -49.877 25.841 25.050 1.00 6.21 609 LEU B O 1
ATOM 3248 N N . SER B 1 188 ? -47.882 26.074 26.067 1.00 6.06 610 SER B N 1
ATOM 3249 C CA . SER B 1 188 ? -47.110 25.629 24.917 1.00 5.93 610 SER B CA 1
ATOM 3250 C C . SER B 1 188 ? -47.359 24.157 24.597 1.00 6.02 610 SER B C 1
ATOM 3251 O O . SER B 1 188 ? -46.934 23.662 23.553 1.00 5.90 610 SER B O 1
ATOM 3254 N N . ASN B 1 189 ? -48.045 23.460 25.497 1.00 6.17 611 ASN B N 1
ATOM 3255 C CA . ASN B 1 189 ? -48.385 22.059 25.277 1.00 6.41 611 ASN B CA 1
ATOM 3256 C C . ASN B 1 189 ? -49.817 21.883 24.786 1.00 6.71 611 ASN B C 1
ATOM 3257 O O . ASN B 1 189 ? -50.423 20.830 24.976 1.00 6.60 611 ASN B O 1
ATOM 3262 N N . GLY B 1 190 ? -50.353 22.924 24.155 1.00 7.20 612 GLY B N 1
ATOM 3263 C CA . GLY B 1 190 ? -51.679 22.858 23.552 1.00 7.66 612 GLY B CA 1
ATOM 3264 C C . GLY B 1 190 ? -52.777 22.704 24.585 1.00 8.11 612 GLY B C 1
ATOM 3265 O O . GLY B 1 190 ? -53.914 22.372 24.253 1.00 8.21 612 GLY B O 1
ATOM 3266 N N . VAL B 1 191 ? -52.437 22.946 25.845 1.00 8.57 613 VAL B N 1
ATOM 3267 C CA . VAL B 1 191 ? -53.424 22.913 26.912 1.00 9.14 613 VAL B CA 1
ATOM 3268 C C . VAL B 1 191 ? -53.945 24.316 27.193 1.00 9.55 613 VAL B C 1
ATOM 3269 O O . VAL B 1 191 ? -53.168 25.266 27.295 1.00 9.67 613 VAL B O 1
ATOM 3273 N N . VAL B 1 192 ? -55.261 24.443 27.315 1.00 9.99 614 VAL B N 1
ATOM 3274 C CA . VAL B 1 192 ? -55.871 25.707 27.708 1.00 10.41 614 VAL B CA 1
ATOM 3275 C C . VAL B 1 192 ? -56.238 25.690 29.188 1.00 10.74 614 VAL B C 1
ATOM 3276 O O . VAL B 1 192 ? -57.195 25.031 29.595 1.00 10.75 614 VAL B O 1
ATOM 3280 N N . LEU B 1 193 ? -55.467 26.418 29.988 1.00 11.23 615 LEU B N 1
ATOM 3281 C CA . LEU B 1 193 ? -55.618 26.395 31.438 1.00 11.70 615 LEU B CA 1
ATOM 3282 C C . LEU B 1 193 ? -56.368 27.629 31.923 1.00 12.15 615 LEU B C 1
ATOM 3283 O O . LEU B 1 193 ? -56.079 28.749 31.499 1.00 12.11 615 LEU B O 1
ATOM 3288 N N . SER B 1 194 ? -57.329 27.418 32.816 1.00 12.72 616 SER B N 1
ATOM 3289 C CA . SER B 1 194 ? -58.200 28.493 33.275 1.00 13.29 616 SER B CA 1
ATOM 3290 C C . SER B 1 194 ? -57.442 29.548 34.074 1.00 13.69 616 SER B C 1
ATOM 3291 O O . SER B 1 194 ? -56.433 29.254 34.715 1.00 13.72 616 SER B O 1
ATOM 3294 N N . ASP B 1 195 ? -57.946 30.777 34.027 1.00 14.26 617 ASP B N 1
ATOM 3295 C CA . ASP B 1 195 ? -57.429 31.872 34.843 1.00 14.81 617 ASP B CA 1
ATOM 3296 C C . ASP B 1 195 ? -57.053 31.404 36.242 1.00 15.43 617 ASP B C 1
ATOM 3297 O O . ASP B 1 195 ? -56.069 31.868 36.818 1.00 15.49 617 ASP B O 1
ATOM 3302 N N . ASP B 1 196 ? -57.849 30.487 36.784 1.00 16.20 618 ASP B N 1
ATOM 3303 C CA . ASP B 1 196 ? -57.801 30.160 38.203 1.00 16.91 618 ASP B CA 1
ATOM 3304 C C . ASP B 1 196 ? -57.093 28.830 38.438 1.00 17.50 618 ASP B C 1
ATOM 3305 O O . ASP B 1 196 ? -57.152 28.275 39.533 1.00 17.64 618 ASP B O 1
ATOM 3310 N N . PHE B 1 197 ? -56.431 28.322 37.403 1.00 18.25 619 PHE B N 1
ATOM 3311 C CA . PHE B 1 197 ? -55.701 27.061 37.495 1.00 18.93 619 PHE B CA 1
ATOM 3312 C C . PHE B 1 197 ? -56.604 25.897 37.898 1.00 19.51 619 PHE B C 1
ATOM 3313 O O . PHE B 1 197 ? -56.124 24.795 38.167 1.00 19.54 619 PHE B O 1
ATOM 3321 N N . ARG B 1 198 ? -57.910 26.145 37.931 1.00 20.24 620 ARG B N 1
ATOM 3322 C CA . ARG B 1 198 ? -58.861 25.193 38.503 1.00 21.04 620 ARG B CA 1
ATOM 3323 C C . ARG B 1 198 ? -59.276 24.111 37.510 1.00 21.45 620 ARG B C 1
ATOM 3324 O O . ARG B 1 198 ? -59.832 23.084 37.898 1.00 21.41 620 ARG B O 1
ATOM 3332 N N . SER B 1 199 ? -59.009 24.350 36.231 1.00 22.10 621 SER B N 1
ATOM 3333 C CA . SER B 1 199 ? -59.432 23.436 35.174 1.00 22.66 621 SER B CA 1
ATOM 3334 C C . SER B 1 199 ? -58.664 23.705 33.886 1.00 23.10 621 SER B C 1
ATOM 3335 O O . SER B 1 199 ? -58.023 24.745 33.740 1.00 23.17 621 SER B O 1
ATOM 3338 N N . PHE B 1 200 ? -58.739 22.764 32.951 1.00 23.69 622 PHE B N 1
ATOM 3339 C CA . PHE B 1 200 ? -58.097 22.928 31.652 1.00 24.26 622 PHE B CA 1
ATOM 3340 C C . PHE B 1 200 ? -58.872 22.209 30.556 1.00 24.72 622 PHE B C 1
ATOM 3341 O O . PHE B 1 200 ? -59.190 21.027 30.680 1.00 24.83 622 PHE B O 1
ATOM 3360 N N . ILE B 1 202 ? -59.119 20.440 26.924 1.00 26.62 624 ILE B N 1
ATOM 3361 C CA . ILE B 1 202 ? -58.252 19.693 26.022 1.00 26.92 624 ILE B CA 1
ATOM 3362 C C . ILE B 1 202 ? -59.082 18.864 25.049 1.00 27.04 624 ILE B C 1
ATOM 3363 O O . ILE B 1 202 ? -58.703 18.684 23.892 1.00 27.02 624 ILE B O 1
ATOM 3368 N N . GLY B 1 203 ? -60.219 18.368 25.527 1.00 27.18 625 GLY B N 1
ATOM 3369 C CA . GLY B 1 203 ? -61.119 17.573 24.698 1.00 27.31 625 GLY B CA 1
ATOM 3370 C C . GLY B 1 203 ? -62.358 18.341 24.277 1.00 27.36 625 GLY B C 1
ATOM 3371 O O . GLY B 1 203 ? -62.264 19.467 23.783 1.00 27.42 625 GLY B O 1
ATOM 3372 N N . VAL B 1 206 ? -63.525 19.929 28.228 1.00 36.37 628 VAL B N 1
ATOM 3373 C CA . VAL B 1 206 ? -63.134 20.491 29.515 1.00 36.45 628 VAL B CA 1
ATOM 3374 C C . VAL B 1 206 ? -62.769 19.396 30.509 1.00 36.51 628 VAL B C 1
ATOM 3375 O O . VAL B 1 206 ? -63.311 18.292 30.459 1.00 36.51 628 VAL B O 1
ATOM 3379 N N . VAL B 1 207 ? -61.847 19.710 31.412 1.00 36.60 629 VAL B N 1
ATOM 3380 C CA . VAL B 1 207 ? -61.412 18.759 32.426 1.00 36.65 629 VAL B CA 1
ATOM 3381 C C . VAL B 1 207 ? -61.000 19.479 33.701 1.00 36.80 629 VAL B C 1
ATOM 3382 O O . VAL B 1 207 ? -60.134 20.353 33.679 1.00 36.82 629 VAL B O 1
ATOM 3386 N N . SER B 1 208 ? -61.627 19.107 34.811 1.00 36.99 630 SER B N 1
ATOM 3387 C CA . SER B 1 208 ? -61.251 19.636 36.114 1.00 37.17 630 SER B CA 1
ATOM 3388 C C . SER B 1 208 ? -59.904 19.074 36.551 1.00 37.26 630 SER B C 1
ATOM 3389 O O . SER B 1 208 ? -59.555 17.945 36.210 1.00 37.30 630 SER B O 1
ATOM 3392 N N . VAL B 1 209 ? -59.150 19.869 37.303 1.00 37.38 631 VAL B N 1
ATOM 3393 C CA . VAL B 1 209 ? -57.871 19.421 37.840 1.00 37.47 631 VAL B CA 1
ATOM 3394 C C . VAL B 1 209 ? -58.064 18.727 39.179 1.00 37.58 631 VAL B C 1
ATOM 3395 O O . VAL B 1 209 ? -59.145 18.776 39.766 1.00 37.65 631 VAL B O 1
ATOM 3399 N N . ASN B 1 210 ? -57.008 18.080 39.659 1.00 37.68 632 ASN B N 1
ATOM 3400 C CA . ASN B 1 210 ? -57.027 17.458 40.974 1.00 37.72 632 ASN B CA 1
ATOM 3401 C C . ASN B 1 210 ? -56.707 18.464 42.073 1.00 37.77 632 ASN B C 1
ATOM 3402 O O . ASN B 1 210 ? -57.502 18.671 42.988 1.00 37.84 632 ASN B O 1
ATOM 3407 N N . SER B 1 211 ? -55.539 19.089 41.971 1.00 37.84 633 SER B N 1
ATOM 3408 C CA . SER B 1 211 ? -55.089 20.041 42.978 1.00 37.93 633 SER B CA 1
ATOM 3409 C C . SER B 1 211 ? -54.101 21.038 42.382 1.00 37.95 633 SER B C 1
ATOM 3410 O O . SER B 1 211 ? -53.205 20.662 41.626 1.00 37.90 633 SER B O 1
ATOM 3413 N N . ILE B 1 212 ? -54.271 22.310 42.727 1.00 38.02 634 ILE B N 1
ATOM 3414 C CA . ILE B 1 212 ? -53.315 23.339 42.341 1.00 38.13 634 ILE B CA 1
ATOM 3415 C C . ILE B 1 212 ? -52.099 23.318 43.259 1.00 38.28 634 ILE B C 1
ATOM 3416 O O . ILE B 1 212 ? -52.235 23.260 44.482 1.00 38.27 634 ILE B O 1
ATOM 3421 N N . VAL B 1 213 ? -50.911 23.363 42.664 1.00 38.46 635 VAL B N 1
ATOM 3422 C CA . VAL B 1 213 ? -49.672 23.322 43.431 1.00 38.70 635 VAL B CA 1
ATOM 3423 C C . VAL B 1 213 ? -48.782 24.520 43.113 1.00 38.88 635 VAL B C 1
ATOM 3424 O O . VAL B 1 213 ? -47.958 24.469 42.201 1.00 38.83 635 VAL B O 1
ATOM 3428 N N . GLU B 1 214 ? -48.957 25.597 43.871 1.00 39.20 636 GLU B N 1
ATOM 3429 C CA . GLU B 1 214 ? -48.133 26.787 43.707 1.00 39.55 636 GLU B CA 1
ATOM 3430 C C . GLU B 1 214 ? -46.805 26.630 44.441 1.00 39.74 636 GLU B C 1
ATOM 3431 O O . GLU B 1 214 ? -46.759 26.641 45.671 1.00 39.82 636 GLU B O 1
ATOM 3437 N N . ILE B 1 215 ? -45.727 26.476 43.678 1.00 40.00 637 ILE B N 1
ATOM 3438 C CA . ILE B 1 215 ? -44.383 26.483 44.240 1.00 40.30 637 ILE B CA 1
ATOM 3439 C C . ILE B 1 215 ? -43.911 27.912 44.489 1.00 40.58 637 ILE B C 1
ATOM 3440 O O . ILE B 1 215 ? -43.623 28.654 43.549 1.00 40.54 637 ILE B O 1
ATOM 3445 N N . ASN B 1 216 ? -43.839 28.292 45.761 1.00 40.96 638 ASN B N 1
ATOM 3446 C CA . ASN B 1 216 ? -43.419 29.635 46.142 1.00 41.35 638 ASN B CA 1
ATOM 3447 C C . ASN B 1 216 ? -41.901 29.760 46.201 1.00 41.60 638 ASN B C 1
ATOM 3448 O O . ASN B 1 216 ? -41.327 30.725 45.696 1.00 41.56 638 ASN B O 1
ATOM 3453 N N . SER B 1 217 ? -41.257 28.778 46.823 1.00 42.01 639 SER B N 1
ATOM 3454 C CA . SER B 1 217 ? -39.801 28.760 46.931 1.00 42.42 639 SER B CA 1
ATOM 3455 C C . SER B 1 217 ? -39.260 27.334 46.917 1.00 42.67 639 SER B C 1
ATOM 3456 O O . SER B 1 217 ? -39.886 26.415 47.446 1.00 42.72 639 SER B O 1
ATOM 3458 N N . ILE B 1 218 ? -38.091 27.156 46.309 1.00 42.99 640 ILE B N 1
ATOM 3459 C CA . ILE B 1 218 ? -37.443 25.852 46.275 1.00 43.30 640 ILE B CA 1
ATOM 3460 C C . ILE B 1 218 ? -36.245 25.802 47.217 1.00 43.54 640 ILE B C 1
ATOM 3461 O O . ILE B 1 218 ? -36.105 24.866 48.006 1.00 43.59 640 ILE B O 1
ATOM 3475 N N . GLN B 1 220 ? -36.020 27.313 49.720 1.00 44.24 642 GLN B N 1
ATOM 3476 C CA . GLN B 1 220 ? -36.640 27.280 51.039 1.00 44.31 642 GLN B CA 1
ATOM 3477 C C . GLN B 1 220 ? -37.383 25.966 51.256 1.00 44.26 642 GLN B C 1
ATOM 3478 O O . GLN B 1 220 ? -37.006 25.160 52.107 1.00 44.28 642 GLN B O 1
ATOM 3484 N N . GLY B 1 221 ? -38.440 25.754 50.479 1.00 44.20 643 GLY B N 1
ATOM 3485 C CA . GLY B 1 221 ? -39.197 24.509 50.538 1.00 44.07 643 GLY B CA 1
ATOM 3486 C C . GLY B 1 221 ? -40.660 24.728 50.869 1.00 43.96 643 GLY B C 1
ATOM 3487 O O . GLY B 1 221 ? -41.296 23.884 51.501 1.00 43.93 643 GLY B O 1
ATOM 3488 N N . GLU B 1 222 ? -41.198 25.865 50.438 1.00 43.84 644 GLU B N 1
ATOM 3489 C CA . GLU B 1 222 ? -42.575 26.226 50.754 1.00 43.65 644 GLU B CA 1
ATOM 3490 C C . GLU B 1 222 ? -43.457 26.271 49.510 1.00 43.41 644 GLU B C 1
ATOM 3491 O O . GLU B 1 222 ? -43.009 26.651 48.428 1.00 43.34 644 GLU B O 1
ATOM 3497 N N . TYR B 1 223 ? -44.715 25.880 49.678 1.00 43.11 645 TYR B N 1
ATOM 3498 C CA . TYR B 1 223 ? -45.685 25.897 48.592 1.00 42.83 645 TYR B CA 1
ATOM 3499 C C . TYR B 1 223 ? -47.095 25.916 49.168 1.00 42.59 645 TYR B C 1
ATOM 3500 O O . TYR B 1 223 ? -47.277 26.078 50.374 1.00 42.61 645 TYR B O 1
ATOM 3515 N N . ILE B 1 225 ? -50.345 23.571 48.165 1.00 41.10 647 ILE B N 1
ATOM 3516 C CA . ILE B 1 225 ? -51.319 22.646 47.602 1.00 40.68 647 ILE B CA 1
ATOM 3517 C C . ILE B 1 225 ? -52.734 23.092 47.949 1.00 40.36 647 ILE B C 1
ATOM 3518 O O . ILE B 1 225 ? -52.966 23.684 49.002 1.00 40.26 647 ILE B O 1
ATOM 3523 N N . THR B 1 226 ? -53.677 22.809 47.056 1.00 40.03 648 THR B N 1
ATOM 3524 C CA . THR B 1 226 ? -55.056 23.250 47.234 1.00 39.66 648 THR B CA 1
ATOM 3525 C C . THR B 1 226 ? -56.019 22.430 46.380 1.00 39.48 648 THR B C 1
ATOM 3526 O O . THR B 1 226 ? -56.196 22.707 45.195 1.00 39.44 648 THR B O 1
ATOM 3530 N N . PRO B 1 227 ? -56.646 21.413 46.991 1.00 39.28 649 PRO B N 1
ATOM 3531 C CA . PRO B 1 227 ? -57.481 20.433 46.299 1.00 39.12 649 PRO B CA 1
ATOM 3532 C C . PRO B 1 227 ? -58.579 21.087 45.467 1.00 38.91 649 PRO B C 1
ATOM 3533 O O . PRO B 1 227 ? -58.844 22.280 45.616 1.00 38.92 649 PRO B O 1
ATOM 3537 N N . ILE B 1 228 ? -59.211 20.302 44.600 1.00 38.65 650 ILE B N 1
ATOM 3538 C CA . ILE B 1 228 ? -60.316 20.790 43.783 1.00 38.44 650 ILE B CA 1
ATOM 3539 C C . ILE B 1 228 ? -61.315 19.677 43.485 1.00 38.32 650 ILE B C 1
ATOM 3540 O O . ILE B 1 228 ? -62.525 19.877 43.575 1.00 38.29 650 ILE B O 1
ATOM 3545 N N . ASP B 1 229 ? -60.800 18.505 43.128 1.00 38.22 651 ASP B N 1
ATOM 3546 C CA . ASP B 1 229 ? -61.648 17.356 42.829 1.00 38.12 651 ASP B CA 1
ATOM 3547 C C . ASP B 1 229 ? -60.928 16.047 43.137 1.00 37.93 651 ASP B C 1
ATOM 3548 O O . ASP B 1 229 ? -59.962 15.687 42.466 1.00 37.93 651 ASP B O 1
ATOM 3553 N N . ASP B 1 230 ? -61.405 15.340 44.156 1.00 37.73 652 ASP B N 1
ATOM 3554 C CA . ASP B 1 230 ? -60.754 14.117 44.615 1.00 37.53 652 ASP B CA 1
ATOM 3555 C C . ASP B 1 230 ? -60.604 13.103 43.486 1.00 37.36 652 ASP B C 1
ATOM 3556 O O . ASP B 1 230 ? -59.584 12.422 43.384 1.00 37.33 652 ASP B O 1
ATOM 3563 N N . ALA B 1 232 ? -60.271 13.661 40.446 1.00 36.61 654 ALA B N 1
ATOM 3564 C CA . ALA B 1 232 ? -59.489 14.216 39.349 1.00 36.39 654 ALA B CA 1
ATOM 3565 C C . ALA B 1 232 ? -58.111 13.566 39.283 1.00 36.24 654 ALA B C 1
ATOM 3566 O O . ALA B 1 232 ? -57.465 13.358 40.309 1.00 36.19 654 ALA B O 1
ATOM 3568 N N . GLN B 1 233 ? -57.667 13.251 38.071 1.00 36.06 655 GLN B N 1
ATOM 3569 C CA . GLN B 1 233 ? -56.467 12.444 37.883 1.00 35.92 655 GLN B CA 1
ATOM 3570 C C . GLN B 1 233 ? -55.198 13.292 37.821 1.00 35.72 655 GLN B C 1
ATOM 3571 O O . GLN B 1 233 ? -54.121 12.839 38.213 1.00 35.76 655 GLN B O 1
ATOM 3577 N N . PHE B 1 234 ? -55.326 14.520 37.328 1.00 35.42 656 PHE B N 1
ATOM 3578 C CA . PHE B 1 234 ? -54.160 15.336 37.003 1.00 35.12 656 PHE B CA 1
ATOM 3579 C C . PHE B 1 234 ? -53.923 16.460 38.007 1.00 34.85 656 PHE B C 1
ATOM 3580 O O . PHE B 1 234 ? -54.846 17.189 38.371 1.00 34.78 656 PHE B O 1
ATOM 3588 N N . TYR B 1 235 ? -52.677 16.590 38.451 1.00 34.53 657 TYR B N 1
ATOM 3589 C CA . TYR B 1 235 ? -52.254 17.737 39.243 1.00 34.25 657 TYR B CA 1
ATOM 3590 C C . TYR B 1 235 ? -51.712 18.837 38.336 1.00 34.16 657 TYR B C 1
ATOM 3591 O O . TYR B 1 235 ? -51.064 18.556 37.327 1.00 34.16 657 TYR B 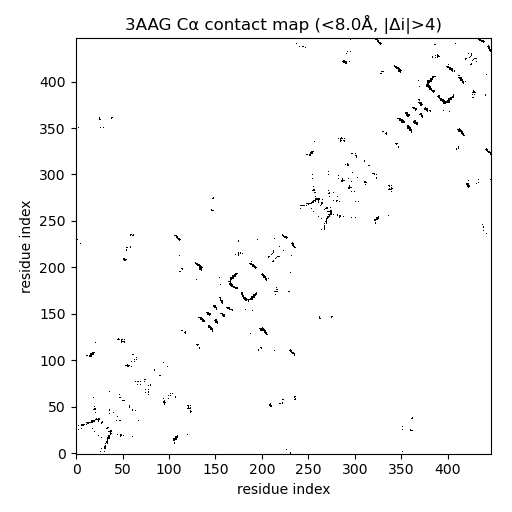O 1
ATOM 3600 N N . ILE B 1 236 ? -51.981 20.087 38.698 1.00 33.96 658 ILE B N 1
ATOM 3601 C CA . ILE B 1 236 ? -51.464 21.227 37.950 1.00 33.74 658 ILE B CA 1
ATOM 3602 C C . ILE B 1 236 ? -50.517 22.060 38.804 1.00 33.68 658 ILE B C 1
ATOM 3603 O O . ILE B 1 236 ? -50.950 22.791 39.693 1.00 33.77 658 ILE B O 1
ATOM 3608 N N . PHE B 1 237 ? -49.223 21.945 38.531 1.00 33.60 659 PHE B N 1
ATOM 3609 C CA . PHE B 1 237 ? -48.225 22.739 39.234 1.00 33.55 659 PHE B CA 1
ATOM 3610 C C . PHE B 1 237 ? -48.069 24.105 38.580 1.00 33.68 659 PHE B C 1
ATOM 3611 O O . PHE B 1 237 ? -47.919 24.206 37.363 1.00 33.71 659 PHE B O 1
ATOM 3619 N N . TYR B 1 238 ? -48.106 25.155 39.392 1.00 33.87 660 TYR B N 1
ATOM 3620 C CA . TYR B 1 238 ? -47.611 26.457 38.966 1.00 34.04 660 TYR B CA 1
ATOM 3621 C C . TYR B 1 238 ? -46.272 26.761 39.623 1.00 34.26 660 TYR B C 1
ATOM 3622 O O . TYR B 1 238 ? -46.184 26.885 40.842 1.00 34.29 660 TYR B O 1
ATOM 3631 N N . LEU B 1 239 ? -45.231 26.876 38.808 1.00 34.57 661 LEU B N 1
ATOM 3632 C CA . LEU B 1 239 ? -43.895 27.145 39.318 1.00 34.87 661 LEU B CA 1
ATOM 3633 C C . LEU B 1 239 ? -43.714 28.632 39.588 1.00 35.17 661 LEU B C 1
ATOM 3634 O O . LEU B 1 239 ? -42.918 29.300 38.929 1.00 35.23 661 LEU B O 1
ATOM 3644 N N . ASP B 1 241 ? -42.026 30.188 41.579 1.00 36.22 663 ASP B N 1
ATOM 3645 C CA . ASP B 1 241 ? -40.594 30.464 41.598 1.00 36.46 663 ASP B CA 1
ATOM 3646 C C . ASP B 1 241 ? -39.859 29.621 40.562 1.00 36.54 663 ASP B C 1
ATOM 3647 O O . ASP B 1 241 ? -39.712 28.408 40.725 1.00 36.60 663 ASP B O 1
ATOM 3652 N N . SER B 1 242 ? -39.394 30.269 39.498 1.00 36.53 664 SER B N 1
ATOM 3653 C CA . SER B 1 242 ? -38.724 29.562 38.414 1.00 36.47 664 SER B CA 1
ATOM 3654 C C . SER B 1 242 ? -37.663 30.423 37.740 1.00 36.39 664 SER B C 1
ATOM 3655 O O . SER B 1 242 ? -37.976 31.443 37.124 1.00 36.32 664 SER B O 1
ATOM 3658 N N . ALA B 1 243 ? -36.408 30.004 37.860 1.00 36.32 665 ALA B N 1
ATOM 3659 C CA . ALA B 1 243 ? -35.322 30.599 37.091 1.00 36.21 665 ALA B CA 1
ATOM 3660 C C . ALA B 1 243 ? -35.204 29.938 35.722 1.00 36.09 665 ALA B C 1
ATOM 3661 O O . ALA B 1 243 ? -34.517 30.444 34.834 1.00 36.07 665 ALA B O 1
ATOM 3663 N N . ILE B 1 244 ? -35.883 28.805 35.560 1.00 35.88 666 ILE B N 1
ATOM 3664 C CA . ILE B 1 244 ? -35.803 28.029 34.328 1.00 35.72 666 ILE B CA 1
ATOM 3665 C C . ILE B 1 244 ? -36.958 28.360 33.392 1.00 35.40 666 ILE B C 1
ATOM 3666 O O . ILE B 1 244 ? -38.118 28.108 33.715 1.00 35.40 666 ILE B O 1
ATOM 3671 N N . PRO B 1 245 ? -36.639 28.926 32.220 1.00 35.14 667 PRO B N 1
ATOM 3672 C CA . PRO B 1 245 ? -37.649 29.292 31.233 1.00 34.90 667 PRO B CA 1
ATOM 3673 C C . PRO B 1 245 ? -38.257 28.050 30.592 1.00 34.53 667 PRO B C 1
ATOM 3674 O O . PRO B 1 245 ? -37.704 26.956 30.716 1.00 34.60 667 PRO B O 1
ATOM 3678 N N . TYR B 1 246 ? -39.387 28.218 29.914 1.00 33.94 668 TYR B N 1
ATOM 3679 C CA . TYR B 1 246 ? -40.080 27.084 29.317 1.00 33.38 668 TYR B CA 1
ATOM 3680 C C . TYR B 1 246 ? -40.661 26.184 30.399 1.00 33.11 668 TYR B C 1
ATOM 3681 O O . TYR B 1 246 ? -41.577 25.403 30.144 1.00 33.05 668 TYR B O 1
ATOM 3690 N N . ALA B 1 247 ? -40.122 26.302 31.607 1.00 32.87 669 ALA B N 1
ATOM 3691 C CA . ALA B 1 247 ? -40.680 25.622 32.770 1.00 32.64 669 ALA B CA 1
ATOM 3692 C C . ALA B 1 247 ? -41.361 26.619 33.701 1.00 32.49 669 ALA B C 1
ATOM 3693 O O . ALA B 1 247 ? -40.704 27.286 34.498 1.00 32.50 669 ALA B O 1
ATOM 3695 N N . GLN B 1 248 ? -42.681 26.717 33.587 1.00 32.34 670 GLN B N 1
ATOM 3696 C CA . GLN B 1 248 ? -43.465 27.599 34.442 1.00 32.17 670 GLN B CA 1
ATOM 3697 C C . GLN B 1 248 ? -44.781 26.926 34.812 1.00 31.92 670 GLN B C 1
ATOM 3698 O O . GLN B 1 248 ? -45.528 27.414 35.658 1.00 31.91 670 GLN B O 1
ATOM 3704 N N . PHE B 1 249 ? -45.054 25.796 34.169 1.00 31.66 671 PHE B N 1
ATOM 3705 C CA . PHE B 1 249 ? -46.250 25.018 34.454 1.00 31.44 671 PHE B CA 1
ATOM 3706 C C . PHE B 1 249 ? -45.975 23.535 34.243 1.00 31.49 671 PHE B C 1
ATOM 3707 O O . PHE B 1 249 ? -45.215 23.158 33.351 1.00 31.44 671 PHE B O 1
ATOM 3715 N N . ILE B 1 250 ? -46.596 22.697 35.065 1.00 31.56 672 ILE B N 1
ATOM 3716 C CA . ILE B 1 250 ? -46.510 21.257 34.879 1.00 31.73 672 ILE B CA 1
ATOM 3717 C C . ILE B 1 250 ? -47.858 20.586 35.098 1.00 31.99 672 ILE B C 1
ATOM 3718 O O . ILE B 1 250 ? -48.524 20.817 36.109 1.00 31.92 672 ILE B O 1
ATOM 3723 N N . LEU B 1 251 ? -48.252 19.753 34.141 1.00 32.33 673 LEU B N 1
ATOM 3724 C CA . LEU B 1 251 ? -49.469 18.964 34.260 1.00 32.71 673 LEU B CA 1
ATOM 3725 C C . LEU B 1 251 ? -49.122 17.483 34.365 1.00 33.07 673 LEU B C 1
ATOM 3726 O O . LEU B 1 251 ? -48.695 16.868 33.389 1.00 33.11 673 LEU B O 1
ATOM 3739 N N . ASP B 1 253 ? -49.811 13.380 36.343 1.00 34.98 675 ASP B N 1
ATOM 3740 C CA . ASP B 1 253 ? -50.763 12.452 36.938 1.00 35.42 675 ASP B CA 1
ATOM 3741 C C . ASP B 1 253 ? -50.374 12.123 38.374 1.00 35.70 675 ASP B C 1
ATOM 3742 O O . ASP B 1 253 ? -49.335 12.569 38.863 1.00 35.63 675 ASP B O 1
ATOM 3758 N N . THR B 1 255 ? -49.520 9.217 39.731 1.00 37.55 677 THR B N 1
ATOM 3759 C CA . THR B 1 255 ? -48.309 8.406 39.757 1.00 38.09 677 THR B CA 1
ATOM 3760 C C . THR B 1 255 ? -47.065 9.288 39.729 1.00 38.39 677 THR B C 1
ATOM 3761 O O . THR B 1 255 ? -46.179 9.155 40.573 1.00 38.45 677 THR B O 1
ATOM 3773 N N . PHE B 1 257 ? -46.948 12.305 40.472 1.00 39.25 679 PHE B N 1
ATOM 3774 C CA . PHE B 1 257 ? -46.994 13.171 41.643 1.00 39.27 679 PHE B CA 1
ATOM 3775 C C . PHE B 1 257 ? -46.405 12.477 42.866 1.00 39.25 679 PHE B C 1
ATOM 3776 O O . PHE B 1 257 ? -46.051 13.127 43.851 1.00 39.26 679 PHE B O 1
ATOM 3784 N N . ASN B 1 258 ? -46.305 11.154 42.799 1.00 39.18 680 ASN B N 1
ATOM 3785 C CA . ASN B 1 258 ? -45.683 10.382 43.866 1.00 39.12 680 ASN B CA 1
ATOM 3786 C C . ASN B 1 258 ? -44.195 10.174 43.617 1.00 39.03 680 ASN B C 1
ATOM 3787 O O . ASN B 1 258 ? -43.459 9.756 44.511 1.00 39.02 680 ASN B O 1
ATOM 3792 N N . SER B 1 259 ? -43.757 10.472 42.399 1.00 38.92 681 SER B N 1
ATOM 3793 C CA . SER B 1 259 ? -42.351 10.343 42.042 1.00 38.87 681 SER B CA 1
ATOM 3794 C C . SER B 1 259 ? -41.464 10.885 43.155 1.00 38.82 681 SER B C 1
ATOM 3795 O O . SER B 1 259 ? -41.838 11.824 43.858 1.00 38.83 681 SER B O 1
ATOM 3798 N N . ALA B 1 260 ? -40.288 10.288 43.312 1.00 38.75 682 ALA B N 1
ATOM 3799 C CA . ALA B 1 260 ? -39.312 10.772 44.280 1.00 38.66 682 ALA B CA 1
ATOM 3800 C C . ALA B 1 260 ? -38.839 12.173 43.909 1.00 38.60 682 ALA B C 1
ATOM 3801 O O . ALA B 1 260 ? -38.566 12.998 44.780 1.00 38.59 682 ALA B O 1
ATOM 3803 N N . TYR B 1 261 ? -38.747 12.436 42.611 1.00 38.54 683 TYR B N 1
ATOM 3804 C CA . TYR B 1 261 ? -38.196 13.694 42.126 1.00 38.50 683 TYR B CA 1
ATOM 3805 C C . TYR B 1 261 ? -39.152 14.862 42.341 1.00 38.62 683 TYR B C 1
ATOM 3806 O O . TYR B 1 261 ? -38.734 15.952 42.732 1.00 38.62 683 TYR B O 1
ATOM 3815 N N . VAL B 1 262 ? -40.436 14.635 42.081 1.00 38.76 684 VAL B N 1
ATOM 3816 C CA . VAL B 1 262 ? -41.444 15.671 42.279 1.00 38.95 684 VAL B CA 1
ATOM 3817 C C . VAL B 1 262 ? -41.589 16.030 43.755 1.00 39.14 684 VAL B C 1
ATOM 3818 O O . VAL B 1 262 ? -41.488 17.198 44.132 1.00 39.08 684 VAL B O 1
ATOM 3822 N N . GLN B 1 263 ? -41.826 15.019 44.585 1.00 39.42 685 GLN B N 1
ATOM 3823 C CA . GLN B 1 263 ? -42.017 15.228 46.017 1.00 39.69 685 GLN B CA 1
ATOM 3824 C C . GLN B 1 263 ? -40.779 15.837 46.666 1.00 39.91 685 GLN B C 1
ATOM 3825 O O . GLN B 1 263 ? -40.884 16.710 47.528 1.00 39.92 685 GLN B O 1
ATOM 3839 N N . PHE B 1 265 ? -37.748 17.361 45.245 1.00 40.86 687 PHE B N 1
ATOM 3840 C CA . PHE B 1 265 ? -37.191 18.625 44.771 1.00 41.04 687 PHE B CA 1
ATOM 3841 C C . PHE B 1 265 ? -38.225 19.744 44.710 1.00 41.25 687 PHE B C 1
ATOM 3842 O O . PHE B 1 265 ? -37.915 20.902 44.987 1.00 41.27 687 PHE B O 1
ATOM 3850 N N . PHE B 1 266 ? -39.453 19.398 44.339 1.00 41.49 688 PHE B N 1
ATOM 3851 C CA . PHE B 1 266 ? -40.508 20.394 44.204 1.00 41.73 688 PHE B CA 1
ATOM 3852 C C . PHE B 1 266 ? -41.245 20.623 45.519 1.00 41.99 688 PHE B C 1
ATOM 3853 O O . PHE B 1 266 ? -41.161 21.701 46.106 1.00 42.01 688 PHE B O 1
ATOM 3861 N N . LEU B 1 267 ? -41.965 19.605 45.979 1.00 42.32 689 LEU B N 1
ATOM 3862 C CA . LEU B 1 267 ? -42.675 19.692 47.248 1.00 42.66 689 LEU B CA 1
ATOM 3863 C C . LEU B 1 267 ? -41.705 19.818 48.419 1.00 42.86 689 LEU B C 1
ATOM 3864 O O . LEU B 1 267 ? -42.107 20.127 49.540 1.00 42.86 689 LEU B O 1
ATOM 3869 N N . GLY B 1 268 ? -40.425 19.578 48.150 1.00 43.08 690 GLY B N 1
ATOM 3870 C CA . GLY B 1 268 ? -39.404 19.624 49.189 1.00 43.39 690 GLY B CA 1
ATOM 3871 C C . GLY B 1 268 ? -39.693 18.680 50.342 1.00 43.60 690 GLY B C 1
ATOM 3872 O O . GLY B 1 268 ? -38.798 18.340 51.116 1.00 43.55 690 GLY B O 1
ATOM 3873 N N . ASN B 1 269 ? -40.948 18.256 50.457 1.00 43.82 691 ASN B N 1
ATOM 3874 C CA . ASN B 1 269 ? -41.359 17.372 51.542 1.00 44.07 691 ASN B CA 1
ATOM 3875 C C . ASN B 1 269 ? -41.033 15.911 51.257 1.00 44.23 691 ASN B C 1
ATOM 3876 O O . ASN B 1 269 ? -41.864 15.169 50.734 1.00 44.25 691 ASN B O 1
ATOM 3881 N N . TYR B 1 270 ? -39.815 15.508 51.605 1.00 44.43 692 TYR B N 1
ATOM 3882 C CA . TYR B 1 270 ? -39.389 14.121 51.456 1.00 44.56 692 TYR B CA 1
ATOM 3883 C C . TYR B 1 270 ? -39.556 13.351 52.762 1.00 44.60 692 TYR B C 1
ATOM 3884 O O . TYR B 1 270 ? -38.588 12.819 53.308 1.00 44.60 692 TYR B O 1
ATOM 3893 N N . ASN B 1 273 ? -35.864 11.473 56.605 1.00 55.95 695 ASN B N 1
ATOM 3894 C CA . ASN B 1 273 ? -36.377 10.212 56.081 1.00 55.96 695 ASN B CA 1
ATOM 3895 C C . ASN B 1 273 ? -35.247 9.228 55.790 1.00 55.98 695 ASN B C 1
ATOM 3896 O O . ASN B 1 273 ? -34.594 8.724 56.707 1.00 55.93 695 ASN B O 1
ATOM 3898 N N . LEU B 1 274 ? -35.026 8.958 54.507 1.00 55.95 696 LEU B N 1
ATOM 3899 C CA . LEU B 1 274 ? -33.952 8.068 54.080 1.00 55.91 696 LEU B CA 1
ATOM 3900 C C . LEU B 1 274 ? -32.840 8.854 53.393 1.00 55.89 696 LEU B C 1
ATOM 3901 O O . LEU B 1 274 ? -31.915 8.272 52.825 1.00 55.87 696 LEU B O 1
ATOM 3906 N N . PHE B 1 275 ? -32.939 10.179 53.447 1.00 55.86 697 PHE B N 1
ATOM 3907 C CA . PHE B 1 275 ? -31.972 11.050 52.790 1.00 55.80 697 PHE B CA 1
ATOM 3908 C C . PHE B 1 275 ? -31.574 12.212 53.694 1.00 55.86 697 PHE B C 1
ATOM 3909 O O . PHE B 1 275 ? -32.258 12.512 54.673 1.00 55.87 697 PHE B O 1
ATOM 3917 N N . ASP B 1 276 ? -30.467 12.866 53.355 1.00 55.91 698 ASP B N 1
ATOM 3918 C CA . ASP B 1 276 ? -30.027 14.055 54.077 1.00 55.97 698 ASP B CA 1
ATOM 3919 C C . ASP B 1 276 ? -29.765 15.214 53.120 1.00 56.02 698 ASP B C 1
ATOM 3920 O O . ASP B 1 276 ? -28.870 15.148 52.278 1.00 56.03 698 ASP B O 1
ATOM 3922 N N . LEU B 1 277 ? -30.553 16.276 53.258 1.00 56.08 699 LEU B N 1
ATOM 3923 C CA . LEU B 1 277 ? -30.426 17.446 52.397 1.00 56.13 699 LEU B CA 1
ATOM 3924 C C . LEU B 1 277 ? -29.064 18.114 52.563 1.00 56.16 699 LEU B C 1
ATOM 3925 O O . LEU B 1 277 ? -28.892 18.996 53.404 1.00 56.16 699 LEU B O 1
ATOM 3930 N N . VAL B 1 278 ? -28.100 17.689 51.754 1.00 56.22 700 VAL B N 1
ATOM 3931 C CA . VAL B 1 278 ? -26.724 18.152 51.893 1.00 56.30 700 VAL B CA 1
ATOM 3932 C C . VAL B 1 278 ? -26.495 19.464 51.149 1.00 56.40 700 VAL B C 1
ATOM 3933 O O . VAL B 1 278 ? -25.740 20.322 51.605 1.00 56.37 700 VAL B O 1
ATOM 3937 N N . ILE B 1 279 ? -27.151 19.612 50.003 1.00 56.55 701 ILE B N 1
ATOM 3938 C CA . ILE B 1 279 ? -27.010 20.816 49.192 1.00 56.70 701 ILE B CA 1
ATOM 3939 C C . ILE B 1 279 ? -28.362 21.312 48.694 1.00 56.83 701 ILE B C 1
ATOM 3940 O O . ILE B 1 279 ? -28.737 21.072 47.547 1.00 56.83 701 ILE B O 1
ATOM 3945 N N . ASN B 1 280 ? -29.090 22.004 49.563 1.00 57.03 702 ASN B N 1
ATOM 3946 C CA . ASN B 1 280 ? -30.370 22.595 49.192 1.00 57.21 702 ASN B CA 1
ATOM 3947 C C . ASN B 1 280 ? -30.190 23.907 48.438 1.00 57.36 702 ASN B C 1
ATOM 3948 O O . ASN B 1 280 ? -30.016 24.964 49.044 1.00 57.36 702 ASN B O 1
ATOM 3953 N N . SER B 1 281 ? -30.229 23.831 47.112 1.00 57.58 703 SER B N 1
ATOM 3954 C CA . SER B 1 281 ? -30.070 25.012 46.273 1.00 57.78 703 SER B CA 1
ATOM 3955 C C . SER B 1 281 ? -31.384 25.401 45.606 1.00 57.91 703 SER B C 1
ATOM 3956 O O . SER B 1 281 ? -32.400 24.726 45.772 1.00 57.92 703 SER B O 1
ATOM 3959 N N . ARG B 1 282 ? -31.354 26.494 44.852 1.00 58.08 704 ARG B N 1
ATOM 3960 C CA . ARG B 1 282 ? -32.531 26.965 44.134 1.00 58.25 704 ARG B CA 1
ATOM 3961 C C . ARG B 1 282 ? -32.589 26.355 42.738 1.00 58.39 704 ARG B C 1
ATOM 3962 O O . ARG B 1 282 ? -33.654 26.274 42.128 1.00 58.39 704 ARG B O 1
ATOM 3970 N N . ASP B 1 283 ? -31.434 25.925 42.240 1.00 58.56 705 ASP B N 1
ATOM 3971 C CA . ASP B 1 283 ? -31.347 25.322 40.916 1.00 58.72 705 ASP B CA 1
ATOM 3972 C C . ASP B 1 283 ? -31.240 23.803 41.007 1.00 58.85 705 ASP B C 1
ATOM 3973 O O . ASP B 1 283 ? -31.670 23.086 40.104 1.00 58.88 705 ASP B O 1
ATOM 3978 N N . ALA B 1 284 ? -30.664 23.319 42.102 1.00 59.01 706 ALA B N 1
ATOM 3979 C CA . ALA B 1 284 ? -30.492 21.885 42.308 1.00 59.14 706 ALA B CA 1
ATOM 3980 C C . ALA B 1 284 ? -30.966 21.467 43.695 1.00 59.23 706 ALA B C 1
ATOM 3981 O O . ALA B 1 284 ? -31.670 22.214 44.373 1.00 59.26 706 ALA B O 1
ATOM 3992 N N . VAL B 1 286 ? -29.036 18.416 45.863 1.00 59.81 708 VAL B N 1
ATOM 3993 C CA . VAL B 1 286 ? -28.264 17.204 46.112 1.00 59.98 708 VAL B CA 1
ATOM 3994 C C . VAL B 1 286 ? -28.717 16.509 47.392 1.00 60.15 708 VAL B C 1
ATOM 3995 O O . VAL B 1 286 ? -28.750 17.118 48.461 1.00 60.14 708 VAL B O 1
ATOM 3999 N N . PHE B 1 287 ? -29.062 15.231 47.276 1.00 60.36 709 PHE B N 1
ATOM 4000 C CA . PHE B 1 287 ? -29.550 14.461 48.414 1.00 60.56 709 PHE B CA 1
ATOM 4001 C C . PHE B 1 287 ? -28.546 13.393 48.833 1.00 60.66 709 PHE B C 1
ATOM 4002 O O . PHE B 1 287 ? -27.721 12.954 48.032 1.00 60.64 709 PHE B O 1
ATOM 4016 N N . LEU B 1 289 ? -28.109 9.666 50.426 1.00 61.21 711 LEU B N 1
ATOM 4017 C CA . LEU B 1 289 ? -28.727 8.387 50.756 1.00 61.39 711 LEU B CA 1
ATOM 4018 C C . LEU B 1 289 ? -27.907 7.629 51.793 1.00 61.54 711 LEU B C 1
ATOM 4019 O O . LEU B 1 289 ? -26.862 7.060 51.477 1.00 61.61 711 LEU B O 1
ATOM 4027 N N . ILE B 1 291 ? -29.249 5.001 54.229 1.00 61.88 713 ILE B N 1
ATOM 4028 C CA . ILE B 1 291 ? -29.660 3.608 54.097 1.00 61.93 713 ILE B CA 1
ATOM 4029 C C . ILE B 1 291 ? -29.154 3.005 52.790 1.00 61.95 713 ILE B C 1
ATOM 4030 O O . ILE B 1 291 ? -28.496 1.965 52.784 1.00 61.95 713 ILE B O 1
#

Sequence (447 aa):
NEASLLNQLNIANREDYVVTWWDYGYPVRYYSDVTLVDGGHLGDNFFPSFALSDEQAAANARLSVEYTESFYDILSDILQADYNQSNVDLFLASLSPDFIDTPTRDIYLYPARSLIFSTVASFSFINPFTFSTAYPLDVNGEIYLSNGVVLSDDFRSFIGDNVVSVNSIVEINSIQGEYITPIDDAQFYIFYLDSAIPYAQFILDTFNSAYVQFFLGNYDNLFDLVINSRDAVFLINEASLLNQLNIANREDYVVTWWDYGYPVRYYSDVTLVDGGHLGDNFFPSFALSDEQAAANARLSVEYTESFLASLSPDFIDTPTRDIYLYPARSLIFSTVASFSFPFTFSTAYPLDVNGEIYLSNGVVLSDDFRSFIGVVSVNSIVEINSIQGEYITPIDDAQFYIFYLDSAIPYAQFILDTFNSAYVQFFLGNYNLFDLVINSRDAVFLI

Foldseek 3Di:
DLLVQLLVLVVFDLAEEEQAAQCCVVVNCVSNNHYQHHPVDDLSLQLSLQLFLAVQLNLLLVQSSLLCVCVVPCSVPVQPPPPPDPDSVVVSVVRNPPDDDRDDGHYKYKWPLLCCNCVSNVSNDVVHDFKDFFDFPDCVQWTCTPVQKIAGVVRQFIHPDDTFGAQWEKEQPALVLPMIGGHDPGAKYKYAYVPPHPGGGIIIGSCNGPNCVNRNPDDDLAKDCPDDDRTMMMGD/DVLVLLQLLVVFDQQAEAQAAQVCCVSNCPSVVHYQHHPVDDLSLLLSLLLQLAQQLVFLLCVCSPVSVVVSVVSVPPDHDDDTHHYKYKFDLLVCNVVSNVSPDLDFKDFWDFPDDVQWTQTPVRKIAGVVNQFIHPTFGDAWEWEQPALVQDIIGGRDVHAKYKYAYVDPDPRGGIIMGSCNGNNCVNGNSPGPAKDPSRSDRTMMMHD

GO terms:
  GO:0016757 glycosyltransferase activity (F, IMP)
  GO:0006487 protein N-linked glycosylation (P, IMP)

InterPro domains:
  IPR003674 Oligosaccharyl transferase, STT3 subunit [PTHR13872] (12-508)
  IPR041563 STT3 subunit PglB, C-terminal domain [PF18527] (593-674)
  IPR048307 Oligosaccharyl transferase STT3, N-terminal domain [PF02516] (11-425)
  IPR048999 STT3/PglB/AglB, core domain [PF21436] (450-585)

Radius of gyration: 24.06 Å; Cα contacts (8 Å, |Δi|>4): 862; chains: 2; bounding box: 59×47×68 Å

Nearest PDB structures (foldseek):
  3aag-assembly2_B  TM=1.003E+00  e=6.831E-35  Campylobacter jejuni RM1221
  5ogl-assembly1_A  TM=9.126E-01  e=4.872E-19  Campylobacter lari RM2100
  9ev4-assembly1_A  TM=3.922E-01  e=3.362E+00  Corynebacterium glutamicum
  3aag-assembly1_A  TM=1.001E+00  e=8.073E-40  Campylobacter jejuni RM1221
  3aag-assembly2_B  TM=8.854E-01  e=8.541E-30  Campylobacter jejuni RM1221

Solvent-accessible surface area: 22653 Å² total

Secondary structure (DSSP, 8-state):
-HHHHHHH---S-TT-EEE--GGGHHHHHHHH------------THHHHHTT--HHHHH--HHHHHHH---------TTT-------HHHHHHHT-----------EEE------SHHHHHHTTS-------EE-EEE---EEEETTS-EEETTSS----S-----SEEEE-SB---B--EE-------EEE----STT-SEE-----STTT---S-------------S------/-HHHHHHH---S-TT-EEE--GGGHHHHHHHS-------------HHHHHHH--HHHHH--HHHHHHH----TT------------EEE------SHHHHHTTT------EE-EEE---EEEETTS-EEETTSSB-----B-SEEEE--B---B--EE-------EEE---SSTT-SEE-----STTT---S--------S---S------

Organism: Campylobacter jejuni (strain RM1221) (NCBI:txid195099)

B-factor: mean 33.29, std 19.57, range [2.0, 73.92]

CATH classification: 3.40.1380.40